Protein AF-A0A946W4Y2-F1 (afdb_monomer)

Sequence (407 aa):
IKPQRDQVGKVTNPAKVWIAPPDVLPPDDSADAIIPVSELLLEKIKRGNTINFTDSRDKKCRIYIVKKQGKGKWGLCSDSVYLTTGTELTVNKEKKSGKEKSYVGELLPTEQFIILHVGDKLILNSSPNPGEPAKYDETGKLLQPAHISCTLPKIFGEVKKGEPIFFDDGKIEGIIKEVDKNNLLIEIIYARNTGSKLKADKGINLPDSNLIVSGLTEKDKKDLEFVALNADTVNYSFVNDDNDVQQLLDELSKYNTSLGIILKIETKKGFKNLPQIILKAMQTFPIGVMVARGDLAIETGWKNFASIQEEILRICEAAHIPDVWATQVLENLAKKGVPTRSEITDAAYAQRAECVMLNKGIYIDKAVKMLDKILRRMQRFQKKKETILPKLADANKLKLSHDAFDI

Foldseek 3Di:
DDADADPVRAGPGFAKEKEAAPPDDDPDPRHPYYWHWDLVVQVVDDQQKKKWFQAPVRDIFIWHWHDDDDRITITTGSDDGHHAFFTWIWIDDPPDPDTDITTGHHGDDDFDWEFDDAFAKEKEFQDQDAWDYFDADPVRHTPGGTYHYDPDLQVLVQDDFQFKKAKQLNQWIWGFHDGDSTMTITGTHDHPPVTDIHTPPIDMDGQPTPDPPAAADPVNLVVCVVCQVPHQEDEDPPHQALVNVVRVVVSSVVDPGLYEYEYEQQGPRCLVHVLRNLVSNVVHDDYAYEDALSNNCVNVDVPCSVVSVVVNLVSCVVSVHFYEDDDPQQQCCQAPVDGDPVSLVSLLLRLLGPYYDDDHYPRVVVSVVSSVVSNVVSVQQDDNPDGDDHDQPCVVVVDGNCVVPPD

Secondary structure (DSSP, 8-state):
---EE-TTS-EEEPEEEEEE-TT---SSTT-SEEEE--HHHHHH--TT-EEEEE-TTS-EEEEEEEEEETTEEEEEE-S-----TT-EEEEEPTTS--EEEEE---PPPP--EEEE-TT-EEEEESS-PPPB--EE-TTS-EEE-EEEE-S-GGGGGT--TT-EEEETTTTEEEEEEEE-SSEEEEEEEE--TT-EEEETT--EE-TTS--S--S--HHHHHHHHHHHHH-SEEEE-S--SHHHHHHHHHHHTTS----EEEEEE-SHHHHHTHHHHHHHHTTSSSEEEEEEHHHHHHHH-TTTHHHHHHHHHHHHHHTT--EEEESSTTHHHHHHS---HHHHHHHHHGGGSSEE-----TTHHHHHHHHHHHHHHHTTTEETTEEP----TTGGGT--GGGGS--

Mean predicted aligned error: 11.01 Å

Nearest PDB structures (foldseek):
  4qg8-assembly1_B  TM=8.127E-01  e=2.937E-20  Homo sapiens
  3ma8-assembly1_B-2  TM=8.306E-01  e=2.077E-18  Cryptosporidium parvum Iowa II
  4ima-assembly1_A  TM=8.834E-01  e=3.981E-18  Homo sapiens
  3ma8-assembly1_A-2  TM=8.057E-01  e=7.663E-17  Cryptosporidium parvum Iowa II
  4ima-assembly1_C  TM=8.105E-01  e=8.130E-17  Homo sapiens

Radius of gyration: 28.11 Å; Cα contacts (8 Å, |Δi|>4): 812; chains: 1; bounding box: 62×50×90 Å

Solvent-accessible surface area (backbone atoms only — not comparable to full-atom values): 22366 Å² total; per-residue (Å²): 77,70,34,45,57,50,98,86,66,49,72,75,41,58,23,36,31,34,39,18,36,81,90,53,76,71,98,57,91,77,54,68,36,76,45,24,31,54,63,78,56,57,72,72,60,48,70,69,20,36,39,36,34,56,30,82,80,75,45,80,42,56,32,41,29,68,45,77,53,93,87,33,32,38,27,39,22,73,46,78,44,51,81,54,65,61,37,57,36,34,42,44,50,84,85,51,99,55,82,47,78,48,45,33,36,80,56,81,84,74,89,64,64,35,75,41,38,62,74,38,52,38,35,44,28,43,56,92,50,84,61,46,63,59,41,60,49,98,87,68,50,80,75,38,65,20,35,38,47,42,98,59,56,70,53,50,81,40,55,57,66,70,38,57,38,27,32,56,87,59,56,28,33,26,35,30,70,41,74,39,87,54,38,35,38,27,38,25,72,40,37,44,96,88,38,27,77,48,52,76,95,53,55,76,48,50,65,81,41,72,68,81,91,58,55,79,51,76,64,51,56,59,49,43,64,55,42,48,77,74,40,74,60,47,78,44,69,58,40,45,40,42,64,33,51,47,54,51,52,60,58,50,68,78,47,98,55,76,49,20,41,28,45,24,37,27,38,53,56,13,58,76,31,38,68,54,32,50,62,52,48,67,78,52,70,52,56,32,38,28,47,33,45,64,54,25,30,62,35,60,33,74,92,51,35,70,61,52,54,53,48,53,53,51,52,27,59,75,69,73,35,50,35,29,41,28,56,73,43,34,44,49,14,7,58,72,66,50,67,51,74,65,32,54,52,50,45,45,57,36,51,46,37,77,34,73,42,72,64,84,38,91,28,33,72,58,34,52,56,51,48,54,55,42,35,67,57,38,57,58,40,32,57,49,89,45,77,44,84,59,81,66,52,58,49,93,72,77,40,63,58,64,80,79,45,98,121

Structure (mmCIF, N/CA/C/O backbone):
data_AF-A0A946W4Y2-F1
#
_entry.id   AF-A0A946W4Y2-F1
#
loop_
_atom_site.group_PDB
_atom_site.id
_atom_site.type_symbol
_atom_site.label_atom_id
_atom_site.label_alt_id
_atom_site.label_comp_id
_atom_site.label_asym_id
_atom_site.label_entity_id
_atom_site.label_seq_id
_atom_site.pdbx_PDB_ins_code
_atom_site.Cartn_x
_atom_site.Cartn_y
_atom_site.Cartn_z
_atom_site.occupancy
_atom_site.B_iso_or_equiv
_atom_site.auth_seq_id
_atom_site.auth_comp_id
_atom_site.auth_asym_id
_atom_site.auth_atom_id
_atom_site.pdbx_PDB_model_num
ATOM 1 N N . ILE A 1 1 ? -20.076 -1.956 22.465 1.00 86.88 1 ILE A N 1
ATOM 2 C CA . ILE A 1 1 ? -21.392 -2.532 22.076 1.00 86.88 1 ILE A CA 1
ATOM 3 C C . ILE A 1 1 ? -22.334 -1.385 21.729 1.00 86.88 1 ILE A C 1
ATOM 5 O O . ILE A 1 1 ? -22.466 -0.468 22.539 1.00 86.88 1 ILE A O 1
ATOM 9 N N . LYS A 1 2 ? -22.941 -1.381 20.536 1.00 88.62 2 LYS A N 1
ATOM 10 C CA . LYS A 1 2 ? -23.825 -0.293 20.084 1.00 88.62 2 LYS A CA 1
ATOM 11 C C . LYS A 1 2 ? -25.154 -0.860 19.560 1.00 88.62 2 LYS A C 1
ATOM 13 O O . LYS A 1 2 ? -25.140 -1.471 18.499 1.00 88.62 2 LYS A O 1
ATOM 18 N N . PRO A 1 3 ? -26.280 -0.680 20.274 1.00 90.19 3 PRO A N 1
ATOM 19 C CA . PRO A 1 3 ? -27.596 -1.059 19.766 1.00 90.19 3 PRO A CA 1
ATOM 20 C C . PRO A 1 3 ? -28.038 -0.113 18.646 1.00 90.19 3 PRO A C 1
ATOM 22 O O . PRO A 1 3 ? -27.607 1.044 18.596 1.00 90.19 3 PRO A O 1
ATOM 25 N N . GLN A 1 4 ? -28.935 -0.581 17.782 1.00 88.31 4 GLN A N 1
ATOM 26 C CA . GLN A 1 4 ? -29.541 0.266 16.758 1.00 88.31 4 GLN A CA 1
ATOM 27 C C . GLN A 1 4 ? -30.587 1.181 17.397 1.00 88.31 4 GLN A C 1
ATOM 29 O O . GLN A 1 4 ? -31.365 0.761 18.261 1.00 88.31 4 GLN A O 1
ATOM 34 N N . ARG A 1 5 ? -30.582 2.448 16.985 1.00 88.25 5 ARG A N 1
ATOM 35 C CA . ARG A 1 5 ? -31.497 3.477 17.478 1.00 88.25 5 ARG A CA 1
ATOM 36 C C . ARG A 1 5 ? -32.128 4.230 16.318 1.00 88.25 5 ARG A C 1
ATOM 38 O O . ARG A 1 5 ? -31.520 4.343 15.255 1.00 88.25 5 ARG A O 1
ATOM 45 N N . ASP A 1 6 ? -33.335 4.731 16.540 1.00 86.19 6 ASP A N 1
ATOM 46 C CA . ASP A 1 6 ? -33.972 5.681 15.635 1.00 86.19 6 ASP A CA 1
ATOM 47 C C . ASP A 1 6 ? -33.365 7.090 15.781 1.00 86.19 6 ASP A C 1
ATOM 49 O O . ASP A 1 6 ? -32.481 7.339 16.606 1.00 86.19 6 ASP A O 1
ATOM 53 N N . GLN A 1 7 ? -33.853 8.027 14.967 1.00 83.94 7 GLN A N 1
ATOM 54 C CA . GLN A 1 7 ? -33.379 9.414 14.961 1.00 83.94 7 GLN A CA 1
ATOM 55 C C . GLN A 1 7 ? -33.664 10.175 16.266 1.00 83.94 7 GLN A C 1
ATOM 57 O O . GLN A 1 7 ? -33.024 11.190 16.520 1.00 83.94 7 GLN A O 1
ATOM 62 N N . VAL A 1 8 ? -34.581 9.686 17.110 1.00 86.06 8 VAL A N 1
ATOM 63 C CA . VAL A 1 8 ? -34.886 10.274 18.427 1.00 86.06 8 VAL A CA 1
ATOM 64 C C . VAL A 1 8 ? -34.184 9.534 19.571 1.00 86.06 8 VAL A C 1
ATOM 66 O O . VAL A 1 8 ? -34.427 9.806 20.746 1.00 86.06 8 VAL A O 1
ATOM 69 N N . GLY A 1 9 ? -33.291 8.596 19.244 1.00 79.00 9 GLY A N 1
ATOM 70 C CA . GLY A 1 9 ? -32.470 7.875 20.205 1.00 79.00 9 GLY A CA 1
ATOM 71 C C . GLY A 1 9 ? -33.178 6.725 20.922 1.00 79.00 9 GLY A C 1
ATOM 72 O O . GLY A 1 9 ? -32.596 6.177 21.862 1.00 79.00 9 GLY A O 1
ATOM 73 N N . LYS A 1 10 ? -34.381 6.302 20.512 1.00 85.19 10 LYS A N 1
ATOM 74 C CA . LYS A 1 10 ? -35.019 5.087 21.043 1.00 85.19 10 LYS A CA 1
ATOM 75 C C . LYS A 1 10 ? -34.398 3.849 20.409 1.00 85.19 10 LYS A C 1
ATOM 77 O O . LYS A 1 10 ? -34.061 3.837 19.231 1.00 85.19 10 LYS A O 1
ATOM 82 N N . VAL A 1 11 ? -34.228 2.799 21.207 1.00 86.00 11 VAL A N 1
ATOM 83 C CA . VAL A 1 11 ? -33.652 1.530 20.742 1.00 86.00 11 VAL A CA 1
ATOM 84 C C . VAL A 1 11 ? -34.663 0.817 19.852 1.00 86.00 11 VAL A C 1
ATOM 86 O O . VAL A 1 11 ? -35.731 0.441 20.327 1.00 86.00 11 VAL A O 1
ATOM 89 N N . THR A 1 12 ? -34.314 0.621 18.584 1.00 88.81 12 THR A N 1
ATOM 90 C CA . THR A 1 12 ? -35.123 -0.132 17.615 1.00 88.81 12 THR A CA 1
ATOM 91 C C . THR A 1 12 ? -34.743 -1.606 17.609 1.00 88.81 12 THR A C 1
ATOM 93 O O . THR A 1 12 ? -35.618 -2.463 17.539 1.00 88.81 12 THR A O 1
ATOM 96 N N . ASN A 1 13 ? -33.448 -1.907 17.746 1.00 90.19 13 ASN A N 1
ATOM 97 C CA . ASN A 1 13 ? -32.949 -3.272 17.842 1.00 90.19 13 ASN A CA 1
ATOM 98 C C . ASN A 1 13 ? -31.804 -3.347 18.871 1.00 90.19 13 ASN A C 1
ATOM 100 O O . ASN A 1 13 ? -30.808 -2.626 18.731 1.00 90.19 13 ASN A O 1
ATOM 104 N N . PRO A 1 14 ? -31.919 -4.175 19.925 1.00 92.38 14 PRO A N 1
ATOM 105 C CA . PRO A 1 14 ? -30.832 -4.367 20.876 1.00 92.38 14 PRO A CA 1
ATOM 106 C C . PRO A 1 14 ? -29.633 -5.043 20.205 1.00 92.38 14 PRO A C 1
ATOM 108 O O . PRO A 1 14 ? -29.794 -5.884 19.322 1.00 92.38 14 PRO A O 1
ATOM 111 N N . ALA A 1 15 ? -28.429 -4.710 20.665 1.00 93.31 15 ALA A N 1
ATOM 112 C CA . ALA A 1 15 ? -27.212 -5.354 20.191 1.00 93.31 15 ALA A CA 1
ATOM 113 C C . ALA A 1 15 ? -27.156 -6.809 20.677 1.00 93.31 15 ALA A C 1
ATOM 115 O O . ALA A 1 15 ? -27.375 -7.082 21.866 1.00 93.31 15 ALA A O 1
ATOM 116 N N . LYS A 1 16 ? -26.832 -7.731 19.771 1.00 94.38 16 LYS A N 1
ATOM 117 C CA . LYS A 1 16 ? -26.586 -9.144 20.053 1.00 94.38 16 LYS A CA 1
ATOM 118 C C . LYS A 1 16 ? -25.162 -9.323 20.549 1.00 94.38 16 LYS A C 1
ATOM 120 O O . LYS A 1 16 ? -24.196 -9.009 19.861 1.00 94.38 16 LYS A O 1
ATOM 125 N N . VAL A 1 17 ? -25.036 -9.861 21.751 1.00 93.94 17 VAL A N 1
ATOM 126 C CA . VAL A 1 17 ? -23.752 -10.057 22.415 1.00 93.94 17 VAL A CA 1
ATOM 127 C C . VAL A 1 17 ? -23.501 -11.547 22.576 1.00 93.94 17 VAL A C 1
ATOM 129 O O . VAL A 1 17 ? -24.333 -12.262 23.138 1.00 93.94 17 VAL A O 1
ATOM 132 N N . TRP A 1 18 ? -22.352 -12.010 22.102 1.00 94.31 18 TRP A N 1
ATOM 133 C CA . TRP A 1 18 ? -21.871 -13.363 22.337 1.00 94.31 18 TRP A CA 1
ATOM 134 C C . TRP A 1 18 ? -21.016 -13.396 23.602 1.00 94.31 18 TRP A C 1
ATOM 136 O O . TRP A 1 18 ? -20.046 -12.653 23.713 1.00 94.31 18 TRP A O 1
ATOM 146 N N . ILE A 1 19 ? -21.389 -14.227 24.572 1.00 93.38 19 ILE A N 1
ATOM 147 C CA . ILE A 1 19 ? -20.686 -14.379 25.850 1.00 93.38 19 ILE A CA 1
ATOM 148 C C . ILE A 1 19 ? -20.174 -15.814 25.933 1.00 93.38 19 ILE A C 1
ATOM 150 O O . ILE A 1 19 ? -20.977 -16.754 25.965 1.00 93.38 19 ILE A O 1
ATOM 154 N N . ALA A 1 20 ? -18.858 -15.992 25.955 1.00 92.50 20 ALA A N 1
ATOM 155 C CA . ALA A 1 20 ? -18.220 -17.307 25.920 1.00 92.50 20 ALA A CA 1
ATOM 156 C C . ALA A 1 20 ? -16.780 -17.242 26.468 1.00 92.50 20 ALA A C 1
ATOM 158 O O . ALA A 1 20 ? -16.297 -16.146 26.732 1.00 92.50 20 ALA A O 1
ATOM 159 N N . PRO A 1 21 ? -16.085 -18.373 26.662 1.00 89.69 21 PRO A N 1
ATOM 160 C CA . PRO A 1 21 ? -14.643 -18.381 26.910 1.00 89.69 21 PRO A CA 1
ATOM 161 C C . PRO A 1 21 ? -13.847 -17.753 25.753 1.00 89.69 21 PRO A C 1
ATOM 163 O O . PRO A 1 21 ? -14.362 -17.741 24.632 1.00 89.69 21 PRO A O 1
ATOM 166 N N . PRO A 1 22 ? -12.615 -17.256 25.992 1.00 83.25 22 PRO A N 1
ATOM 167 C CA . PRO A 1 22 ? -11.797 -16.576 24.976 1.00 83.25 22 PRO A CA 1
ATOM 168 C C . PRO A 1 22 ? -11.672 -17.329 23.643 1.00 83.25 22 PRO A C 1
ATOM 170 O O . PRO A 1 22 ? -11.777 -16.715 22.587 1.00 83.25 22 PRO A O 1
ATOM 173 N N . ASP A 1 23 ? -11.565 -18.659 23.688 1.00 84.19 23 ASP A N 1
ATOM 174 C CA . ASP A 1 23 ? -11.349 -19.503 22.502 1.00 84.19 23 ASP A CA 1
ATOM 175 C C . ASP A 1 23 ? -12.645 -19.970 21.812 1.00 84.19 23 ASP A C 1
ATOM 177 O O . ASP A 1 23 ? -12.626 -20.822 20.921 1.00 84.19 23 ASP A O 1
ATOM 181 N N . VAL A 1 24 ? -13.806 -19.458 22.231 1.00 87.62 24 VAL A N 1
ATOM 182 C CA . VAL A 1 24 ? -15.115 -19.892 21.723 1.00 87.62 24 VAL A CA 1
ATOM 183 C C . VAL A 1 24 ? -15.772 -18.772 20.923 1.00 87.62 24 VAL A C 1
ATOM 185 O O . VAL A 1 24 ? -16.491 -17.921 21.454 1.00 87.62 24 VAL A O 1
ATOM 188 N N . LEU A 1 25 ? -15.574 -18.819 19.608 1.00 87.69 25 LEU A N 1
ATOM 189 C CA . LEU A 1 25 ? -16.196 -17.899 18.656 1.00 87.69 25 LEU A CA 1
ATOM 190 C C . LEU A 1 25 ? -17.713 -18.137 18.513 1.00 87.69 25 LEU A C 1
ATOM 192 O O . LEU A 1 25 ? -18.205 -19.237 18.803 1.00 87.69 25 LEU A O 1
ATOM 196 N N . PRO A 1 26 ? -18.482 -17.110 18.100 1.00 88.00 26 PRO A N 1
ATOM 197 C CA . PRO A 1 26 ? -19.892 -17.281 17.790 1.00 88.00 26 PRO A CA 1
ATOM 198 C C . PRO A 1 26 ? -20.081 -18.260 16.618 1.00 88.00 26 PRO A C 1
ATOM 200 O O . PRO A 1 26 ? -19.210 -18.390 15.762 1.00 88.00 26 PRO A O 1
ATOM 203 N N . PRO A 1 27 ? -21.223 -18.965 16.567 1.00 85.88 27 PRO A N 1
ATOM 204 C CA . PRO A 1 27 ? -21.511 -19.951 15.523 1.00 85.88 27 PRO A CA 1
ATOM 205 C C . PRO A 1 27 ? -21.754 -19.329 14.139 1.00 85.88 27 PRO A C 1
ATOM 207 O O . PRO A 1 27 ? -21.783 -20.054 13.150 1.00 85.88 27 PRO A O 1
ATOM 210 N N . ASP A 1 28 ? -21.985 -18.019 14.084 1.00 86.31 28 ASP A N 1
ATOM 211 C CA . ASP A 1 28 ? -22.218 -17.226 12.883 1.00 86.31 28 ASP A CA 1
ATOM 212 C C . ASP A 1 28 ? -21.747 -15.774 13.108 1.00 86.31 28 ASP A C 1
ATOM 214 O O . ASP A 1 28 ? -21.459 -15.364 14.237 1.00 86.31 28 ASP A O 1
ATOM 218 N N . ASP A 1 29 ? -21.721 -14.975 12.040 1.00 80.94 29 ASP A N 1
ATOM 219 C CA . ASP A 1 29 ? -21.309 -13.562 12.073 1.00 80.94 29 ASP A CA 1
ATOM 220 C C . ASP A 1 29 ? -22.415 -12.614 12.586 1.00 80.94 29 ASP A C 1
ATOM 222 O O . ASP A 1 29 ? -22.375 -11.407 12.351 1.00 80.94 29 ASP A O 1
ATOM 226 N N . SER A 1 30 ? -23.444 -13.125 13.276 1.00 86.75 30 SER A N 1
ATOM 227 C CA . SER A 1 30 ? -24.569 -12.295 13.737 1.00 86.75 30 SER A CA 1
ATOM 228 C C . SER A 1 30 ? -24.322 -11.572 15.066 1.00 86.75 30 SER A C 1
ATOM 230 O O . SER A 1 30 ? -25.208 -10.859 15.548 1.00 86.75 30 SER A O 1
ATOM 232 N N . ALA A 1 31 ? -23.149 -11.761 15.678 1.00 86.94 31 ALA A N 1
ATOM 233 C CA . ALA A 1 31 ? -22.768 -11.102 16.921 1.00 86.94 31 ALA A CA 1
ATOM 234 C C . ALA A 1 31 ? -22.286 -9.664 16.673 1.00 86.94 31 ALA A C 1
ATOM 236 O O . ALA A 1 31 ? -21.300 -9.443 15.979 1.00 86.94 31 ALA A O 1
ATOM 237 N N . ASP A 1 32 ? -22.916 -8.688 17.332 1.00 88.44 32 ASP A N 1
ATOM 238 C CA . ASP A 1 32 ? -22.471 -7.286 17.318 1.00 88.44 32 ASP A CA 1
ATOM 239 C C . ASP A 1 32 ? -21.278 -7.043 18.263 1.00 88.44 32 ASP A C 1
ATOM 241 O O . ASP A 1 32 ? -20.590 -6.023 18.174 1.00 88.44 32 ASP A O 1
ATOM 245 N N . ALA A 1 33 ? -21.066 -7.937 19.234 1.00 88.69 33 ALA A N 1
ATOM 246 C CA . ALA A 1 33 ? -19.941 -7.903 20.162 1.00 88.69 33 ALA A CA 1
ATOM 247 C C . ALA A 1 33 ? -19.672 -9.282 20.776 1.00 88.69 33 ALA A C 1
ATOM 249 O O . ALA A 1 33 ? -20.602 -10.059 20.998 1.00 88.69 33 ALA A O 1
ATOM 250 N N . ILE A 1 34 ? -18.411 -9.535 21.129 1.00 91.19 34 ILE A N 1
ATOM 251 C CA . ILE A 1 34 ? -17.968 -10.732 21.850 1.00 91.19 34 ILE A CA 1
ATOM 252 C C . ILE A 1 34 ? -17.443 -10.297 23.222 1.00 91.19 34 ILE A C 1
ATOM 254 O O . ILE A 1 34 ? -16.633 -9.376 23.310 1.00 91.19 34 ILE A O 1
ATOM 258 N N . ILE A 1 35 ? -17.922 -10.937 24.288 1.00 91.88 35 ILE A N 1
ATOM 259 C CA . ILE A 1 35 ? -17.453 -10.737 25.661 1.00 91.88 35 ILE A CA 1
ATOM 260 C C . ILE A 1 35 ? -16.857 -12.058 26.161 1.00 91.88 35 ILE A C 1
ATOM 262 O O . ILE A 1 35 ? -17.616 -12.976 26.498 1.00 91.88 35 ILE A O 1
ATOM 266 N N . PRO A 1 36 ? -15.523 -12.157 26.238 1.00 90.50 36 PRO A N 1
ATOM 267 C CA . PRO A 1 36 ? -14.862 -13.302 26.826 1.00 90.50 36 PRO A CA 1
ATOM 268 C C . PRO A 1 36 ? -15.099 -13.327 28.339 1.00 90.50 36 PRO A C 1
ATOM 270 O O . PRO A 1 36 ? -14.958 -12.309 29.016 1.00 90.50 36 PRO A O 1
ATOM 273 N N . VAL A 1 37 ? -15.472 -14.484 28.882 1.00 91.31 37 VAL A N 1
ATOM 274 C CA . VAL A 1 37 ? -15.688 -14.722 30.320 1.00 91.31 37 VAL A CA 1
ATOM 275 C C . VAL A 1 37 ? -15.159 -16.098 30.718 1.00 91.31 37 VAL A C 1
ATOM 277 O O . VAL A 1 37 ? -15.032 -16.982 29.877 1.00 91.31 37 VAL A O 1
ATOM 280 N N . SER A 1 38 ? -14.887 -16.324 32.003 1.00 88.25 38 SER A N 1
ATOM 281 C CA . SER A 1 38 ? -14.444 -17.645 32.466 1.00 88.25 38 SER A CA 1
ATOM 282 C C . SER A 1 38 ? -15.534 -18.718 32.320 1.00 88.25 38 SER A C 1
ATOM 284 O O . SER A 1 38 ? -16.732 -18.437 32.445 1.00 88.25 38 SER A O 1
ATOM 286 N N . GLU A 1 39 ? -15.126 -19.977 32.122 1.00 86.62 39 GLU A N 1
ATOM 287 C CA . GLU A 1 39 ? -16.052 -21.121 32.060 1.00 86.62 39 GLU A CA 1
ATOM 288 C C . GLU A 1 39 ? -16.918 -21.224 33.325 1.00 86.62 39 GLU A C 1
ATOM 290 O O . GLU A 1 39 ? -18.136 -21.400 33.238 1.00 86.62 39 GLU A O 1
ATOM 295 N N . LEU A 1 40 ? -16.310 -20.982 34.492 1.00 83.94 40 LEU A N 1
ATOM 296 C CA . LEU A 1 40 ? -16.985 -20.958 35.792 1.00 83.94 40 LEU A CA 1
ATOM 297 C C . LEU A 1 40 ? -18.138 -19.949 35.851 1.00 83.94 40 LEU A C 1
ATOM 299 O O . LEU A 1 40 ? -19.151 -20.210 36.501 1.00 83.94 40 LEU A O 1
ATOM 303 N N . LEU A 1 41 ? -18.002 -18.784 35.210 1.00 83.12 41 LEU A N 1
ATOM 304 C CA . LEU A 1 41 ? -19.097 -17.818 35.128 1.00 83.12 41 LEU A CA 1
ATOM 305 C C . LEU A 1 41 ? -20.170 -18.316 34.166 1.00 83.12 41 LEU A C 1
ATOM 307 O O . LEU A 1 41 ? -21.369 -18.238 34.456 1.00 83.12 41 LEU A O 1
ATOM 311 N N . LEU A 1 42 ? -19.737 -18.828 33.013 1.00 86.31 42 LEU A N 1
ATOM 312 C CA . LEU A 1 42 ? -20.643 -19.262 31.970 1.00 86.31 42 LEU A CA 1
ATOM 313 C C . LEU A 1 42 ? -21.591 -20.347 32.477 1.00 86.31 42 LEU A C 1
ATOM 315 O O . LEU A 1 42 ? -22.785 -20.256 32.205 1.00 86.31 42 LEU A O 1
ATOM 319 N N . GLU A 1 43 ? -21.125 -21.324 33.253 1.00 85.31 43 GLU A N 1
ATOM 320 C CA . GLU A 1 43 ? -21.976 -22.368 33.845 1.00 85.31 43 GLU A CA 1
ATOM 321 C C . GLU A 1 43 ? -23.111 -21.805 34.710 1.00 85.31 43 GLU A C 1
ATOM 323 O O . GLU A 1 43 ? -24.228 -22.334 34.717 1.00 85.31 43 GLU A O 1
ATOM 328 N N . LYS A 1 44 ? -22.853 -20.687 35.391 1.00 83.56 44 LYS A N 1
ATOM 329 C CA . LYS A 1 44 ? -23.772 -20.086 36.362 1.00 83.56 44 LYS A CA 1
ATOM 330 C C . LYS A 1 44 ? -24.779 -19.125 35.740 1.00 83.56 44 LYS A C 1
ATOM 332 O O . LYS A 1 44 ? -25.849 -18.914 36.315 1.00 83.56 44 LYS A O 1
ATOM 337 N N . ILE A 1 45 ? -24.476 -18.588 34.559 1.00 86.81 45 ILE A N 1
ATOM 338 C CA . ILE A 1 45 ? -25.404 -17.776 33.770 1.00 86.81 45 ILE A CA 1
ATOM 339 C C . ILE A 1 45 ? -26.542 -18.668 33.249 1.00 86.81 45 ILE A C 1
ATOM 341 O O . ILE A 1 45 ? -26.305 -19.732 32.692 1.00 86.81 45 ILE A O 1
ATOM 345 N N . LYS A 1 46 ? -27.805 -18.266 33.350 1.00 87.31 46 LYS A N 1
ATOM 346 C CA . LYS A 1 46 ? -28.939 -18.983 32.736 1.00 87.31 46 LYS A CA 1
ATOM 347 C C . LYS A 1 46 ? -29.788 -18.038 31.894 1.00 87.31 46 LYS A C 1
ATOM 349 O O . LYS A 1 46 ? -29.719 -16.822 32.053 1.00 87.31 46 LYS A O 1
ATOM 354 N N . ARG A 1 47 ? -30.596 -18.603 30.991 1.00 89.50 47 ARG A N 1
ATOM 355 C CA . ARG A 1 47 ? -31.641 -17.846 30.285 1.00 89.50 47 ARG A CA 1
ATOM 356 C C . ARG A 1 47 ? -32.507 -17.108 31.313 1.00 89.50 47 ARG A C 1
ATOM 358 O O . ARG A 1 47 ? -32.839 -17.691 32.342 1.00 89.50 47 ARG A O 1
ATOM 365 N N . GLY A 1 48 ? -32.815 -15.841 31.045 1.00 86.56 48 GLY A N 1
ATOM 366 C CA . GLY A 1 48 ? -33.544 -14.961 31.964 1.00 86.56 48 GLY A CA 1
ATOM 367 C C . GLY A 1 48 ? -32.664 -14.203 32.963 1.00 86.56 48 GLY A C 1
ATOM 368 O O . GLY A 1 48 ? -33.124 -13.260 33.596 1.00 86.56 48 GLY A O 1
ATOM 369 N N . ASN A 1 49 ? -31.383 -14.561 33.112 1.00 89.69 49 ASN A N 1
ATOM 370 C CA . ASN A 1 49 ? -30.470 -13.799 33.968 1.00 89.69 49 ASN A CA 1
ATOM 371 C C . ASN A 1 49 ? -30.065 -12.479 33.312 1.00 89.69 49 ASN A C 1
ATOM 373 O O . ASN A 1 49 ? -30.093 -12.327 32.088 1.00 89.69 49 ASN A O 1
ATOM 377 N N . THR A 1 50 ? -29.644 -11.537 34.151 1.00 90.31 50 THR A N 1
ATOM 378 C CA . THR A 1 50 ? -29.095 -10.252 33.716 1.00 90.31 50 THR A CA 1
ATOM 379 C C . THR A 1 50 ? -27.666 -10.112 34.212 1.00 90.31 50 THR A C 1
ATOM 381 O O . THR A 1 50 ? -27.391 -10.344 35.388 1.00 90.31 50 THR A O 1
ATOM 384 N N . ILE A 1 51 ? -26.762 -9.712 33.326 1.00 91.31 51 ILE A N 1
ATOM 385 C CA . ILE A 1 51 ? -25.398 -9.326 33.685 1.00 91.31 51 ILE A CA 1
ATOM 386 C C . ILE A 1 51 ? -25.382 -7.809 33.801 1.00 91.31 51 ILE A C 1
ATOM 388 O O . ILE A 1 51 ? -25.655 -7.124 32.819 1.00 91.31 51 ILE A O 1
ATOM 392 N N . ASN A 1 52 ? -25.093 -7.295 34.992 1.00 91.25 52 ASN A N 1
ATOM 393 C CA . ASN A 1 52 ? -24.963 -5.867 35.257 1.00 91.25 52 ASN A CA 1
ATOM 394 C C . ASN A 1 52 ? -23.494 -5.518 35.448 1.00 91.25 52 ASN A C 1
ATOM 396 O O . ASN A 1 52 ? -22.747 -6.288 36.049 1.00 91.25 52 ASN A O 1
ATOM 400 N N . PHE A 1 53 ? -23.101 -4.354 34.962 1.00 91.75 53 PHE A N 1
ATOM 401 C CA . PHE A 1 53 ? -21.744 -3.843 35.096 1.00 91.75 53 PHE A CA 1
ATOM 402 C C . PHE A 1 53 ? -21.752 -2.324 34.940 1.00 91.75 53 PHE A C 1
ATOM 404 O O . PHE A 1 53 ? -22.749 -1.730 34.513 1.00 91.75 53 PHE A O 1
ATOM 411 N N . THR A 1 54 ? -20.634 -1.708 35.291 1.00 90.44 54 THR A N 1
ATOM 412 C CA . THR A 1 54 ? -20.370 -0.293 35.042 1.00 90.44 54 THR A CA 1
ATOM 413 C C . THR A 1 54 ? -19.387 -0.207 33.881 1.00 90.44 54 THR A C 1
ATOM 415 O O . THR A 1 54 ? -18.385 -0.916 33.879 1.00 90.44 54 THR A O 1
ATOM 418 N N . ASP A 1 55 ? -19.719 0.576 32.857 1.00 89.88 55 ASP A N 1
ATOM 419 C CA . ASP A 1 55 ? -18.862 0.749 31.682 1.00 89.88 55 ASP A CA 1
ATOM 420 C C . ASP A 1 55 ? -17.711 1.738 31.963 1.00 89.88 55 ASP A C 1
ATOM 422 O O . ASP A 1 55 ? -17.651 2.345 33.031 1.00 89.88 55 ASP A O 1
ATOM 426 N N . SER A 1 56 ? -16.796 1.932 31.009 1.00 87.69 56 SER A N 1
ATOM 427 C CA . SER A 1 56 ? -15.624 2.809 31.178 1.00 87.69 56 SER A CA 1
ATOM 428 C C . SER A 1 56 ? -15.946 4.309 31.309 1.00 87.69 56 SER A C 1
ATOM 430 O O . SER A 1 56 ? -15.030 5.123 31.351 1.00 87.69 56 SER A O 1
ATOM 432 N N . ARG A 1 57 ? -17.229 4.693 31.293 1.00 87.88 57 ARG A N 1
ATOM 433 C CA . ARG A 1 57 ? -17.725 6.067 31.482 1.00 87.88 57 ARG A CA 1
ATOM 434 C C . ARG A 1 57 ? -18.563 6.184 32.760 1.00 87.88 57 ARG A C 1
ATOM 436 O O . ARG A 1 57 ? -19.419 7.060 32.851 1.00 87.88 57 ARG A O 1
ATOM 443 N N . ASP A 1 58 ? -18.412 5.234 33.679 1.00 85.69 58 ASP A N 1
ATOM 444 C CA . ASP A 1 58 ? -19.182 5.123 34.918 1.00 85.69 58 ASP A CA 1
ATOM 445 C C . ASP A 1 58 ? -20.701 4.934 34.728 1.00 85.69 58 ASP A C 1
ATOM 447 O O . ASP A 1 58 ? -21.497 5.104 35.659 1.00 85.69 58 ASP A O 1
ATOM 451 N N . LYS A 1 59 ? -21.149 4.507 33.536 1.00 88.75 59 LYS A N 1
ATOM 452 C CA . LYS A 1 59 ? -22.567 4.235 33.276 1.00 88.75 59 LYS A CA 1
ATOM 453 C C . LYS A 1 59 ? -22.926 2.801 33.667 1.00 88.75 59 LYS A C 1
ATOM 455 O O . LYS A 1 59 ? -22.384 1.834 33.129 1.00 88.75 59 LYS A O 1
ATOM 460 N N . LYS A 1 60 ? -23.946 2.646 34.518 1.00 90.94 60 LYS A N 1
ATOM 461 C CA . LYS A 1 60 ? -24.559 1.339 34.815 1.00 90.94 60 LYS A CA 1
ATOM 462 C C . LYS A 1 60 ? -25.281 0.790 33.585 1.00 90.94 60 LYS A C 1
ATOM 464 O O . LYS A 1 60 ? -26.179 1.438 33.046 1.00 90.94 60 LYS A O 1
ATOM 469 N N . CYS A 1 61 ? -24.904 -0.412 33.174 1.00 91.69 61 CYS A N 1
ATOM 470 C CA . CYS A 1 61 ? -25.412 -1.078 31.982 1.00 91.69 61 CYS A CA 1
ATOM 471 C C . CYS A 1 61 ? -25.823 -2.519 32.299 1.00 91.69 61 CYS A C 1
ATOM 473 O O . CYS A 1 61 ? -25.388 -3.105 33.297 1.00 91.69 61 CYS A O 1
ATOM 475 N N . ARG A 1 62 ? -26.668 -3.099 31.439 1.00 93.06 62 ARG A N 1
ATOM 476 C CA . ARG A 1 62 ? -27.133 -4.481 31.600 1.00 93.06 62 ARG A CA 1
ATOM 477 C C . ARG A 1 62 ? -27.227 -5.249 30.285 1.00 93.06 62 ARG A C 1
ATOM 479 O O . ARG A 1 62 ? -27.574 -4.692 29.243 1.00 93.06 62 ARG A O 1
ATOM 486 N N . ILE A 1 63 ? -26.968 -6.552 30.357 1.00 93.94 63 ILE A N 1
ATOM 487 C CA . ILE A 1 63 ? -27.154 -7.513 29.264 1.00 93.94 63 ILE A CA 1
ATOM 488 C C . ILE A 1 63 ? -28.130 -8.592 29.724 1.00 93.94 63 ILE A C 1
ATOM 490 O O . ILE A 1 63 ? -27.923 -9.222 30.762 1.00 93.94 63 ILE A O 1
ATOM 494 N N . TYR A 1 64 ? -29.188 -8.816 28.950 1.00 93.44 64 TYR A N 1
ATOM 495 C CA . TYR A 1 64 ? -30.192 -9.842 29.223 1.00 93.44 64 TYR A CA 1
ATOM 496 C C . TYR A 1 64 ? -29.881 -11.130 28.462 1.00 93.44 64 TYR A C 1
ATOM 498 O O . TYR A 1 64 ? -29.675 -11.094 27.252 1.00 93.44 64 TYR A O 1
ATOM 506 N N . ILE A 1 65 ? -29.865 -12.274 29.144 1.00 94.25 65 ILE A N 1
ATOM 507 C CA . ILE A 1 65 ? -29.453 -13.553 28.554 1.00 94.25 65 ILE A CA 1
ATOM 508 C C . ILE A 1 65 ? -30.643 -14.284 27.935 1.00 94.25 65 ILE A C 1
ATOM 510 O O . ILE A 1 65 ? -31.592 -14.662 28.626 1.00 94.25 65 ILE A O 1
ATOM 514 N N . VAL A 1 66 ? -30.552 -14.555 26.632 1.00 93.06 66 VAL A N 1
ATOM 515 C CA . VAL A 1 66 ? -31.668 -15.068 25.825 1.00 93.06 66 VAL A CA 1
ATOM 516 C C . VAL A 1 66 ? -31.581 -16.568 25.583 1.00 93.06 66 VAL A C 1
ATOM 518 O O . VAL A 1 66 ? -32.566 -17.275 25.789 1.00 93.06 66 VAL A O 1
ATOM 521 N N . LYS A 1 67 ? -30.431 -17.082 25.137 1.00 91.94 67 LYS A N 1
ATOM 522 C CA . LYS A 1 67 ? -30.285 -18.510 24.810 1.00 91.94 67 LYS A CA 1
ATOM 523 C C . LYS A 1 67 ? -28.849 -19.003 24.978 1.00 91.94 67 LYS A C 1
ATOM 525 O O . LYS A 1 67 ? -27.904 -18.231 24.861 1.00 91.94 67 LYS A O 1
ATOM 530 N N . LYS A 1 68 ? -28.693 -20.304 25.228 1.00 91.88 68 LYS A N 1
ATOM 531 C CA . LYS A 1 68 ? -27.410 -21.020 25.142 1.00 91.88 68 LYS A CA 1
ATOM 532 C C . LYS A 1 68 ? -27.268 -21.596 23.733 1.00 91.88 68 LYS A C 1
ATOM 534 O O . LYS A 1 68 ? -28.256 -22.080 23.186 1.00 91.88 68 LYS A O 1
ATOM 539 N N . GLN A 1 69 ? -26.064 -21.575 23.175 1.00 91.25 69 GLN A N 1
ATOM 540 C CA . GLN A 1 69 ? -25.748 -22.250 21.918 1.00 91.25 69 GLN A CA 1
ATOM 541 C C . GLN A 1 69 ? -24.316 -22.786 21.996 1.00 91.25 69 GLN A C 1
ATOM 543 O O . GLN A 1 69 ? -23.393 -22.036 22.293 1.00 91.25 69 GLN A O 1
ATOM 548 N N . GLY A 1 70 ? -24.127 -24.094 21.805 1.00 88.06 70 GLY A N 1
ATOM 549 C CA . GLY A 1 70 ? -22.817 -24.729 21.993 1.00 88.06 70 GLY A CA 1
ATOM 550 C C . GLY A 1 70 ? -22.193 -24.418 23.365 1.00 88.06 70 GLY A C 1
ATOM 551 O O . GLY A 1 70 ? -22.852 -24.553 24.405 1.00 88.06 70 GLY A O 1
ATOM 552 N N . LYS A 1 71 ? -20.929 -23.975 23.348 1.00 88.12 71 LYS A N 1
ATOM 553 C CA . LYS A 1 71 ? -20.150 -23.545 24.523 1.00 88.12 71 LYS A CA 1
ATOM 554 C C . LYS A 1 71 ? -20.298 -22.050 24.863 1.00 88.12 71 LYS A C 1
ATOM 556 O O . LYS A 1 71 ? -19.556 -21.558 25.701 1.00 88.12 71 LYS A O 1
ATOM 561 N N . GLY A 1 72 ? -21.245 -21.329 24.259 1.00 91.69 72 GLY A N 1
ATOM 562 C CA . GLY A 1 72 ? -21.482 -19.907 24.534 1.00 91.69 72 GLY A CA 1
ATOM 563 C C . GLY A 1 72 ? -22.949 -19.563 24.797 1.00 91.69 72 GLY A C 1
ATOM 564 O O . GLY A 1 72 ? -23.848 -20.419 24.791 1.00 91.69 72 GLY A O 1
ATOM 565 N N . LYS A 1 73 ? -23.199 -18.288 25.101 1.00 94.00 73 LYS A N 1
ATOM 566 C CA . LYS A 1 73 ? -24.525 -17.747 25.429 1.00 94.00 73 LYS A CA 1
ATOM 567 C C . LYS A 1 73 ? -24.765 -16.431 24.708 1.00 94.00 73 LYS A C 1
ATOM 569 O O . LYS A 1 73 ? -23.906 -15.560 24.668 1.00 94.00 73 LYS A O 1
ATOM 574 N N . TRP A 1 74 ? -25.979 -16.282 24.199 1.00 94.88 74 TRP A N 1
ATOM 575 C CA . TRP A 1 74 ? -26.449 -15.061 23.567 1.00 94.88 74 TRP A CA 1
ATOM 576 C C . TRP A 1 74 ? -27.106 -14.140 24.587 1.00 94.88 74 TRP A C 1
ATOM 578 O O . TRP A 1 74 ? -28.025 -14.549 25.309 1.00 94.88 74 TRP A O 1
ATOM 588 N N . GLY A 1 75 ? -26.662 -12.889 24.592 1.00 94.56 75 GLY A N 1
ATOM 589 C CA . GLY A 1 75 ? -27.246 -11.786 25.334 1.00 94.56 75 GLY A CA 1
ATOM 590 C C . GLY A 1 75 ? -27.767 -10.681 24.416 1.00 94.56 75 GLY A C 1
ATOM 591 O O . GLY A 1 75 ? -27.334 -10.546 23.274 1.00 94.56 75 GLY A O 1
ATOM 592 N N . LEU A 1 76 ? -28.695 -9.880 24.931 1.00 94.75 76 LEU A N 1
ATOM 593 C CA . LEU A 1 76 ? -29.184 -8.660 24.297 1.00 94.75 76 LEU A CA 1
ATOM 594 C C . LEU A 1 76 ? -28.848 -7.457 25.173 1.00 94.75 76 LEU A C 1
ATOM 596 O O . LEU A 1 76 ? -29.106 -7.467 26.380 1.00 94.75 76 LEU A O 1
ATOM 600 N N . CYS A 1 77 ? -28.290 -6.419 24.556 1.00 93.31 77 CYS A N 1
ATOM 601 C CA . CYS A 1 77 ? -27.950 -5.167 25.216 1.00 93.31 77 CYS A CA 1
ATOM 602 C C . CYS A 1 77 ? -28.676 -3.996 24.550 1.00 93.31 77 CYS A C 1
ATOM 604 O O . CYS A 1 77 ? -28.467 -3.714 23.371 1.00 93.31 77 CYS A O 1
ATOM 606 N N . SER A 1 78 ? -29.511 -3.296 25.316 1.00 91.81 78 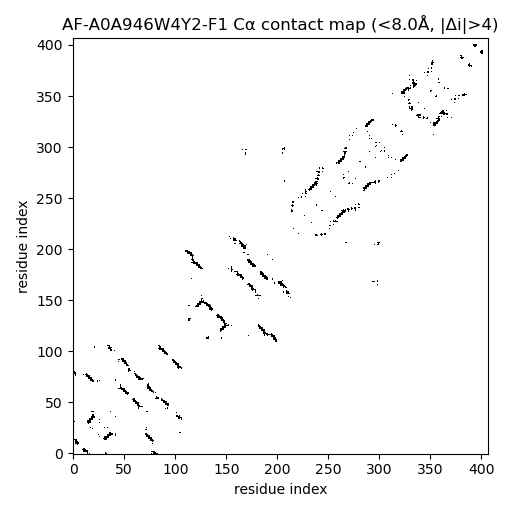SER A N 1
ATOM 607 C CA . SER A 1 78 ? -30.205 -2.082 24.857 1.00 91.81 78 SER A CA 1
ATOM 608 C C . SER A 1 78 ? -29.436 -0.799 25.198 1.00 91.81 78 SER A C 1
ATOM 610 O O . SER A 1 78 ? -29.811 0.295 24.775 1.00 91.81 78 SER A O 1
ATOM 612 N N . ASP A 1 79 ? -28.344 -0.910 25.950 1.00 87.56 79 ASP A N 1
ATOM 613 C CA . ASP A 1 79 ? -27.476 0.205 26.307 1.00 87.56 79 ASP A CA 1
ATOM 614 C C . ASP A 1 79 ? -26.314 0.346 25.320 1.00 87.56 79 ASP A C 1
ATOM 616 O O . ASP A 1 79 ? -25.744 -0.637 24.855 1.00 87.56 79 ASP A O 1
ATOM 620 N N . SER A 1 80 ? -25.924 1.586 25.021 1.00 88.38 80 SER A N 1
ATOM 621 C CA . SER A 1 80 ? -24.623 1.850 24.398 1.00 88.38 80 SER A CA 1
ATOM 622 C C . SER A 1 80 ? -23.540 1.686 25.462 1.00 88.38 80 SER A C 1
ATOM 624 O O . SER A 1 80 ? -23.542 2.447 26.433 1.00 88.38 80 SER A O 1
ATOM 626 N N . VAL A 1 81 ? -22.645 0.715 25.272 1.00 88.19 81 VAL A N 1
ATOM 627 C CA . VAL A 1 81 ? -21.672 0.247 26.275 1.00 88.19 81 VAL A CA 1
ATOM 628 C C . VAL A 1 81 ? -20.242 0.360 25.754 1.00 88.19 81 VAL A C 1
ATOM 630 O O . VAL A 1 81 ? -19.952 -0.105 24.642 1.00 88.19 81 VAL A O 1
ATOM 633 N N . TYR A 1 82 ? -19.355 0.879 26.605 1.00 87.19 82 TYR A N 1
ATOM 634 C CA . TYR A 1 82 ? -17.905 0.930 26.410 1.00 87.19 82 TYR A CA 1
ATOM 635 C C . TYR A 1 82 ? -17.236 -0.007 27.419 1.00 87.19 82 TYR A C 1
ATOM 637 O O . TYR A 1 82 ? -17.102 0.319 28.594 1.00 87.19 82 TYR A O 1
ATOM 645 N N . LEU A 1 83 ? -16.906 -1.215 26.967 1.00 86.69 83 LEU A N 1
ATOM 646 C CA . LEU A 1 83 ? -16.384 -2.290 27.809 1.00 86.69 83 LEU A CA 1
ATOM 647 C C . LEU A 1 83 ? -14.866 -2.387 27.639 1.00 86.69 83 LEU A C 1
ATOM 649 O O . LEU A 1 83 ? -14.385 -2.310 26.510 1.00 86.69 83 LEU A O 1
ATOM 653 N N . THR A 1 84 ? -14.137 -2.597 28.731 1.00 87.69 84 THR A N 1
ATOM 654 C CA . THR A 1 84 ? -12.683 -2.818 28.731 1.00 87.69 84 THR A CA 1
ATOM 655 C C . THR A 1 84 ? -12.341 -4.188 29.322 1.00 87.69 84 THR A C 1
ATOM 657 O O . THR A 1 84 ? -13.116 -4.749 30.106 1.00 87.69 84 THR A O 1
ATOM 660 N N . THR A 1 85 ? -11.181 -4.739 28.953 1.00 87.06 85 THR A N 1
ATOM 661 C CA . THR A 1 85 ? -10.622 -5.940 29.595 1.00 87.06 85 THR A CA 1
ATOM 662 C C . THR A 1 85 ? -10.562 -5.727 31.108 1.00 87.06 85 THR A C 1
ATOM 664 O O . THR A 1 85 ? -10.150 -4.664 31.571 1.00 87.06 85 THR A O 1
ATOM 667 N N . GLY A 1 86 ? -11.016 -6.712 31.883 1.00 85.81 86 GLY A N 1
ATOM 668 C CA . GLY A 1 86 ? -11.070 -6.627 33.342 1.00 85.81 86 GLY A CA 1
ATOM 669 C C . GLY A 1 86 ? -12.288 -5.892 33.915 1.00 85.81 86 GLY A C 1
ATOM 670 O O . GLY A 1 86 ? -12.365 -5.740 35.130 1.00 85.81 86 GLY A O 1
ATOM 671 N N . THR A 1 87 ? -13.264 -5.462 33.102 1.00 89.19 87 THR A N 1
ATOM 672 C CA . THR A 1 87 ? -14.514 -4.878 33.635 1.00 89.19 87 THR A CA 1
ATOM 673 C C . THR A 1 87 ? -15.226 -5.882 34.554 1.00 89.19 87 THR A C 1
ATOM 675 O O . THR A 1 87 ? -15.451 -7.026 34.154 1.00 89.19 87 THR A O 1
ATOM 678 N N . GLU A 1 88 ? -15.614 -5.465 35.765 1.00 90.56 88 GLU A N 1
ATOM 679 C CA . GLU A 1 88 ? -16.348 -6.320 36.710 1.00 90.56 88 GLU A CA 1
ATOM 680 C C . GLU A 1 88 ? -17.787 -6.568 36.224 1.00 90.56 88 GLU A C 1
ATOM 682 O O . GLU A 1 88 ? -18.576 -5.645 36.015 1.00 90.56 88 GLU A O 1
ATOM 687 N N . LEU A 1 89 ? -18.146 -7.842 36.080 1.00 89.44 89 LEU A N 1
ATOM 688 C CA . LEU A 1 89 ? -19.472 -8.320 35.713 1.00 89.44 89 LEU A CA 1
ATOM 689 C C . LEU A 1 89 ? -20.173 -8.902 36.942 1.00 89.44 89 LEU A C 1
ATOM 691 O O . LEU A 1 89 ? -19.644 -9.792 37.604 1.00 89.44 89 LEU A O 1
ATOM 695 N N . THR A 1 90 ? -21.400 -8.457 37.210 1.00 88.69 90 THR A N 1
ATOM 696 C CA . THR A 1 90 ? -22.264 -9.015 38.259 1.00 88.69 90 THR A CA 1
ATOM 697 C C . THR A 1 90 ? -23.459 -9.736 37.644 1.00 88.69 90 THR A C 1
ATOM 699 O O . THR A 1 90 ? -24.311 -9.116 37.004 1.00 88.69 90 THR A O 1
ATOM 702 N N . VAL A 1 91 ? -23.568 -11.045 37.871 1.00 86.38 91 VAL A N 1
ATOM 703 C CA . VAL A 1 91 ? -24.711 -11.841 37.399 1.00 86.38 91 VAL A CA 1
ATOM 704 C C . VAL A 1 91 ? -25.835 -11.801 38.432 1.00 86.38 91 VAL A C 1
ATOM 706 O O . VAL A 1 91 ? -25.673 -12.277 39.555 1.00 86.38 91 VAL A O 1
ATOM 709 N N . ASN A 1 92 ? -26.997 -11.285 38.030 1.00 83.44 92 ASN A N 1
ATOM 710 C CA . ASN A 1 92 ? -28.226 -11.326 38.816 1.00 83.44 92 ASN A CA 1
ATOM 711 C C . ASN A 1 92 ? -29.123 -12.476 38.334 1.00 83.44 92 ASN A C 1
ATOM 713 O O . ASN A 1 92 ? -29.483 -12.565 37.154 1.00 83.44 92 ASN A O 1
ATOM 717 N N . LYS A 1 93 ? -29.494 -13.356 39.269 1.00 77.38 93 LYS A N 1
ATOM 718 C CA . LYS A 1 93 ? -30.363 -14.516 39.030 1.00 77.38 93 LYS A CA 1
ATOM 719 C C . LYS A 1 93 ? -31.817 -14.141 39.322 1.00 77.38 93 LYS A C 1
ATOM 721 O O . LYS A 1 93 ? -32.119 -13.579 40.365 1.00 77.38 93 LYS A O 1
ATOM 726 N N . GLU A 1 94 ? -32.724 -14.516 38.425 1.00 63.56 94 GLU A N 1
ATOM 727 C CA . GLU A 1 94 ? -34.148 -14.134 38.470 1.00 63.56 94 GLU A CA 1
ATOM 728 C C . GLU A 1 94 ? -34.914 -14.721 39.679 1.00 63.56 94 GLU A C 1
ATOM 730 O O . GLU A 1 94 ? -35.942 -14.189 40.078 1.00 63.56 94 GLU A O 1
ATOM 735 N N . LYS A 1 95 ? -34.417 -15.816 40.284 1.00 56.94 95 LYS A N 1
ATOM 736 C CA . LYS A 1 95 ? -35.109 -16.572 41.354 1.00 56.94 95 LYS A CA 1
ATOM 737 C C . LYS A 1 95 ? -34.236 -16.958 42.565 1.00 56.94 95 LYS A C 1
ATOM 739 O O . LYS A 1 95 ? -34.630 -17.823 43.341 1.00 56.94 95 LYS A O 1
ATOM 744 N N . LYS A 1 96 ? -33.035 -16.383 42.726 1.00 56.88 96 LYS A N 1
ATOM 745 C CA . LYS A 1 96 ? -32.142 -16.642 43.880 1.00 56.88 96 LYS A CA 1
ATOM 746 C C . LYS A 1 96 ? -31.370 -15.382 44.277 1.00 56.88 96 LYS A C 1
ATOM 748 O O . LYS A 1 96 ? -30.781 -14.734 43.416 1.00 56.88 96 LYS A O 1
ATOM 753 N N . SER A 1 97 ? -31.307 -15.088 45.576 1.00 46.97 97 SER A N 1
ATOM 754 C CA . SER A 1 97 ? -30.467 -14.029 46.145 1.00 46.97 97 SER A CA 1
ATOM 755 C C . SER A 1 97 ? -29.004 -14.481 46.187 1.00 46.97 97 SER A C 1
ATOM 757 O O . SER A 1 97 ? -28.554 -15.114 47.137 1.00 46.97 97 SER A O 1
ATOM 759 N N . GLY A 1 98 ? -28.258 -14.190 45.126 1.00 56.28 98 GLY A N 1
ATOM 760 C CA . GLY A 1 98 ? -26.812 -14.388 45.085 1.00 56.28 98 GLY A CA 1
ATOM 761 C C . GLY A 1 98 ? -26.211 -13.532 43.983 1.00 56.28 98 GLY A C 1
ATOM 762 O O . GLY A 1 98 ? -26.613 -13.664 42.828 1.00 56.28 98 GLY A O 1
ATOM 763 N N . LYS A 1 99 ? -25.285 -12.641 44.350 1.00 62.53 99 LYS A N 1
ATOM 764 C CA . LYS A 1 99 ? -24.487 -11.852 43.406 1.00 62.53 99 LYS A CA 1
ATOM 765 C C . LYS A 1 99 ? -23.185 -12.596 43.165 1.00 62.53 99 LYS A C 1
ATOM 767 O O . LYS A 1 99 ? -22.431 -12.831 44.104 1.00 62.53 99 LYS A O 1
ATOM 772 N N . GLU A 1 100 ? -22.933 -12.965 41.921 1.00 71.50 100 GLU A N 1
ATOM 773 C CA . GLU A 1 100 ? -21.655 -13.542 41.517 1.00 71.50 100 GLU A CA 1
ATOM 774 C C . GLU A 1 100 ? -20.894 -12.517 40.698 1.00 71.50 100 GLU A C 1
ATOM 776 O O . GLU A 1 100 ? -21.438 -11.954 39.745 1.00 71.50 100 GLU A O 1
ATOM 781 N N . LYS A 1 101 ? -19.650 -12.279 41.109 1.00 79.88 101 LYS A N 1
ATOM 782 C CA . LYS A 1 101 ? -18.721 -11.387 40.432 1.00 79.88 101 LYS A CA 1
ATOM 783 C C . LYS A 1 101 ? -17.817 -12.184 39.508 1.00 79.88 101 LYS A C 1
ATOM 785 O O . LYS A 1 101 ? -17.414 -13.305 39.820 1.00 79.88 101 LYS A O 1
ATOM 790 N N . SER A 1 102 ? -17.504 -11.591 38.374 1.00 82.75 102 SER A N 1
ATOM 791 C CA . SER A 1 102 ? -16.496 -12.064 37.440 1.00 82.75 102 SER A CA 1
ATOM 792 C C . SER A 1 102 ? -15.939 -10.870 36.67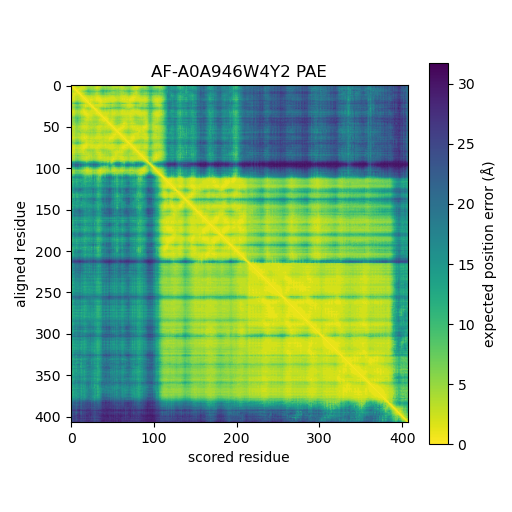9 1.00 82.75 102 SER A C 1
ATOM 794 O O . SER A 1 102 ? -16.327 -9.735 36.944 1.00 82.75 102 SER A O 1
ATOM 796 N N . TYR A 1 103 ? -15.045 -11.125 35.737 1.00 88.31 103 TYR A N 1
ATOM 797 C CA . TYR A 1 103 ? -14.370 -10.094 34.972 1.00 88.31 103 TYR A CA 1
ATOM 798 C C . TYR A 1 103 ? -14.428 -10.437 33.492 1.00 88.31 103 TYR A C 1
ATOM 800 O O . TYR A 1 103 ? -14.422 -11.610 33.108 1.00 88.31 103 TYR A O 1
ATOM 808 N N . VAL A 1 104 ? -14.504 -9.401 32.667 1.00 87.19 104 VAL A N 1
ATOM 809 C CA . VAL A 1 104 ? -14.323 -9.527 31.221 1.00 87.19 104 VAL A CA 1
ATOM 810 C C . VAL A 1 104 ? -12.887 -9.985 30.960 1.00 87.19 104 VAL A C 1
ATOM 812 O O . VAL A 1 104 ? -11.949 -9.366 31.462 1.00 87.19 104 VAL A O 1
ATOM 815 N N . GLY A 1 105 ? -12.724 -11.068 30.201 1.00 84.31 105 GLY A N 1
ATOM 816 C CA . GLY A 1 105 ? -11.422 -11.549 29.738 1.00 84.31 105 GLY A CA 1
ATOM 817 C C . GLY A 1 105 ? -10.779 -10.594 28.732 1.00 84.31 105 GLY A C 1
ATOM 818 O O . GLY A 1 105 ? -11.266 -9.485 28.510 1.00 84.31 105 GLY A O 1
ATOM 819 N N . GLU A 1 106 ? -9.691 -11.018 28.099 1.00 83.00 106 GLU A N 1
ATOM 820 C CA . GLU A 1 106 ? -9.030 -10.199 27.081 1.00 83.00 106 GLU A CA 1
ATOM 821 C C . GLU A 1 106 ? -9.956 -9.949 25.890 1.00 83.00 106 GLU A C 1
ATOM 823 O O . GLU A 1 106 ? -10.305 -10.860 25.142 1.00 83.00 106 GLU A O 1
ATOM 828 N N . LEU A 1 107 ? -10.387 -8.698 25.730 1.00 81.94 107 LEU A N 1
ATOM 829 C CA . LEU A 1 107 ? -11.133 -8.281 24.553 1.00 81.94 107 LEU A CA 1
ATOM 830 C C . LEU A 1 107 ? -10.190 -8.190 23.359 1.00 81.94 107 LEU A C 1
ATOM 832 O O . LEU A 1 107 ? -9.072 -7.689 23.478 1.00 81.94 107 LEU A O 1
ATOM 836 N N . LEU A 1 108 ? -10.687 -8.601 22.191 1.00 67.88 108 LEU A N 1
ATOM 837 C CA . LEU A 1 108 ? -9.985 -8.354 20.939 1.00 67.88 108 LEU A CA 1
ATOM 838 C C . LEU A 1 108 ? -9.723 -6.846 20.806 1.00 67.88 108 LEU A C 1
ATOM 840 O O . LEU A 1 108 ? -10.665 -6.055 20.957 1.00 67.88 108 LEU A O 1
ATOM 844 N N . PRO A 1 109 ? -8.476 -6.429 20.531 1.00 65.00 109 PRO A N 1
ATOM 845 C CA . PRO A 1 109 ? -8.159 -5.024 20.369 1.00 65.00 109 PRO A CA 1
ATOM 846 C C . PRO A 1 109 ? -8.980 -4.454 19.212 1.00 65.00 109 PRO A C 1
ATOM 848 O O . PRO A 1 109 ? -8.917 -4.924 18.076 1.00 65.00 109 PRO A O 1
ATOM 851 N N . THR A 1 110 ? -9.780 -3.431 19.500 1.00 68.12 110 THR A N 1
ATOM 852 C CA . THR A 1 110 ? -10.444 -2.660 18.451 1.00 68.12 110 THR A CA 1
ATOM 853 C C . THR A 1 110 ? -9.430 -1.766 17.766 1.00 68.12 110 THR A C 1
ATOM 855 O O . THR A 1 110 ? -8.727 -1.006 18.431 1.00 68.12 110 THR A O 1
ATOM 858 N N . GLU A 1 111 ? -9.404 -1.825 16.438 1.00 67.94 111 GLU A N 1
ATOM 859 C CA . GLU A 1 111 ? -8.578 -0.960 15.605 1.00 67.94 111 GLU A CA 1
ATOM 860 C C . GLU A 1 111 ? -8.874 0.514 15.925 1.00 67.94 111 GLU A C 1
ATOM 862 O O . GLU A 1 111 ? -9.983 1.015 15.700 1.00 67.94 111 GLU A O 1
ATOM 867 N N . GLN A 1 112 ? -7.881 1.196 16.492 1.00 79.25 112 GLN A N 1
ATOM 868 C CA . GLN A 1 112 ? -7.968 2.617 16.793 1.00 79.25 112 GLN A CA 1
ATOM 869 C C . GLN A 1 112 ? -7.614 3.438 15.551 1.00 79.25 112 GLN A C 1
ATOM 871 O O . GLN A 1 112 ? -6.871 2.996 14.672 1.00 79.25 112 GLN A O 1
ATOM 876 N N . PHE A 1 113 ? -8.176 4.639 15.463 1.00 87.88 113 PHE A N 1
ATOM 877 C CA . PHE A 1 113 ? -7.867 5.583 14.399 1.00 87.88 113 PHE A CA 1
ATOM 878 C C . PHE A 1 113 ? -7.936 7.015 14.918 1.00 87.88 113 PHE A C 1
ATOM 880 O O . PHE A 1 113 ? -8.766 7.343 15.767 1.00 87.88 113 PHE A O 1
ATOM 887 N N . ILE A 1 114 ? -7.096 7.869 14.348 1.00 92.56 114 ILE A N 1
ATOM 888 C CA . ILE A 1 114 ? -7.117 9.314 14.550 1.00 92.56 114 ILE A CA 1
ATOM 889 C C . ILE A 1 114 ? -7.911 9.921 13.393 1.00 92.56 114 ILE A C 1
ATOM 891 O O . ILE A 1 114 ? -7.699 9.560 12.237 1.00 92.56 114 ILE A O 1
ATOM 895 N N . ILE A 1 115 ? -8.862 10.804 13.692 1.00 93.69 115 ILE A N 1
ATOM 896 C CA . ILE A 1 115 ? -9.587 11.547 12.655 1.00 93.69 115 ILE A CA 1
ATOM 897 C C . ILE A 1 115 ? -8.852 12.864 12.426 1.00 93.69 115 ILE A C 1
ATOM 899 O O . ILE A 1 115 ? -8.670 13.619 13.376 1.00 93.69 115 ILE A O 1
ATOM 903 N N . LEU A 1 116 ? -8.456 13.117 11.181 1.00 95.56 116 LEU A N 1
ATOM 904 C CA . LEU A 1 116 ? -7.786 14.343 10.754 1.00 95.56 116 LEU A CA 1
ATOM 905 C C . LEU A 1 116 ? -8.663 15.110 9.760 1.00 95.56 116 LEU A C 1
ATOM 907 O O . LEU A 1 116 ? -9.240 14.514 8.844 1.00 95.56 116 LEU A O 1
ATOM 911 N N . HIS A 1 117 ? -8.738 16.423 9.938 1.00 95.44 117 HIS A N 1
ATOM 912 C CA . HIS A 1 117 ? -9.431 17.382 9.085 1.00 95.44 117 HIS A CA 1
ATOM 913 C C . HIS A 1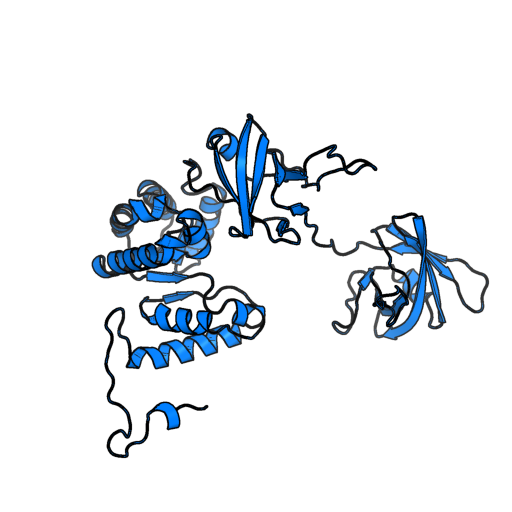 117 ? -8.436 18.362 8.463 1.00 95.44 117 HIS A C 1
ATOM 915 O O . HIS A 1 117 ? -7.308 18.519 8.925 1.00 95.44 117 HIS A O 1
ATOM 921 N N . V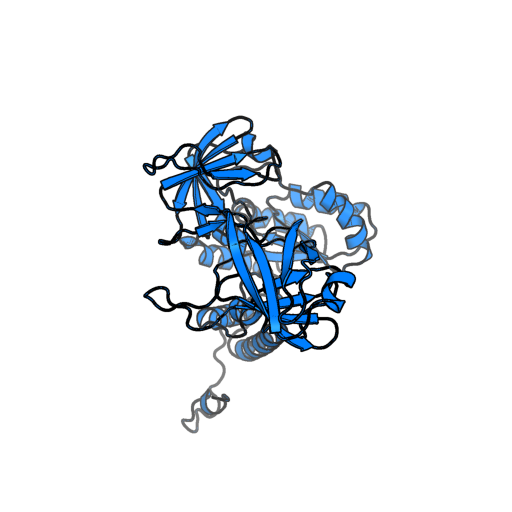AL A 1 118 ? -8.871 19.047 7.408 1.00 96.75 118 VAL A N 1
ATOM 922 C CA . VAL A 1 118 ? -8.097 20.143 6.815 1.00 96.75 118 VAL A CA 1
ATOM 923 C C . VAL A 1 118 ? -7.907 21.255 7.854 1.00 96.75 118 VAL A C 1
ATOM 925 O O . VAL A 1 118 ? -8.869 21.670 8.497 1.00 96.75 118 VAL A O 1
ATOM 928 N N . GLY A 1 119 ? -6.670 21.727 8.003 1.00 94.31 119 GLY A N 1
ATOM 929 C CA . GLY A 1 119 ? -6.243 22.712 8.997 1.00 94.31 119 GLY A CA 1
ATOM 930 C C . GLY A 1 119 ? -5.746 22.112 10.316 1.00 94.31 119 GLY A C 1
ATOM 931 O O . GLY A 1 119 ? -5.164 22.840 11.124 1.00 94.31 119 GLY A O 1
ATOM 932 N N . ASP A 1 120 ? -5.927 20.805 10.544 1.00 95.81 120 ASP A N 1
ATOM 933 C CA . ASP A 1 120 ? -5.414 20.156 11.750 1.00 95.81 120 ASP A CA 1
ATOM 934 C C . ASP A 1 120 ? -3.882 20.167 11.777 1.00 95.81 120 ASP A C 1
ATOM 936 O O . ASP A 1 120 ? -3.204 20.082 10.748 1.00 95.81 120 ASP A O 1
ATOM 940 N N . LYS A 1 121 ? -3.335 20.225 12.993 1.00 96.81 121 LYS A N 1
ATOM 941 C CA . LYS A 1 121 ? -1.909 20.022 13.249 1.00 96.81 121 LYS A CA 1
ATOM 942 C C . LYS A 1 121 ? -1.669 18.584 13.696 1.00 96.81 121 LYS A C 1
ATOM 944 O O . LYS A 1 121 ? -2.325 18.105 14.623 1.00 96.81 121 LYS A O 1
ATOM 949 N N . LEU A 1 122 ? -0.701 17.928 13.067 1.00 97.50 122 LEU A N 1
ATOM 950 C CA . LEU A 1 122 ? -0.250 16.578 13.389 1.00 97.50 122 LEU A CA 1
ATOM 951 C C . LEU A 1 122 ? 1.245 16.606 13.710 1.00 97.50 122 LEU A C 1
ATOM 953 O O . LEU A 1 122 ? 2.033 17.169 12.952 1.00 97.50 122 LEU A O 1
ATOM 957 N N . ILE A 1 123 ? 1.634 15.983 14.819 1.00 96.81 123 ILE A N 1
ATOM 958 C CA . ILE A 1 123 ? 3.039 15.798 15.187 1.00 96.81 123 ILE A CA 1
ATOM 959 C C . ILE A 1 123 ? 3.467 14.381 14.800 1.00 96.81 123 ILE A C 1
ATOM 961 O O . ILE A 1 123 ? 2.898 13.400 15.282 1.00 96.81 123 ILE A O 1
ATOM 965 N N . LEU A 1 124 ? 4.487 14.260 13.956 1.00 96.06 124 LEU A N 1
ATOM 966 C CA . LEU A 1 124 ? 5.166 12.988 13.704 1.00 96.06 124 LEU A CA 1
ATOM 967 C C . LEU A 1 124 ? 6.398 12.919 14.606 1.00 96.06 124 LEU A C 1
ATOM 969 O O . LEU A 1 124 ? 7.209 13.834 14.562 1.00 96.06 124 LEU A O 1
ATOM 973 N N . ASN A 1 125 ? 6.543 11.865 15.410 1.00 93.81 125 ASN A N 1
ATOM 974 C CA . ASN A 1 125 ? 7.666 11.690 16.339 1.00 93.81 125 ASN A CA 1
ATOM 975 C C . ASN A 1 125 ? 8.575 10.529 15.913 1.00 93.81 125 ASN A C 1
ATOM 977 O O . ASN A 1 125 ? 8.110 9.534 15.352 1.00 93.81 125 ASN A O 1
ATOM 981 N N . SER A 1 126 ? 9.863 10.621 16.241 1.00 91.50 126 SER A N 1
ATOM 982 C CA . SER A 1 126 ? 10.846 9.550 16.020 1.00 91.50 126 SER A CA 1
ATOM 983 C C . SER A 1 126 ? 10.794 8.443 17.079 1.00 91.50 126 SER A C 1
ATOM 985 O O . SER A 1 126 ? 11.314 7.350 16.870 1.00 91.50 126 SER A O 1
ATOM 987 N N . SER A 1 127 ? 10.177 8.719 18.231 1.00 88.38 127 SER A N 1
ATOM 988 C CA . SER A 1 127 ? 10.027 7.752 19.322 1.00 88.38 127 SER A CA 1
ATOM 989 C C . SER A 1 127 ? 8.840 6.817 19.065 1.00 88.38 127 SER A C 1
ATOM 991 O O . SER A 1 127 ? 7.798 7.301 18.620 1.00 88.38 127 SER A O 1
ATOM 993 N N . PRO A 1 128 ? 8.940 5.513 19.390 1.00 85.44 128 PRO A N 1
ATOM 994 C CA . PRO A 1 128 ? 7.914 4.505 19.104 1.00 85.44 128 PRO A CA 1
ATOM 995 C C . PRO A 1 128 ? 6.742 4.564 20.100 1.00 85.44 128 PRO A C 1
ATOM 997 O O . PRO A 1 128 ? 6.352 3.562 20.698 1.00 85.44 128 PRO A O 1
ATOM 1000 N N . ASN A 1 129 ? 6.186 5.756 20.306 1.00 85.69 129 ASN A N 1
ATOM 1001 C CA . ASN A 1 129 ? 5.031 5.963 21.168 1.00 85.69 129 ASN A CA 1
ATOM 1002 C C . ASN A 1 129 ? 3.735 5.692 20.380 1.00 85.69 129 ASN A C 1
ATOM 1004 O O . ASN A 1 129 ? 3.676 6.012 19.183 1.00 85.69 129 ASN A O 1
ATOM 1008 N N . PRO A 1 130 ? 2.692 5.131 21.022 1.00 85.88 130 PRO A N 1
ATOM 1009 C CA . PRO A 1 130 ? 1.370 5.026 20.418 1.00 85.88 130 PRO A CA 1
ATOM 1010 C C . PRO A 1 130 ? 0.850 6.400 19.999 1.00 85.88 130 PRO A C 1
ATOM 1012 O O . PRO A 1 130 ? 1.035 7.380 20.716 1.00 85.88 130 PRO A O 1
ATOM 1015 N N . GLY A 1 131 ? 0.197 6.470 18.842 1.00 87.31 131 GLY A N 1
ATOM 1016 C CA . GLY A 1 131 ? -0.418 7.715 18.401 1.00 87.31 131 GLY A CA 1
ATOM 1017 C C . GLY A 1 131 ? -1.652 8.063 19.231 1.00 87.31 131 GLY A C 1
ATOM 1018 O O . GLY A 1 131 ? -2.462 7.187 19.537 1.00 87.31 131 GLY A O 1
ATOM 1019 N N . GLU A 1 132 ? -1.829 9.345 19.546 1.00 91.62 132 GLU A N 1
ATOM 1020 C CA . GLU A 1 132 ? -3.004 9.856 20.257 1.00 91.62 132 GLU A CA 1
ATOM 1021 C C . GLU A 1 132 ? -3.732 10.928 19.431 1.00 91.62 132 GLU A C 1
ATOM 1023 O O . GLU A 1 132 ? -3.092 11.719 18.725 1.00 91.62 132 GLU A O 1
ATOM 1028 N N . PRO A 1 133 ? -5.074 10.998 19.522 1.00 91.88 133 PRO A N 1
ATOM 1029 C CA . PRO A 1 133 ? -5.840 12.071 18.904 1.00 91.88 133 PRO A CA 1
ATOM 1030 C C . PRO A 1 133 ? -5.573 13.422 19.581 1.00 91.88 133 PRO A C 1
ATOM 1032 O O . PRO A 1 133 ? -5.103 13.495 20.717 1.00 91.88 133 PRO A O 1
ATOM 1035 N N . ALA A 1 134 ? -5.931 14.500 18.883 1.00 92.50 134 ALA A N 1
ATOM 1036 C CA . ALA A 1 134 ? -5.865 15.848 19.428 1.00 92.50 134 ALA A CA 1
ATOM 1037 C C . ALA A 1 134 ? -6.753 15.992 20.678 1.00 92.50 134 ALA A C 1
ATOM 1039 O O . ALA A 1 134 ? -7.854 15.436 20.746 1.00 92.50 134 ALA A O 1
ATOM 1040 N N . LYS A 1 135 ? -6.278 16.764 21.658 1.00 91.56 135 LYS A N 1
ATOM 1041 C CA . LYS A 1 135 ? -6.999 17.074 22.900 1.00 91.56 135 LYS A CA 1
ATOM 1042 C C . LYS A 1 135 ? -7.470 18.522 22.859 1.00 91.56 135 LYS A C 1
ATOM 1044 O O . LYS A 1 135 ? -6.678 19.423 22.580 1.00 91.56 135 LYS A O 1
ATOM 1049 N N . TYR A 1 136 ? -8.743 18.732 23.169 1.00 88.62 136 TYR A N 1
ATOM 1050 C CA . TYR A 1 136 ? -9.391 20.041 23.214 1.00 88.62 136 TYR A CA 1
ATOM 1051 C C . TYR A 1 136 ? -9.933 20.295 24.620 1.00 88.62 136 TYR A C 1
ATOM 1053 O O . TYR A 1 136 ? -10.256 19.344 25.335 1.00 88.62 136 TYR A O 1
ATOM 1061 N N . ASP A 1 137 ? -10.020 21.561 25.016 1.00 88.75 137 ASP A N 1
ATOM 1062 C CA . ASP A 1 137 ? -10.714 21.946 26.243 1.00 88.75 137 ASP A CA 1
ATOM 1063 C C . ASP A 1 137 ? -12.242 21.980 26.058 1.00 88.75 137 ASP A C 1
ATOM 1065 O O . ASP A 1 137 ? -12.770 21.764 24.964 1.00 88.75 137 ASP A O 1
ATOM 1069 N N . GLU A 1 138 ? -12.965 22.268 27.142 1.00 86.88 138 GLU A N 1
ATOM 1070 C CA . GLU A 1 138 ? -14.433 22.359 27.151 1.00 86.88 138 GLU A CA 1
ATOM 1071 C C . GLU A 1 138 ? -14.981 23.460 26.226 1.00 86.88 138 GLU A C 1
ATOM 1073 O O . GLU A 1 138 ? -16.144 23.413 25.827 1.00 86.88 138 GLU A O 1
ATOM 1078 N N . THR A 1 139 ? -14.146 24.435 25.853 1.00 84.12 139 THR A N 1
ATOM 1079 C CA . THR A 1 139 ? -14.495 25.530 24.936 1.00 84.12 139 THR A CA 1
ATOM 1080 C C . THR A 1 139 ? -14.178 25.206 23.474 1.00 84.12 139 THR A C 1
ATOM 1082 O O . THR A 1 139 ? -14.475 26.003 22.585 1.00 84.12 139 THR A O 1
ATOM 1085 N N . GLY A 1 140 ? -13.593 24.032 23.210 1.00 81.50 140 GLY A N 1
ATOM 1086 C CA . GLY A 1 140 ? -13.170 23.601 21.880 1.00 81.50 140 GLY A CA 1
ATOM 1087 C C . GLY A 1 140 ? -11.817 24.164 21.440 1.00 81.50 140 GLY A C 1
ATOM 1088 O O . GLY A 1 140 ? -11.459 24.039 20.269 1.00 81.50 140 GLY A O 1
ATOM 1089 N N . LYS A 1 141 ? -11.036 24.772 22.339 1.00 87.25 141 LYS A N 1
ATOM 1090 C CA . LYS A 1 141 ? -9.680 25.237 22.032 1.00 87.25 141 LYS A CA 1
ATOM 1091 C C . LYS A 1 141 ? -8.707 24.060 22.073 1.00 87.25 141 LYS A C 1
ATOM 1093 O O . LYS A 1 141 ? -8.728 23.243 22.991 1.00 87.25 141 LYS A O 1
ATOM 1098 N N . LEU A 1 142 ? -7.831 23.986 21.072 1.00 89.50 142 LEU A N 1
ATOM 1099 C CA . LEU A 1 142 ? -6.807 22.947 20.975 1.00 89.50 142 LEU A CA 1
ATOM 1100 C C . LEU A 1 142 ? -5.789 23.083 22.121 1.00 89.50 142 LEU A C 1
ATOM 1102 O O . LEU A 1 142 ? -5.103 24.101 22.222 1.00 89.50 142 LEU A O 1
ATOM 1106 N N . LEU A 1 143 ? -5.679 22.045 22.952 1.00 90.44 143 LEU A N 1
ATOM 1107 C CA . LEU A 1 143 ? -4.681 21.931 24.020 1.00 90.44 143 LEU A CA 1
ATOM 1108 C C . LEU A 1 143 ? -3.419 21.229 23.520 1.00 90.44 143 LEU A C 1
ATOM 1110 O O . LEU A 1 143 ? -2.309 21.698 23.753 1.00 90.44 143 LEU A O 1
ATOM 1114 N N . GLN A 1 144 ? -3.599 20.105 22.823 1.00 92.12 144 GLN A N 1
ATOM 1115 C CA . GLN A 1 144 ? -2.506 19.294 22.299 1.00 92.12 144 GLN A CA 1
ATOM 1116 C C . GLN A 1 144 ? -2.870 18.786 20.899 1.00 92.12 144 GLN A C 1
ATOM 1118 O O . GLN A 1 144 ? -3.943 18.195 20.743 1.00 92.12 144 GLN A O 1
ATOM 1123 N N . PRO A 1 145 ? -2.007 18.985 19.886 1.00 94.12 145 PRO A N 1
ATOM 1124 C CA . PRO A 1 145 ? -2.187 18.384 18.569 1.00 94.12 145 PRO A CA 1
ATOM 1125 C C . PRO A 1 145 ? -2.235 16.856 18.634 1.00 94.12 145 PRO A C 1
ATOM 1127 O O . PRO A 1 145 ? -1.700 16.243 19.562 1.00 94.12 145 PRO A O 1
ATOM 1130 N N . ALA A 1 146 ? -2.833 16.241 17.615 1.00 94.94 146 ALA A N 1
ATOM 1131 C CA . ALA A 1 146 ? -2.703 14.803 17.431 1.00 94.94 146 ALA A CA 1
ATOM 1132 C C . ALA A 1 146 ? -1.231 14.455 17.186 1.00 94.94 146 ALA A C 1
ATOM 1134 O O . ALA A 1 146 ? -0.482 15.260 16.622 1.00 94.94 146 ALA A O 1
ATOM 1135 N N . HIS A 1 147 ? -0.817 13.254 17.573 1.00 94.94 147 HIS A N 1
ATOM 1136 C CA . HIS A 1 147 ? 0.537 12.800 17.296 1.00 94.94 147 HIS A CA 1
ATOM 1137 C C . HIS A 1 147 ? 0.596 11.323 16.937 1.00 94.94 147 HIS A C 1
ATOM 1139 O O . HIS A 1 147 ? -0.252 10.534 17.345 1.00 94.94 147 HIS A O 1
ATOM 1145 N N . ILE A 1 148 ? 1.613 10.966 16.163 1.00 94.81 148 ILE A N 1
ATOM 1146 C CA . ILE A 1 148 ? 1.917 9.607 15.711 1.00 94.81 148 ILE A CA 1
ATOM 1147 C C . ILE A 1 148 ? 3.431 9.381 15.749 1.00 94.81 148 ILE A C 1
ATOM 1149 O O . ILE A 1 148 ? 4.205 10.322 15.949 1.00 94.81 148 ILE A O 1
ATOM 1153 N N . SER A 1 149 ? 3.858 8.138 15.553 1.00 92.62 149 SER A N 1
ATOM 1154 C CA . SER A 1 149 ? 5.267 7.761 15.455 1.00 92.62 149 SER A CA 1
ATOM 1155 C C . SER A 1 149 ? 5.628 7.282 14.049 1.00 92.62 149 SER A C 1
ATOM 1157 O O . SER A 1 149 ? 4.791 6.743 13.324 1.00 92.62 149 SER A O 1
ATOM 1159 N N . CYS A 1 150 ? 6.882 7.504 13.656 1.00 90.75 150 CYS A N 1
ATOM 1160 C CA . CYS A 1 150 ? 7.473 6.941 12.447 1.00 90.75 150 CYS A CA 1
ATOM 1161 C C . CYS A 1 150 ? 8.448 5.824 12.825 1.00 90.75 150 CYS A C 1
ATOM 1163 O O . CYS A 1 150 ? 9.307 6.009 13.686 1.00 90.75 150 CYS A O 1
ATOM 1165 N N . THR A 1 151 ? 8.368 4.687 12.138 1.00 87.44 151 THR A N 1
ATOM 1166 C CA . THR A 1 151 ? 9.286 3.553 12.333 1.00 87.44 151 THR A CA 1
ATOM 1167 C C . THR A 1 151 ? 10.697 3.815 11.806 1.00 87.44 151 THR A C 1
ATOM 1169 O O . THR A 1 151 ? 11.610 3.051 12.114 1.00 87.44 151 THR A O 1
ATOM 1172 N N . LEU A 1 152 ? 10.897 4.897 11.046 1.00 85.62 152 LEU A N 1
ATOM 1173 C CA . LEU A 1 152 ? 12.168 5.254 10.430 1.00 85.62 152 LEU A CA 1
ATOM 1174 C C . LEU A 1 152 ? 12.666 6.626 10.923 1.00 85.62 152 LEU A C 1
ATOM 1176 O O . LEU A 1 152 ? 12.476 7.633 10.248 1.00 85.62 152 LEU A O 1
ATOM 1180 N N . PRO A 1 153 ? 13.374 6.695 12.066 1.00 83.81 153 PRO A N 1
ATOM 1181 C CA . PRO A 1 153 ? 13.879 7.952 12.634 1.00 83.81 153 PRO A CA 1
ATOM 1182 C C . PRO A 1 153 ? 14.838 8.749 11.739 1.00 83.81 153 PRO A C 1
ATOM 1184 O O . PRO A 1 153 ? 15.094 9.919 12.009 1.00 83.81 153 PRO A O 1
ATOM 1187 N N . LYS A 1 154 ? 15.400 8.141 10.688 1.00 84.88 154 LYS A N 1
ATOM 1188 C CA . LYS A 1 154 ? 16.328 8.825 9.776 1.00 84.88 154 LYS A CA 1
ATOM 1189 C C . LYS A 1 154 ? 15.651 9.936 8.969 1.00 84.88 154 LYS A C 1
ATOM 1191 O O . LYS A 1 154 ? 16.297 10.942 8.692 1.00 84.88 154 LYS A O 1
ATOM 1196 N N . ILE A 1 155 ? 14.346 9.815 8.694 1.00 89.56 155 ILE A N 1
ATOM 1197 C CA . ILE A 1 155 ? 13.625 10.784 7.851 1.00 89.56 155 ILE A CA 1
ATOM 1198 C C . ILE A 1 155 ? 13.670 12.211 8.414 1.00 89.56 155 ILE A C 1
ATOM 1200 O O . ILE A 1 155 ? 13.653 13.171 7.657 1.00 89.56 155 ILE A O 1
ATOM 1204 N N . PHE A 1 156 ? 13.778 12.374 9.736 1.00 90.44 156 PHE A N 1
ATOM 1205 C CA . PHE A 1 156 ? 13.738 13.683 10.397 1.00 90.44 156 PHE A CA 1
ATOM 1206 C C . PHE A 1 156 ? 14.926 14.579 10.019 1.00 90.44 156 PHE A C 1
ATOM 1208 O O . PHE A 1 156 ? 14.815 15.799 10.095 1.00 90.44 156 PHE A O 1
ATOM 1215 N N . GLY A 1 157 ? 16.049 13.989 9.591 1.00 87.94 157 GLY A N 1
ATOM 1216 C CA . GLY A 1 157 ? 17.207 14.722 9.071 1.00 87.94 157 GLY A CA 1
ATOM 1217 C C . GLY A 1 157 ? 17.207 14.917 7.551 1.00 87.94 157 GLY A C 1
ATOM 1218 O O . GLY A 1 157 ? 18.093 15.592 7.035 1.00 87.94 157 GLY A O 1
ATOM 1219 N N . GLU A 1 158 ? 16.253 14.319 6.837 1.00 89.94 158 GLU A N 1
ATOM 1220 C CA . GLU A 1 158 ? 16.243 14.228 5.367 1.00 89.94 158 GLU A CA 1
ATOM 1221 C C . GLU A 1 158 ? 15.102 15.037 4.727 1.00 89.94 158 GLU A C 1
ATOM 1223 O O . GLU A 1 158 ? 15.135 15.310 3.526 1.00 89.94 158 GLU A O 1
ATOM 1228 N N . VAL A 1 159 ? 14.123 15.459 5.530 1.00 94.19 159 VAL A N 1
ATOM 1229 C CA . VAL A 1 159 ? 12.989 16.293 5.113 1.00 94.19 159 VAL A CA 1
ATOM 1230 C C . VAL A 1 159 ? 13.256 17.783 5.325 1.00 94.19 159 VAL A C 1
ATOM 1232 O O . VAL A 1 159 ? 14.050 18.185 6.181 1.00 94.19 159 VAL A O 1
ATOM 1235 N N . LYS A 1 160 ? 12.535 18.631 4.588 1.00 95.00 160 LYS A N 1
ATOM 1236 C CA . LYS A 1 160 ? 12.596 20.091 4.732 1.00 95.00 160 LYS A CA 1
ATOM 1237 C C . LYS A 1 160 ? 11.224 20.696 4.983 1.00 95.00 160 LYS A C 1
ATOM 1239 O O . LYS A 1 160 ? 10.188 20.215 4.531 1.00 95.00 160 LYS A O 1
ATOM 1244 N N . LYS A 1 161 ? 11.230 21.839 5.668 1.00 97.06 161 LYS A N 1
ATOM 1245 C CA . LYS A 1 161 ? 10.047 22.692 5.791 1.00 97.06 161 LYS A CA 1
ATOM 1246 C C . LYS A 1 161 ? 9.517 23.066 4.403 1.00 97.06 161 LYS A C 1
ATOM 1248 O O . LYS A 1 161 ? 10.278 23.502 3.544 1.00 97.06 161 LYS A O 1
ATOM 1253 N N . GLY A 1 162 ? 8.203 22.971 4.236 1.00 97.19 162 GLY A N 1
ATOM 1254 C CA . GLY A 1 162 ? 7.490 23.263 2.996 1.00 97.19 162 GLY A CA 1
ATOM 1255 C C . GLY A 1 162 ? 7.297 22.050 2.087 1.00 97.19 162 GLY A C 1
ATOM 1256 O O . GLY A 1 162 ? 6.482 22.141 1.174 1.00 97.19 162 GLY A O 1
ATOM 1257 N N . GLU A 1 163 ? 7.983 20.932 2.340 1.00 96.25 163 GLU A N 1
ATOM 1258 C CA . GLU A 1 163 ? 7.794 19.705 1.561 1.00 96.25 163 GLU A CA 1
ATOM 1259 C C . GLU A 1 163 ? 6.435 19.048 1.878 1.00 96.25 163 GLU A C 1
ATOM 1261 O O . GLU A 1 163 ? 5.944 19.137 3.017 1.00 96.25 163 GLU A O 1
ATOM 1266 N N . PRO A 1 164 ? 5.802 18.410 0.876 1.00 95.44 164 PRO A N 1
ATOM 1267 C CA . PRO A 1 164 ? 4.571 17.662 1.068 1.00 95.44 164 PRO A CA 1
ATOM 1268 C C . PRO A 1 164 ? 4.840 16.321 1.763 1.00 95.44 164 PRO A C 1
ATOM 1270 O O . PRO A 1 164 ? 5.868 15.678 1.551 1.00 95.44 164 PRO A O 1
ATOM 1273 N N . ILE A 1 165 ? 3.874 15.878 2.562 1.00 96.19 165 ILE A N 1
ATOM 1274 C CA . ILE A 1 165 ? 3.865 14.565 3.210 1.00 96.19 165 ILE A CA 1
ATOM 1275 C C . ILE A 1 165 ? 2.484 13.927 3.058 1.00 96.19 165 ILE A C 1
ATOM 1277 O O . ILE A 1 165 ? 1.457 14.569 3.285 1.00 96.19 165 ILE A O 1
ATOM 1281 N N . PHE A 1 166 ? 2.455 12.651 2.688 1.00 95.44 166 PHE A N 1
ATOM 1282 C CA . PHE A 1 166 ? 1.222 11.910 2.432 1.00 95.44 166 PHE A CA 1
ATOM 1283 C C . PHE A 1 166 ? 1.079 10.739 3.396 1.00 95.44 166 PHE A C 1
ATOM 1285 O O . PHE A 1 166 ? 2.065 10.087 3.734 1.00 95.44 166 PHE A O 1
ATOM 1292 N N . PHE A 1 167 ? -0.159 10.440 3.793 1.00 95.25 167 PHE A N 1
ATOM 1293 C CA . PHE A 1 167 ? -0.487 9.292 4.638 1.00 95.25 167 PHE A CA 1
ATOM 1294 C C . PHE A 1 167 ? -1.595 8.430 4.029 1.00 95.25 167 PHE A C 1
ATOM 1296 O O . PHE A 1 167 ? -2.508 8.936 3.368 1.00 95.25 167 PHE A O 1
ATOM 1303 N N . ASP A 1 168 ? -1.550 7.128 4.334 1.00 90.94 168 ASP A N 1
ATOM 1304 C CA . ASP A 1 168 ? -2.564 6.132 3.948 1.00 90.94 168 ASP A CA 1
ATOM 1305 C C . ASP A 1 168 ? -2.888 6.177 2.446 1.00 90.94 168 ASP A C 1
ATOM 1307 O O . ASP A 1 168 ? -4.031 6.407 2.041 1.00 90.94 168 ASP A O 1
ATOM 1311 N N . ASP A 1 169 ? -1.874 5.946 1.615 1.00 85.88 169 ASP A N 1
ATOM 1312 C CA . ASP A 1 169 ? -1.973 5.939 0.152 1.00 85.88 169 ASP A CA 1
ATOM 1313 C C . ASP A 1 169 ? -2.438 7.295 -0.432 1.00 85.88 169 ASP A C 1
ATOM 1315 O O . ASP A 1 169 ? -3.270 7.348 -1.341 1.00 85.88 169 ASP A O 1
ATOM 1319 N N . GLY A 1 170 ? -1.990 8.410 0.156 1.00 88.75 170 GLY A N 1
ATOM 1320 C CA . GLY A 1 170 ? -2.378 9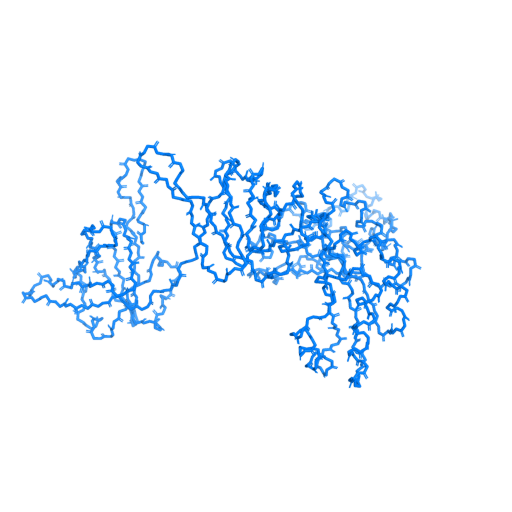.759 -0.274 1.00 88.75 170 GLY A CA 1
ATOM 1321 C C . GLY A 1 170 ? -3.809 10.171 0.090 1.00 88.75 170 GLY A C 1
ATOM 1322 O O . GLY A 1 170 ? -4.301 11.184 -0.401 1.00 88.75 170 GLY A O 1
ATOM 1323 N N . LYS A 1 171 ? -4.508 9.422 0.959 1.00 90.69 171 LYS A N 1
ATOM 1324 C CA . LYS A 1 171 ? -5.854 9.806 1.444 1.00 90.69 171 LYS A CA 1
ATOM 1325 C C . LYS A 1 171 ? -5.832 10.992 2.412 1.00 90.69 171 LYS A C 1
ATOM 1327 O O . LYS A 1 171 ? -6.893 11.555 2.708 1.00 90.69 171 LYS A O 1
ATOM 1332 N N . ILE A 1 172 ? -4.657 11.316 2.940 1.00 95.88 172 ILE A N 1
ATOM 1333 C CA . ILE A 1 172 ? -4.394 12.470 3.793 1.00 95.88 172 ILE A CA 1
ATOM 1334 C C . ILE A 1 172 ? -3.116 13.122 3.276 1.00 95.88 172 ILE A C 1
ATOM 1336 O O . ILE A 1 172 ? -2.113 12.434 3.085 1.00 95.88 172 ILE A O 1
ATOM 1340 N N . GLU A 1 173 ? -3.157 14.432 3.070 1.00 96.12 173 GLU A N 1
ATOM 1341 C CA . GLU A 1 173 ? -2.010 15.230 2.630 1.00 96.12 173 GLU A CA 1
ATOM 1342 C C . GLU A 1 173 ? -1.734 16.312 3.661 1.00 96.12 173 GLU A C 1
ATOM 1344 O O . GLU A 1 173 ? -2.661 16.950 4.176 1.00 96.12 173 GLU A O 1
ATOM 1349 N N . GLY A 1 174 ? -0.459 16.534 3.942 1.00 97.31 174 GLY A N 1
ATOM 1350 C CA . GLY A 1 174 ? 0.001 17.618 4.781 1.00 97.31 174 GLY A CA 1
ATOM 1351 C C . GLY A 1 174 ? 1.219 18.321 4.203 1.00 97.31 174 GLY A C 1
ATOM 1352 O O . GLY A 1 174 ? 1.871 17.839 3.280 1.00 97.31 174 GLY A O 1
ATOM 1353 N N . ILE A 1 175 ? 1.529 19.474 4.785 1.00 98.06 175 ILE A N 1
ATOM 1354 C CA . ILE A 1 175 ? 2.757 20.225 4.522 1.00 98.06 175 ILE A CA 1
ATOM 1355 C C . ILE A 1 175 ? 3.565 20.274 5.811 1.00 98.06 175 ILE A C 1
ATOM 1357 O O . ILE A 1 175 ? 3.037 20.635 6.869 1.00 98.06 175 ILE A O 1
ATOM 1361 N N . ILE A 1 176 ? 4.857 19.970 5.714 1.00 98.12 176 ILE A N 1
ATOM 1362 C CA . ILE A 1 176 ? 5.789 20.080 6.835 1.00 98.12 176 ILE A CA 1
ATOM 1363 C C . ILE A 1 176 ? 5.989 21.564 7.166 1.00 98.12 176 ILE A C 1
ATOM 1365 O O . ILE A 1 176 ? 6.507 22.340 6.361 1.00 98.12 176 ILE A O 1
ATOM 1369 N N . LYS A 1 177 ? 5.569 21.987 8.358 1.00 98.06 177 LYS A N 1
ATOM 1370 C CA . LYS A 1 177 ? 5.669 23.379 8.821 1.00 98.06 177 LYS A CA 1
ATOM 1371 C C . LYS A 1 177 ? 6.906 23.632 9.660 1.00 98.06 177 LYS A C 1
ATOM 1373 O O . LYS A 1 177 ? 7.489 24.712 9.547 1.00 98.06 177 LYS A O 1
ATOM 1378 N N . GLU A 1 178 ? 7.305 22.655 10.464 1.00 97.06 178 GLU A N 1
ATOM 1379 C CA . GLU A 1 178 ? 8.480 22.725 11.331 1.00 97.06 178 GLU A CA 1
ATOM 1380 C C . GLU A 1 178 ? 9.190 21.370 11.330 1.00 97.06 178 GLU A C 1
ATOM 1382 O O . GLU A 1 178 ? 8.542 20.322 11.258 1.00 97.06 178 GLU A O 1
ATOM 1387 N N . VAL A 1 179 ? 10.521 21.418 11.369 1.00 95.94 179 VAL A N 1
ATOM 1388 C CA . VAL A 1 179 ? 11.403 20.250 11.389 1.00 95.94 179 VAL A CA 1
ATOM 1389 C C . VAL A 1 179 ? 12.310 20.396 12.599 1.00 95.94 179 VAL A C 1
ATOM 1391 O O . VAL A 1 179 ? 13.153 21.292 12.633 1.00 95.94 179 VAL A O 1
ATOM 1394 N N . ASP A 1 180 ? 12.141 19.502 13.564 1.00 92.69 180 ASP A N 1
ATOM 1395 C CA . ASP A 1 180 ? 13.024 19.342 14.710 1.00 92.69 180 ASP A CA 1
ATOM 1396 C C . ASP A 1 180 ? 13.774 18.013 14.613 1.00 92.69 180 ASP A C 1
ATOM 1398 O O . ASP A 1 180 ? 13.390 17.099 13.884 1.00 92.69 180 ASP A O 1
ATOM 1402 N N . LYS A 1 181 ? 14.816 17.854 15.438 1.00 88.81 181 LYS A N 1
ATOM 1403 C CA . LYS A 1 181 ? 15.647 16.637 15.475 1.00 88.81 181 LYS A CA 1
ATOM 1404 C C . LYS A 1 181 ? 14.841 15.339 15.635 1.00 88.81 181 LYS A C 1
ATOM 1406 O O . LYS A 1 181 ? 15.255 14.304 15.127 1.00 88.81 181 LYS A O 1
ATOM 1411 N N . ASN A 1 182 ? 13.735 15.390 16.378 1.00 91.75 182 ASN A N 1
ATOM 1412 C CA . ASN A 1 182 ? 12.933 14.213 16.718 1.00 91.75 182 ASN A CA 1
ATOM 1413 C C . ASN A 1 182 ? 11.463 14.326 16.302 1.00 91.75 182 ASN A C 1
ATOM 1415 O O . ASN A 1 182 ? 10.742 13.339 16.435 1.00 91.75 182 ASN A O 1
ATOM 1419 N N . ASN A 1 183 ? 11.017 15.500 15.845 1.00 94.38 183 ASN A N 1
ATOM 1420 C CA . ASN A 1 183 ? 9.604 15.787 15.621 1.00 94.38 183 ASN A CA 1
ATOM 1421 C C . ASN A 1 183 ? 9.412 16.571 14.322 1.00 94.38 183 ASN A C 1
ATOM 1423 O O . ASN A 1 183 ? 10.208 17.452 14.009 1.00 94.38 183 ASN A O 1
ATOM 1427 N N . LEU A 1 184 ? 8.326 16.297 13.604 1.00 96.50 184 LEU A N 1
ATOM 1428 C CA . LEU A 1 184 ? 7.843 17.142 12.515 1.00 96.50 184 LEU A CA 1
ATOM 1429 C C . LEU A 1 184 ? 6.477 17.695 12.897 1.00 96.50 184 LEU A C 1
ATOM 1431 O O . LEU A 1 184 ? 5.602 16.932 13.314 1.00 96.50 184 LEU A O 1
ATOM 1435 N N . LEU A 1 185 ? 6.277 18.997 12.700 1.00 97.31 185 LEU A N 1
ATOM 1436 C CA . LEU A 1 185 ? 4.948 19.597 12.754 1.00 97.31 185 LEU A CA 1
ATOM 1437 C C . LEU A 1 185 ? 4.372 19.659 11.346 1.00 97.31 185 LEU A C 1
ATOM 1439 O O . LEU A 1 185 ? 4.953 20.280 10.455 1.00 97.31 185 LEU A O 1
ATOM 1443 N N . ILE A 1 186 ? 3.206 19.056 11.162 1.00 98.12 186 ILE A N 1
ATOM 1444 C CA . ILE A 1 186 ? 2.547 18.926 9.867 1.00 98.12 186 ILE A CA 1
ATOM 1445 C C . ILE A 1 186 ? 1.189 19.613 9.945 1.00 98.12 186 ILE A C 1
ATOM 1447 O O . ILE A 1 186 ? 0.429 19.400 10.889 1.00 98.12 186 ILE A O 1
ATOM 1451 N N . GLU A 1 187 ? 0.879 20.431 8.947 1.00 98.12 187 GLU A N 1
ATOM 1452 C CA . GLU A 1 187 ? -0.467 20.967 8.745 1.00 98.12 187 GLU A CA 1
ATOM 1453 C C . GLU A 1 187 ? -1.180 20.128 7.694 1.00 98.12 187 GLU A C 1
ATOM 1455 O O . GLU A 1 187 ? -0.663 19.967 6.588 1.00 98.12 187 GLU A O 1
ATOM 1460 N N . ILE A 1 188 ? -2.358 19.608 8.026 1.00 98.12 188 ILE A N 1
ATOM 1461 C CA . ILE A 1 188 ? -3.167 18.814 7.103 1.00 98.12 188 ILE A CA 1
ATOM 1462 C C . ILE A 1 188 ? -3.842 19.745 6.097 1.00 98.12 188 ILE A C 1
ATOM 1464 O O . ILE A 1 188 ? -4.631 20.609 6.469 1.00 98.12 188 ILE A O 1
ATOM 1468 N N . ILE A 1 189 ? -3.565 19.546 4.812 1.00 97.19 189 ILE A N 1
ATOM 1469 C CA . ILE A 1 189 ? -4.128 20.351 3.719 1.00 97.19 189 ILE A CA 1
ATOM 1470 C C . ILE A 1 189 ? -5.193 19.600 2.917 1.00 97.19 189 ILE A C 1
ATOM 1472 O O . ILE A 1 189 ? -6.026 20.228 2.266 1.00 97.19 189 ILE A O 1
ATOM 1476 N N . TYR A 1 190 ? -5.224 18.268 3.013 1.00 95.69 190 TYR A N 1
ATOM 1477 C CA . TYR A 1 190 ? -6.259 17.446 2.397 1.00 95.69 190 TYR A CA 1
ATOM 1478 C C . TYR A 1 190 ? -6.716 16.325 3.329 1.00 95.69 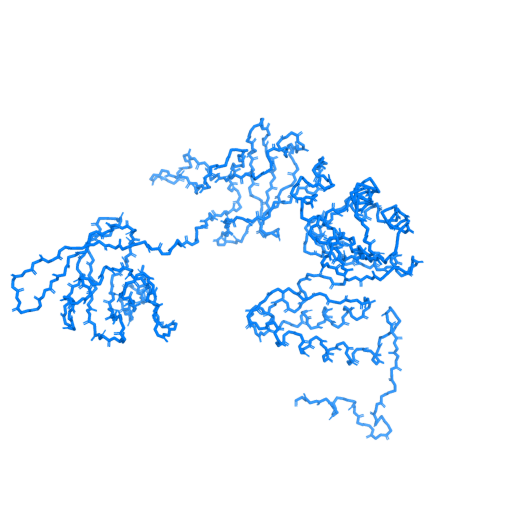190 TYR A C 1
ATOM 1480 O O . TYR A 1 190 ? -5.921 15.527 3.827 1.00 95.69 190 TYR A O 1
ATOM 1488 N N . ALA A 1 191 ? -8.031 16.246 3.509 1.00 94.88 191 ALA A N 1
ATOM 1489 C CA . ALA A 1 191 ? -8.747 15.151 4.143 1.00 94.88 191 ALA A CA 1
ATOM 1490 C C . ALA A 1 191 ? -10.193 15.140 3.618 1.00 94.88 191 ALA A C 1
ATOM 1492 O O . ALA A 1 191 ? -10.652 16.100 2.997 1.00 94.88 191 ALA A O 1
ATOM 1493 N N . ARG A 1 192 ? -10.948 14.065 3.871 1.00 90.94 192 ARG A N 1
ATOM 1494 C CA . ARG A 1 192 ? -12.386 14.040 3.546 1.00 90.94 192 ARG A CA 1
ATOM 1495 C C . ARG A 1 192 ? -13.136 15.099 4.359 1.00 90.94 192 ARG A C 1
ATOM 1497 O O . ARG A 1 192 ? -12.775 15.360 5.500 1.00 90.94 192 ARG A O 1
ATOM 1504 N N . ASN A 1 193 ? -14.251 15.610 3.831 1.00 83.94 193 ASN A N 1
ATOM 1505 C CA . ASN A 1 193 ? -15.084 16.610 4.523 1.00 83.94 193 ASN A CA 1
ATOM 1506 C C . ASN A 1 193 ? -15.560 16.161 5.916 1.00 83.94 193 ASN A C 1
ATOM 1508 O O . ASN A 1 193 ? -15.737 16.981 6.805 1.00 83.94 193 ASN A O 1
ATOM 1512 N N . THR A 1 194 ? -15.766 14.858 6.113 1.00 89.12 194 THR A N 1
ATOM 1513 C CA . THR A 1 194 ? -16.149 14.265 7.407 1.00 89.12 194 THR A CA 1
ATOM 1514 C C . THR A 1 194 ? -14.946 13.880 8.279 1.00 89.12 194 THR A C 1
ATOM 1516 O O . THR A 1 194 ? -15.101 13.096 9.213 1.00 89.12 194 THR A O 1
ATOM 1519 N N . GLY A 1 195 ? -13.743 14.313 7.903 1.00 90.94 195 GLY A N 1
ATOM 1520 C CA . GLY A 1 195 ? -12.472 13.832 8.427 1.00 90.94 195 GLY A CA 1
ATOM 1521 C C . GLY A 1 195 ? -12.010 12.521 7.780 1.00 90.94 195 GLY A C 1
ATOM 1522 O O . GLY A 1 195 ? -12.809 11.654 7.396 1.00 90.94 195 GLY A O 1
ATOM 1523 N N . SER A 1 196 ? -10.693 12.366 7.659 1.00 93.69 196 SER A N 1
ATOM 1524 C CA . SER A 1 196 ? -10.030 11.137 7.217 1.00 93.69 196 SER A CA 1
ATOM 1525 C C . SER A 1 196 ? -9.521 10.345 8.420 1.00 93.69 196 SER A C 1
ATOM 1527 O O . SER A 1 196 ? -8.969 10.910 9.358 1.00 93.69 196 SER A O 1
ATOM 1529 N N . LYS A 1 197 ? -9.704 9.021 8.398 1.00 93.19 197 LYS A N 1
ATOM 1530 C CA . LYS A 1 197 ? -9.241 8.126 9.467 1.00 93.19 197 LYS A CA 1
ATOM 1531 C C . LYS A 1 197 ? -7.813 7.670 9.193 1.00 93.19 197 LYS A C 1
ATOM 1533 O O . LYS A 1 197 ? -7.608 6.868 8.285 1.00 93.19 197 LYS A O 1
ATOM 1538 N N . LEU A 1 198 ? -6.868 8.106 10.013 1.00 94.00 198 LEU A N 1
ATOM 1539 C CA . LEU A 1 198 ? -5.517 7.571 10.049 1.00 94.00 198 LEU A CA 1
ATOM 1540 C C . LEU A 1 198 ? -5.463 6.392 11.024 1.00 94.00 198 LEU A C 1
ATOM 1542 O O . LEU A 1 198 ? -5.732 6.544 12.214 1.00 94.00 198 LEU A O 1
ATOM 1546 N N . LYS A 1 199 ? -5.170 5.205 10.500 1.00 90.69 199 LYS A N 1
ATOM 1547 C CA . LYS A 1 199 ? -5.050 3.957 11.267 1.00 90.69 199 LYS A CA 1
ATOM 1548 C C . LYS A 1 199 ? -3.581 3.672 11.595 1.00 90.69 199 LYS A C 1
ATOM 1550 O O . LYS A 1 199 ? -2.697 4.356 11.086 1.00 90.69 199 LYS A O 1
ATOM 1555 N N . ALA A 1 200 ? -3.336 2.649 12.408 1.00 87.56 200 ALA A N 1
ATOM 1556 C CA . ALA A 1 200 ? -1.992 2.112 12.603 1.00 87.56 200 ALA A CA 1
ATOM 1557 C C 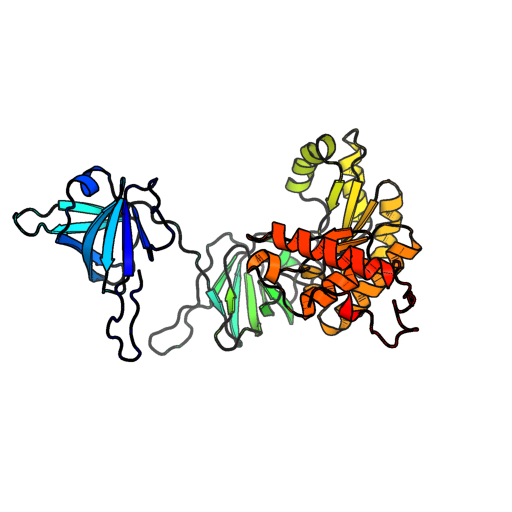. ALA A 1 200 ? -1.408 1.545 11.294 1.00 87.56 200 ALA A C 1
ATOM 1559 O O . ALA A 1 200 ? -2.155 1.182 10.377 1.00 87.56 200 ALA A O 1
ATOM 1560 N N . ASP A 1 201 ? -0.075 1.491 11.231 1.00 86.94 201 ASP A N 1
ATOM 1561 C CA . ASP A 1 201 ? 0.713 0.875 10.154 1.00 86.94 201 ASP A CA 1
ATOM 1562 C C . ASP A 1 201 ? 0.381 1.392 8.748 1.00 86.94 201 ASP A C 1
ATOM 1564 O O . ASP A 1 201 ? 0.404 0.662 7.754 1.00 86.94 201 ASP A O 1
ATOM 1568 N N . LYS A 1 202 ? 0.029 2.678 8.658 1.00 90.50 202 LYS A N 1
ATOM 1569 C CA . LYS A 1 202 ? -0.194 3.356 7.382 1.00 90.50 202 LYS A CA 1
ATOM 1570 C C . LYS A 1 202 ? 1.101 3.923 6.829 1.00 90.50 202 LYS A C 1
ATOM 1572 O O . LYS A 1 202 ? 1.896 4.491 7.570 1.00 90.50 202 LYS A O 1
ATOM 1577 N N . GLY A 1 203 ? 1.274 3.761 5.517 1.00 89.88 203 GLY A N 1
ATOM 1578 C CA . GLY A 1 203 ? 2.420 4.284 4.783 1.00 89.88 203 GLY A CA 1
ATOM 1579 C C . GLY A 1 203 ? 2.513 5.805 4.877 1.00 89.88 203 GLY A C 1
ATOM 1580 O O . GLY A 1 203 ? 1.489 6.491 4.986 1.00 89.88 203 GLY A O 1
ATOM 1581 N N . ILE A 1 204 ? 3.754 6.288 4.845 1.00 93.00 204 ILE A N 1
ATOM 1582 C CA . ILE A 1 204 ? 4.129 7.700 4.803 1.00 93.00 204 ILE A CA 1
ATOM 1583 C C . ILE A 1 204 ? 4.948 7.897 3.526 1.00 93.00 204 ILE A C 1
ATOM 1585 O O . ILE A 1 204 ? 5.950 7.206 3.352 1.00 93.00 204 ILE A O 1
ATOM 1589 N N . ASN A 1 205 ? 4.549 8.830 2.663 1.00 91.94 205 ASN A N 1
ATOM 1590 C CA . ASN A 1 205 ? 5.285 9.163 1.439 1.00 91.94 205 ASN A CA 1
ATOM 1591 C C . ASN A 1 205 ? 5.787 10.614 1.503 1.00 91.94 205 ASN A C 1
ATOM 1593 O O . ASN A 1 205 ? 5.076 11.507 1.977 1.00 91.94 205 ASN A O 1
ATOM 1597 N N . LEU A 1 206 ? 7.018 10.830 1.035 1.00 92.31 206 LEU A N 1
ATOM 1598 C CA . LEU A 1 206 ? 7.780 12.082 1.121 1.00 92.31 206 LEU A CA 1
ATOM 1599 C C . LEU A 1 206 ? 8.446 12.364 -0.242 1.00 92.31 206 LEU A C 1
ATOM 1601 O O . LEU A 1 206 ? 9.664 12.246 -0.373 1.00 92.31 206 LEU A O 1
ATOM 1605 N N . PRO A 1 207 ? 7.663 12.705 -1.279 1.00 88.06 207 PRO A N 1
ATOM 1606 C CA . PRO A 1 207 ? 8.115 12.606 -2.672 1.00 88.06 207 PRO A CA 1
ATOM 1607 C C . PRO A 1 207 ? 9.159 13.631 -3.110 1.00 88.06 207 PRO A C 1
ATOM 1609 O O . PRO A 1 207 ? 9.827 13.448 -4.132 1.00 88.06 207 PRO A O 1
ATOM 1612 N N . ASP A 1 208 ? 9.283 14.731 -2.369 1.00 90.31 208 ASP A N 1
ATOM 1613 C CA . ASP A 1 208 ? 10.276 15.770 -2.642 1.00 90.31 208 ASP A CA 1
ATOM 1614 C C . ASP A 1 208 ? 11.504 15.671 -1.722 1.00 90.31 208 ASP A C 1
ATOM 1616 O O . ASP A 1 208 ? 12.510 16.340 -1.969 1.00 90.31 208 ASP A O 1
ATOM 1620 N N . SER A 1 209 ? 11.461 14.804 -0.705 1.00 89.00 209 SER A N 1
ATOM 1621 C CA . SER A 1 209 ? 12.587 14.570 0.196 1.00 89.00 209 SER A CA 1
ATOM 1622 C C . SER A 1 209 ? 13.567 13.573 -0.426 1.00 89.00 209 SER A C 1
ATOM 1624 O O . SER A 1 209 ? 13.183 12.548 -0.989 1.00 89.00 209 SER A O 1
ATOM 1626 N N . ASN A 1 210 ? 14.867 13.846 -0.312 1.00 82.25 210 ASN A N 1
ATOM 1627 C CA . ASN A 1 210 ? 15.898 12.926 -0.792 1.00 82.25 210 ASN A CA 1
ATOM 1628 C C . ASN A 1 210 ? 16.249 11.924 0.309 1.00 82.25 210 ASN A C 1
ATOM 1630 O O . ASN A 1 210 ? 17.219 12.125 1.043 1.00 82.25 210 ASN A O 1
ATOM 1634 N N . LEU A 1 211 ? 15.434 10.879 0.433 1.00 82.19 211 LEU A N 1
ATOM 1635 C CA . LEU A 1 211 ? 15.623 9.878 1.472 1.00 82.19 211 LEU A CA 1
ATOM 1636 C C . LEU A 1 211 ? 16.842 8.999 1.164 1.00 82.19 211 LEU A C 1
ATOM 1638 O O . LEU A 1 211 ? 16.933 8.406 0.090 1.00 82.19 211 LEU A O 1
ATOM 1642 N N . ILE A 1 212 ? 17.772 8.892 2.116 1.00 71.12 212 ILE A N 1
ATOM 1643 C CA . ILE A 1 212 ? 18.988 8.062 1.980 1.00 71.12 212 ILE A CA 1
ATOM 1644 C C . ILE A 1 212 ? 18.663 6.584 2.246 1.00 71.12 212 ILE A C 1
ATOM 1646 O O . ILE A 1 212 ? 19.477 5.697 2.007 1.00 71.12 212 ILE A O 1
ATOM 1650 N N . VAL A 1 213 ? 17.453 6.291 2.721 1.00 67.44 213 VAL A N 1
ATOM 1651 C CA . VAL A 1 213 ? 16.979 4.936 3.031 1.00 67.44 213 VAL A CA 1
ATOM 1652 C C . VAL A 1 213 ? 16.545 4.196 1.755 1.00 67.44 213 VAL A C 1
ATOM 1654 O O . VAL A 1 213 ? 15.468 3.609 1.701 1.00 67.44 213 VAL A O 1
ATOM 1657 N N . SER A 1 214 ? 17.382 4.251 0.717 1.00 67.81 214 SER A N 1
ATOM 1658 C CA . SER A 1 214 ? 17.311 3.387 -0.461 1.00 67.81 214 SER A CA 1
ATOM 1659 C C . SER A 1 214 ? 18.267 2.201 -0.292 1.00 67.81 214 SER A C 1
ATOM 1661 O O . SER A 1 214 ? 19.198 2.251 0.517 1.00 67.81 214 SER A O 1
ATOM 1663 N N . GLY A 1 215 ? 18.022 1.115 -1.018 1.00 77.94 215 GLY A N 1
ATOM 1664 C CA . GLY A 1 215 ? 18.858 -0.081 -0.953 1.00 77.94 215 GLY A CA 1
ATOM 1665 C C . GLY A 1 215 ? 18.278 -1.197 -0.080 1.00 77.94 215 GLY A C 1
ATOM 1666 O O . GLY A 1 215 ? 17.086 -1.226 0.226 1.00 77.94 215 GLY A O 1
ATOM 1667 N N . LEU A 1 216 ? 19.120 -2.169 0.276 1.00 89.81 216 LEU A N 1
ATOM 1668 C CA . LEU A 1 216 ? 18.735 -3.306 1.119 1.00 89.81 216 LEU A CA 1
ATOM 1669 C C . LEU A 1 216 ? 18.882 -2.971 2.606 1.00 89.81 216 LEU A C 1
ATOM 1671 O O . LEU A 1 216 ? 19.964 -2.598 3.068 1.00 89.81 216 LEU A O 1
ATOM 1675 N N . THR A 1 217 ? 17.824 -3.186 3.389 1.00 89.44 217 THR A N 1
ATOM 1676 C CA . THR A 1 217 ? 17.927 -3.155 4.853 1.00 89.44 217 THR A CA 1
ATOM 1677 C C . THR A 1 217 ? 18.586 -4.427 5.390 1.00 89.44 217 THR A C 1
ATOM 1679 O O . THR A 1 217 ? 18.660 -5.453 4.715 1.00 89.44 217 THR A O 1
ATOM 1682 N N . GLU A 1 218 ? 19.024 -4.406 6.651 1.00 89.69 218 GLU A N 1
ATOM 1683 C CA . GLU A 1 218 ? 19.561 -5.607 7.312 1.00 89.69 218 GLU A CA 1
ATOM 1684 C C . GLU A 1 218 ? 18.536 -6.747 7.388 1.00 89.69 218 GLU A C 1
ATOM 1686 O O . GLU A 1 218 ? 18.895 -7.922 7.313 1.00 89.69 218 GLU A O 1
ATOM 1691 N N . LYS A 1 219 ? 17.244 -6.408 7.493 1.00 91.25 219 LYS A N 1
ATOM 1692 C CA . LYS A 1 219 ? 16.172 -7.398 7.413 1.00 91.25 219 LYS A CA 1
ATOM 1693 C C . LYS A 1 219 ? 16.078 -7.981 6.003 1.00 91.25 219 LYS A C 1
ATOM 1695 O O . LYS A 1 219 ? 15.988 -9.196 5.883 1.00 91.25 219 LYS A O 1
ATOM 1700 N N . ASP A 1 220 ? 16.146 -7.146 4.965 1.00 94.25 220 ASP A N 1
ATOM 1701 C CA . ASP A 1 220 ? 16.069 -7.619 3.577 1.00 94.25 220 ASP A CA 1
ATOM 1702 C C . ASP A 1 220 ? 17.225 -8.567 3.248 1.00 94.25 220 ASP A C 1
ATOM 1704 O O . ASP A 1 220 ? 16.991 -9.628 2.680 1.00 94.25 220 ASP A O 1
ATOM 1708 N N . LYS A 1 221 ? 18.456 -8.256 3.681 1.00 93.88 221 LYS A N 1
ATOM 1709 C CA . LYS A 1 221 ? 19.614 -9.158 3.518 1.00 93.88 221 LYS A CA 1
ATOM 1710 C C . LYS A 1 221 ? 19.386 -10.514 4.184 1.00 93.88 221 LYS A C 1
ATOM 1712 O O . LYS A 1 221 ? 19.682 -11.549 3.600 1.00 93.88 221 LYS A O 1
ATOM 1717 N N . LYS A 1 222 ? 18.813 -10.518 5.392 1.00 94.62 222 LYS A N 1
ATOM 1718 C CA . LYS A 1 222 ? 18.471 -11.757 6.100 1.00 94.62 222 LYS A CA 1
ATOM 1719 C C . LYS A 1 222 ? 17.369 -12.545 5.388 1.00 94.62 222 LYS A C 1
ATOM 1721 O O . LYS A 1 222 ? 17.437 -13.767 5.321 1.00 94.62 222 LYS A O 1
ATOM 1726 N N . ASP A 1 223 ? 16.360 -11.862 4.857 1.00 95.88 223 ASP A N 1
ATOM 1727 C CA . ASP A 1 223 ? 15.282 -12.508 4.108 1.00 95.88 223 ASP A CA 1
ATOM 1728 C C . ASP A 1 223 ? 15.797 -13.087 2.777 1.00 95.88 223 ASP A C 1
ATOM 1730 O O . ASP A 1 223 ? 15.355 -14.161 2.362 1.00 95.88 223 ASP A O 1
ATOM 1734 N N . LEU A 1 224 ? 16.766 -12.424 2.134 1.00 95.94 224 LEU A N 1
ATOM 1735 C CA . LEU A 1 224 ? 17.374 -12.871 0.880 1.00 95.94 224 LEU A CA 1
ATOM 1736 C C . LEU A 1 224 ? 18.065 -14.232 0.995 1.00 95.94 224 LEU A C 1
ATOM 1738 O O . LEU A 1 224 ? 18.012 -14.988 0.032 1.00 95.94 224 LEU A O 1
ATOM 1742 N N . GLU A 1 225 ? 18.622 -14.593 2.154 1.00 94.31 225 GLU A N 1
ATOM 1743 C CA . GLU A 1 225 ? 19.177 -15.936 2.384 1.00 94.31 225 GLU A CA 1
ATOM 1744 C C . GLU A 1 225 ? 18.129 -17.032 2.139 1.00 94.31 225 GLU A C 1
ATOM 1746 O O . GLU A 1 225 ? 18.388 -18.024 1.456 1.00 94.31 225 GLU A O 1
ATOM 1751 N N . PHE A 1 226 ? 16.911 -16.831 2.648 1.00 95.94 226 PHE A N 1
ATOM 1752 C CA . PHE A 1 226 ? 15.810 -17.760 2.421 1.00 95.94 226 PHE A CA 1
ATOM 1753 C C . PHE A 1 226 ? 15.291 -17.668 0.982 1.00 95.94 226 PHE A C 1
ATOM 1755 O O . PHE A 1 226 ? 15.090 -18.694 0.331 1.00 95.94 226 PHE A O 1
ATOM 1762 N N . VAL A 1 227 ? 15.076 -16.453 0.470 1.00 96.44 227 VAL A N 1
ATOM 1763 C CA . VAL A 1 227 ? 14.498 -16.229 -0.866 1.00 96.44 227 VAL A CA 1
ATOM 1764 C C . VAL A 1 227 ? 15.394 -16.806 -1.962 1.00 96.44 227 VAL A C 1
ATOM 1766 O O . VAL A 1 227 ? 14.891 -17.496 -2.845 1.00 96.44 227 VAL A O 1
ATOM 1769 N N . ALA A 1 228 ? 16.711 -16.607 -1.877 1.00 95.00 228 ALA A N 1
ATOM 1770 C CA . ALA A 1 228 ? 17.674 -17.080 -2.869 1.00 95.00 228 ALA A CA 1
ATOM 1771 C C . ALA A 1 228 ? 17.666 -18.606 -3.050 1.00 95.00 228 ALA A C 1
ATOM 1773 O O . ALA A 1 228 ? 18.005 -19.089 -4.129 1.00 95.00 228 ALA A O 1
ATOM 1774 N N . LEU A 1 229 ? 17.279 -19.360 -2.018 1.00 93.00 229 LEU A N 1
ATOM 1775 C CA . LEU A 1 229 ? 17.245 -20.823 -2.043 1.00 93.00 229 LEU A CA 1
ATOM 1776 C C . LEU A 1 229 ? 15.859 -21.402 -2.364 1.00 93.00 229 LEU A C 1
ATOM 1778 O O . LEU A 1 229 ? 15.770 -22.570 -2.733 1.00 93.00 229 LEU A O 1
ATOM 1782 N N . ASN A 1 230 ? 14.787 -20.623 -2.186 1.00 96.00 230 ASN A N 1
ATOM 1783 C CA . ASN A 1 230 ? 13.417 -21.151 -2.162 1.00 96.00 230 ASN A CA 1
ATOM 1784 C C . ASN A 1 230 ? 12.448 -20.481 -3.149 1.00 96.00 230 ASN A C 1
ATOM 1786 O O . ASN A 1 230 ? 11.327 -20.967 -3.294 1.00 96.00 230 ASN A O 1
ATOM 1790 N N . ALA A 1 231 ? 12.823 -19.372 -3.789 1.00 96.69 231 ALA A N 1
ATOM 1791 C CA . ALA A 1 231 ? 11.949 -18.632 -4.696 1.00 96.69 231 ALA A CA 1
ATOM 1792 C C . ALA A 1 231 ? 12.469 -18.637 -6.138 1.00 96.69 231 ALA A C 1
ATOM 1794 O O . ALA A 1 231 ? 13.673 -18.643 -6.378 1.00 96.69 231 ALA A O 1
ATOM 1795 N N . ASP A 1 232 ? 11.546 -18.548 -7.097 1.00 96.62 232 ASP A N 1
ATOM 1796 C CA . ASP A 1 232 ? 11.880 -18.360 -8.514 1.00 96.62 232 ASP A CA 1
ATOM 1797 C C . ASP A 1 232 ? 12.240 -16.904 -8.828 1.00 96.62 232 ASP A C 1
ATOM 1799 O O . ASP A 1 232 ? 12.952 -16.605 -9.786 1.00 96.62 232 ASP A O 1
ATOM 1803 N N . THR A 1 233 ? 11.691 -15.957 -8.064 1.00 96.31 233 THR A N 1
ATOM 1804 C CA . THR A 1 233 ? 11.822 -14.525 -8.338 1.00 96.31 233 THR A CA 1
ATOM 1805 C C . THR A 1 233 ? 11.683 -13.696 -7.063 1.00 96.31 233 THR A C 1
ATOM 1807 O O . THR A 1 233 ? 10.859 -14.006 -6.200 1.00 96.31 233 THR A O 1
ATOM 1810 N N . VAL A 1 234 ? 12.451 -12.608 -6.965 1.00 96.62 234 VAL A N 1
ATOM 1811 C CA . VAL A 1 234 ? 12.325 -11.575 -5.930 1.00 96.62 234 VAL A CA 1
ATOM 1812 C C . VAL A 1 234 ? 11.802 -10.270 -6.522 1.00 96.62 234 VAL A C 1
ATOM 1814 O O . VAL A 1 234 ? 12.293 -9.788 -7.540 1.00 96.62 234 VAL A O 1
ATOM 1817 N N . ASN A 1 235 ? 10.819 -9.667 -5.852 1.00 96.38 235 ASN A N 1
ATOM 1818 C CA . ASN A 1 235 ? 10.297 -8.350 -6.210 1.00 96.38 235 ASN A CA 1
ATOM 1819 C C . ASN A 1 235 ? 10.977 -7.288 -5.338 1.00 96.38 235 ASN A C 1
ATOM 1821 O O . ASN A 1 235 ? 10.603 -7.100 -4.178 1.00 96.38 235 ASN A O 1
ATOM 1825 N N . TYR A 1 236 ? 11.977 -6.606 -5.888 1.00 96.12 236 TYR A N 1
ATOM 1826 C CA . TYR A 1 236 ? 12.785 -5.641 -5.156 1.00 96.12 236 TYR A CA 1
ATOM 1827 C C . TYR A 1 236 ? 12.088 -4.276 -5.102 1.00 96.12 236 TYR A C 1
ATOM 1829 O O . TYR A 1 236 ? 11.789 -3.690 -6.140 1.00 96.12 236 TYR A O 1
ATOM 1837 N N . SER A 1 237 ? 11.765 -3.813 -3.891 1.00 94.25 237 SER A N 1
ATOM 1838 C CA . SER A 1 237 ? 10.966 -2.599 -3.651 1.00 94.25 237 SER A CA 1
ATOM 1839 C C . SER A 1 237 ? 11.819 -1.334 -3.612 1.00 94.25 237 SER A C 1
ATOM 1841 O O . SER A 1 237 ? 12.984 -1.393 -3.234 1.00 94.25 237 SER A O 1
ATOM 1843 N N . PHE A 1 238 ? 11.209 -0.196 -3.950 1.00 91.94 238 PHE A N 1
ATOM 1844 C CA . PHE A 1 238 ? 11.793 1.146 -3.860 1.00 91.94 238 PHE A CA 1
ATOM 1845 C C . PHE A 1 238 ? 13.162 1.284 -4.546 1.00 91.94 238 PHE A C 1
ATOM 1847 O O . PHE A 1 238 ? 14.056 1.950 -4.027 1.00 91.94 238 PHE A O 1
ATOM 1854 N N . VAL A 1 239 ? 13.322 0.682 -5.728 1.00 94.62 239 VAL A N 1
ATOM 1855 C CA . VAL A 1 239 ? 14.558 0.802 -6.515 1.00 94.62 239 VAL A CA 1
ATOM 1856 C C . VAL A 1 239 ? 14.664 2.218 -7.076 1.00 94.62 239 VAL A C 1
ATOM 1858 O O . VAL A 1 239 ? 13.801 2.651 -7.845 1.00 94.62 239 VAL A O 1
ATOM 1861 N N . ASN A 1 240 ? 15.710 2.951 -6.693 1.00 93.50 240 ASN A N 1
ATOM 1862 C CA . ASN A 1 240 ? 15.878 4.359 -7.041 1.00 93.50 240 ASN A CA 1
ATOM 1863 C C . ASN A 1 240 ? 17.035 4.631 -8.003 1.00 93.50 240 ASN A C 1
ATOM 1865 O O . ASN A 1 240 ? 16.986 5.627 -8.727 1.00 93.50 240 ASN A O 1
ATOM 1869 N N . ASP A 1 241 ? 18.081 3.811 -7.999 1.00 93.50 241 ASP A N 1
ATOM 1870 C CA . ASP A 1 241 ? 19.255 3.980 -8.856 1.00 93.50 241 ASP A CA 1
ATOM 1871 C C . ASP A 1 241 ? 19.999 2.655 -9.096 1.00 93.50 241 ASP A C 1
ATOM 1873 O O . ASP A 1 241 ? 19.602 1.584 -8.636 1.00 93.50 241 ASP A O 1
ATOM 1877 N N . ASP A 1 242 ? 21.059 2.719 -9.897 1.00 93.94 242 ASP A N 1
ATOM 1878 C CA . ASP A 1 242 ? 21.920 1.590 -10.234 1.00 93.94 242 ASP A CA 1
ATOM 1879 C C . ASP A 1 242 ? 22.711 1.061 -9.028 1.00 93.94 242 ASP A C 1
ATOM 1881 O O . ASP A 1 242 ? 23.047 -0.124 -8.987 1.00 93.94 242 ASP A O 1
ATOM 1885 N N . ASN A 1 243 ? 22.969 1.896 -8.021 1.00 94.69 243 ASN A N 1
ATOM 1886 C CA . ASN A 1 243 ? 23.639 1.466 -6.801 1.00 94.69 243 ASN A CA 1
ATOM 1887 C C . ASN A 1 243 ? 22.734 0.567 -5.944 1.00 94.69 243 ASN A C 1
ATOM 1889 O O . ASN A 1 243 ? 23.219 -0.426 -5.405 1.00 94.69 243 ASN A O 1
ATOM 1893 N N . ASP A 1 244 ? 21.427 0.840 -5.872 1.00 95.19 244 ASP A N 1
ATOM 1894 C CA . ASP A 1 244 ? 20.467 -0.077 -5.234 1.00 95.19 244 ASP A CA 1
ATOM 1895 C C . ASP A 1 244 ? 20.496 -1.463 -5.910 1.00 95.19 244 ASP A C 1
ATOM 1897 O O . ASP A 1 244 ? 20.551 -2.498 -5.243 1.00 95.19 244 ASP A O 1
ATOM 1901 N N . VAL A 1 245 ? 20.528 -1.498 -7.249 1.00 96.44 245 VAL A N 1
ATOM 1902 C CA . VAL A 1 245 ? 20.635 -2.756 -8.008 1.00 96.44 245 VAL A CA 1
ATOM 1903 C C . VAL A 1 245 ? 21.973 -3.445 -7.737 1.00 96.44 245 VAL A C 1
ATOM 1905 O O . VAL A 1 245 ? 21.990 -4.649 -7.499 1.00 96.44 245 VAL A O 1
ATOM 1908 N N . GLN A 1 246 ? 23.089 -2.707 -7.725 1.00 96.06 246 GLN A N 1
ATOM 1909 C CA . GLN A 1 246 ? 24.405 -3.268 -7.401 1.00 96.06 246 GLN A CA 1
ATOM 1910 C C . GLN A 1 246 ? 24.416 -3.919 -6.016 1.00 96.06 246 GLN A C 1
ATOM 1912 O O . GLN A 1 246 ? 24.897 -5.040 -5.893 1.00 96.06 246 GLN A O 1
ATOM 1917 N N . GLN A 1 247 ? 23.847 -3.265 -4.998 1.00 95.50 247 GLN A N 1
ATOM 1918 C CA . GLN A 1 247 ? 23.763 -3.830 -3.649 1.00 95.50 247 GLN A CA 1
ATOM 1919 C C . GLN A 1 247 ? 22.997 -5.155 -3.630 1.00 95.50 247 GLN A C 1
ATOM 1921 O O . GLN A 1 247 ? 23.419 -6.093 -2.954 1.00 95.50 247 GLN A O 1
ATOM 1926 N N . LEU A 1 248 ? 21.894 -5.252 -4.382 1.00 95.94 248 LEU A N 1
ATOM 1927 C CA . LEU A 1 248 ? 21.155 -6.505 -4.519 1.00 95.94 248 LEU A CA 1
ATOM 1928 C C . LEU A 1 248 ? 21.998 -7.589 -5.198 1.00 95.94 248 LEU A C 1
ATOM 1930 O O . LEU A 1 248 ? 22.032 -8.717 -4.712 1.00 95.94 248 LEU A O 1
ATOM 1934 N N . LEU A 1 249 ? 22.688 -7.264 -6.294 1.00 95.50 249 LEU A N 1
ATOM 1935 C CA . LEU A 1 249 ? 23.539 -8.223 -7.005 1.00 95.50 249 LEU A CA 1
ATOM 1936 C C . LEU A 1 249 ? 24.714 -8.700 -6.141 1.00 95.50 249 LEU A C 1
ATOM 1938 O O . LEU A 1 249 ? 25.004 -9.895 -6.121 1.00 95.50 249 LEU A O 1
ATOM 1942 N N . ASP A 1 250 ? 25.348 -7.797 -5.390 1.00 95.38 250 ASP A N 1
ATOM 1943 C CA . ASP A 1 250 ? 26.437 -8.128 -4.468 1.00 95.38 250 ASP A CA 1
ATOM 1944 C C . ASP A 1 250 ? 25.955 -9.056 -3.351 1.00 95.38 250 ASP A C 1
ATOM 1946 O O . ASP A 1 250 ? 26.631 -10.031 -3.020 1.00 95.38 250 ASP A O 1
ATOM 1950 N N . GLU A 1 251 ? 24.771 -8.801 -2.790 1.00 95.81 251 GLU A N 1
ATOM 1951 C CA . GLU A 1 251 ? 24.186 -9.676 -1.775 1.00 95.81 251 GLU A CA 1
ATOM 1952 C C . GLU A 1 251 ? 23.836 -11.050 -2.357 1.00 95.81 251 GLU A C 1
ATOM 1954 O O . GLU A 1 251 ? 24.210 -12.074 -1.787 1.00 95.81 251 GLU A O 1
ATOM 1959 N N . LEU A 1 252 ? 23.191 -11.085 -3.527 1.00 94.69 252 LEU A N 1
ATOM 1960 C CA . LEU A 1 252 ? 22.821 -12.329 -4.201 1.00 94.69 252 LEU A CA 1
ATOM 1961 C C . LEU A 1 252 ? 24.038 -13.160 -4.618 1.00 94.69 252 LEU A C 1
ATOM 1963 O O . LEU A 1 252 ? 23.955 -14.384 -4.598 1.00 94.69 252 LEU A O 1
ATOM 1967 N N . SER A 1 253 ? 25.175 -12.524 -4.922 1.00 94.50 253 SER A N 1
ATOM 1968 C CA . SER A 1 253 ? 26.420 -13.213 -5.296 1.00 94.50 253 SER A CA 1
ATOM 1969 C C . SER A 1 253 ? 26.974 -14.132 -4.201 1.00 94.50 253 SER A C 1
ATOM 1971 O O . SER A 1 253 ? 27.752 -15.043 -4.487 1.00 94.50 253 SER A O 1
ATOM 1973 N N . LYS A 1 254 ? 26.551 -13.931 -2.946 1.00 95.75 254 LYS A N 1
ATOM 1974 C CA . LYS A 1 254 ? 26.910 -14.792 -1.811 1.00 95.75 254 LYS A CA 1
ATOM 1975 C C . LYS A 1 254 ? 26.195 -16.143 -1.853 1.00 95.75 254 LYS A C 1
ATOM 1977 O O . LYS A 1 254 ? 26.607 -17.070 -1.157 1.00 95.75 254 LYS A O 1
ATOM 1982 N N . TYR A 1 255 ? 25.140 -16.258 -2.655 1.00 93.31 255 TYR A N 1
ATOM 1983 C CA . TYR A 1 255 ? 24.317 -17.450 -2.786 1.00 93.31 255 TYR A CA 1
ATOM 1984 C C . TYR A 1 255 ? 24.450 -18.022 -4.200 1.00 93.31 255 TYR A C 1
ATOM 1986 O O . TYR A 1 255 ? 24.473 -17.299 -5.191 1.00 93.31 255 TYR A O 1
ATOM 1994 N N . ASN A 1 256 ? 24.496 -19.348 -4.319 1.00 89.75 256 ASN A N 1
ATOM 1995 C CA . ASN A 1 256 ? 24.470 -20.002 -5.625 1.00 89.75 256 ASN A CA 1
ATOM 1996 C C . ASN A 1 256 ? 23.022 -20.085 -6.137 1.00 89.75 256 ASN A C 1
ATOM 1998 O O . ASN A 1 256 ? 22.366 -21.114 -5.969 1.00 89.75 256 ASN A O 1
ATOM 2002 N N . THR A 1 257 ? 22.509 -18.987 -6.695 1.00 91.38 257 THR A N 1
ATOM 2003 C CA . THR A 1 257 ? 21.106 -18.856 -7.109 1.00 91.38 257 THR A CA 1
ATOM 2004 C C . THR A 1 257 ? 20.949 -18.379 -8.554 1.00 91.38 257 THR A C 1
ATOM 2006 O O . THR A 1 257 ? 21.808 -17.691 -9.098 1.00 91.38 257 THR A O 1
ATOM 2009 N N . SER A 1 258 ? 19.823 -18.747 -9.169 1.00 90.06 258 SER A N 1
ATOM 2010 C CA . SER A 1 258 ? 19.362 -18.250 -10.479 1.00 90.06 258 SER A CA 1
ATOM 2011 C C . SER A 1 258 ? 18.077 -17.420 -10.355 1.00 90.06 258 SER A C 1
ATOM 2013 O O . SER A 1 258 ? 17.314 -17.282 -11.309 1.00 90.06 258 SER A O 1
ATOM 2015 N N . LEU A 1 259 ? 17.837 -16.893 -9.150 1.00 96.00 259 LEU A N 1
ATOM 2016 C CA . LEU A 1 259 ? 16.682 -16.085 -8.781 1.00 96.00 259 LEU A CA 1
ATOM 2017 C C . LEU A 1 259 ? 16.438 -14.951 -9.785 1.00 96.00 259 LEU A C 1
ATOM 2019 O O . LEU A 1 259 ? 17.312 -14.115 -10.020 1.00 96.00 259 LEU A O 1
ATOM 2023 N N . GLY A 1 260 ? 15.225 -14.890 -10.332 1.00 96.88 260 GLY A N 1
ATOM 2024 C CA . GLY A 1 260 ? 14.798 -13.765 -11.153 1.00 96.88 260 GLY A CA 1
ATOM 2025 C C . GLY A 1 260 ? 14.613 -12.488 -10.336 1.00 96.88 260 GLY A C 1
ATOM 2026 O O . GLY A 1 260 ? 14.235 -12.542 -9.166 1.00 96.88 260 GLY A O 1
ATOM 2027 N N . ILE A 1 261 ? 14.827 -11.325 -10.947 1.00 97.88 261 ILE A N 1
ATOM 2028 C CA . ILE A 1 261 ? 14.688 -10.030 -10.263 1.00 97.88 261 ILE A CA 1
ATOM 2029 C C . ILE A 1 261 ? 13.600 -9.194 -10.935 1.00 97.88 261 ILE A C 1
ATOM 2031 O O . ILE A 1 261 ? 13.713 -8.846 -12.106 1.00 97.88 261 ILE A O 1
ATOM 2035 N N . ILE A 1 262 ? 12.571 -8.806 -10.184 1.00 98.31 262 ILE A N 1
ATOM 2036 C CA . ILE A 1 262 ? 11.583 -7.812 -10.615 1.00 98.31 262 ILE A CA 1
ATOM 2037 C C . ILE A 1 262 ? 11.854 -6.499 -9.888 1.00 98.31 262 ILE A C 1
ATOM 2039 O O . ILE A 1 262 ? 11.683 -6.400 -8.674 1.00 98.31 262 ILE A O 1
ATOM 2043 N N . LEU A 1 263 ? 12.251 -5.476 -10.638 1.00 98.00 263 LEU A N 1
ATOM 2044 C CA . LEU A 1 263 ? 12.536 -4.140 -10.121 1.00 98.00 263 LEU A CA 1
ATOM 2045 C C . LEU A 1 263 ? 11.223 -3.369 -9.988 1.00 98.00 263 LEU A C 1
ATOM 2047 O O . LEU A 1 263 ? 10.559 -3.098 -10.992 1.00 98.00 263 LEU A O 1
ATOM 2051 N N . LYS A 1 264 ? 10.821 -3.016 -8.767 1.00 97.56 264 LYS A N 1
ATOM 2052 C CA . LYS A 1 264 ? 9.603 -2.232 -8.548 1.00 97.56 264 LYS A CA 1
ATOM 2053 C C . LYS A 1 264 ? 9.911 -0.744 -8.647 1.00 97.56 264 LYS A C 1
ATOM 2055 O O . LYS A 1 264 ? 10.673 -0.195 -7.852 1.00 97.56 264 LYS A O 1
ATOM 2060 N N . ILE A 1 265 ? 9.270 -0.092 -9.612 1.00 96.75 265 ILE A N 1
ATOM 2061 C CA . ILE A 1 265 ? 9.373 1.351 -9.814 1.00 96.75 265 ILE A CA 1
ATOM 2062 C C . ILE A 1 265 ? 8.213 2.018 -9.082 1.00 96.75 265 ILE A C 1
ATOM 2064 O O . ILE A 1 265 ? 7.070 1.987 -9.538 1.00 96.75 265 ILE A O 1
ATOM 2068 N N . GLU A 1 266 ? 8.536 2.572 -7.914 1.00 93.75 266 GLU A N 1
ATOM 2069 C CA . GLU A 1 266 ? 7.581 3.092 -6.921 1.00 93.75 266 GLU A CA 1
ATOM 2070 C C . GLU A 1 266 ? 7.753 4.587 -6.654 1.00 93.75 266 GLU A C 1
ATOM 2072 O O . GLU A 1 266 ? 6.862 5.214 -6.099 1.00 93.75 266 GLU A O 1
ATOM 2077 N N . THR A 1 267 ? 8.885 5.168 -7.051 1.00 92.00 267 THR A N 1
ATOM 2078 C CA . THR A 1 267 ? 9.257 6.541 -6.704 1.00 92.00 267 THR A CA 1
ATOM 2079 C C . THR A 1 267 ? 9.537 7.375 -7.946 1.00 92.00 267 THR A C 1
ATOM 2081 O O . THR A 1 267 ? 9.878 6.876 -9.026 1.00 92.00 267 THR A O 1
ATOM 2084 N N . LYS A 1 268 ? 9.473 8.697 -7.778 1.00 89.50 268 LYS A N 1
ATOM 2085 C CA . LYS A 1 268 ? 9.863 9.660 -8.817 1.00 89.50 268 LYS A CA 1
ATOM 2086 C C . LYS A 1 268 ? 11.337 9.517 -9.215 1.00 89.50 268 LYS A C 1
ATOM 2088 O O . LYS A 1 268 ? 11.668 9.707 -10.386 1.00 89.50 268 LYS A O 1
ATOM 2093 N N . LYS A 1 269 ? 12.220 9.196 -8.261 1.00 90.06 269 LYS A N 1
ATOM 2094 C CA . LYS A 1 269 ? 13.655 8.977 -8.506 1.00 90.06 269 LYS A CA 1
ATOM 2095 C C . LYS A 1 269 ? 13.887 7.689 -9.307 1.00 90.06 269 LYS A C 1
ATOM 2097 O O . LYS A 1 269 ? 14.565 7.751 -10.330 1.00 90.06 269 LYS A O 1
ATOM 2102 N N . GLY A 1 270 ? 13.240 6.585 -8.930 1.00 92.50 270 GLY A N 1
ATOM 2103 C CA . GLY A 1 270 ? 13.298 5.318 -9.665 1.00 92.50 270 GLY A CA 1
ATOM 2104 C C . GLY A 1 270 ? 12.811 5.446 -11.106 1.00 92.50 270 GLY A C 1
ATOM 2105 O O . GLY A 1 270 ? 13.462 4.958 -12.023 1.00 92.50 270 GLY A O 1
ATOM 2106 N N . PHE A 1 271 ? 11.723 6.187 -11.341 1.00 93.50 271 PHE A N 1
ATOM 2107 C CA . PHE A 1 271 ? 11.262 6.467 -12.703 1.00 93.50 271 PHE A CA 1
ATOM 2108 C C . PHE A 1 271 ? 12.291 7.260 -13.527 1.00 93.50 271 PHE A C 1
ATOM 2110 O O . PHE A 1 271 ? 12.614 6.864 -14.645 1.00 93.50 271 PHE A O 1
ATOM 2117 N N . LYS A 1 272 ? 12.848 8.351 -12.978 1.00 90.19 272 LYS A N 1
ATOM 2118 C CA . LYS A 1 272 ? 13.856 9.174 -13.677 1.00 90.19 272 LYS A CA 1
ATOM 2119 C C . LYS A 1 272 ? 15.115 8.389 -14.050 1.00 90.19 272 LYS A C 1
ATOM 2121 O O . LYS A 1 272 ? 15.694 8.649 -15.100 1.00 90.19 272 LYS A O 1
ATOM 2126 N N . ASN A 1 273 ? 15.513 7.451 -13.195 1.00 93.19 273 ASN A N 1
ATOM 2127 C CA . ASN A 1 273 ? 16.719 6.646 -13.363 1.00 93.19 273 ASN A CA 1
ATOM 2128 C C . ASN A 1 273 ? 16.449 5.284 -14.023 1.00 93.19 273 ASN A C 1
ATOM 2130 O O . ASN A 1 273 ? 17.358 4.457 -14.117 1.00 93.19 273 ASN A O 1
ATOM 2134 N N . LEU A 1 274 ? 15.217 5.026 -14.482 1.00 93.62 274 LEU A N 1
ATOM 2135 C CA . LEU A 1 274 ? 14.800 3.720 -14.992 1.00 93.62 274 LEU A CA 1
ATOM 2136 C C . LEU A 1 274 ? 15.744 3.152 -16.069 1.00 93.62 274 LEU A C 1
ATOM 2138 O O . LEU A 1 274 ? 16.093 1.975 -15.967 1.00 93.62 274 LEU A O 1
ATOM 2142 N N . PRO A 1 275 ? 16.225 3.934 -17.061 1.00 91.94 275 PRO A N 1
ATOM 2143 C CA . PRO A 1 275 ? 17.186 3.414 -18.029 1.00 91.94 275 PRO A CA 1
ATOM 2144 C C . PRO A 1 275 ? 18.489 2.914 -17.388 1.00 91.94 275 PRO A C 1
ATOM 2146 O O . PRO A 1 275 ? 18.953 1.833 -17.744 1.00 91.94 275 PRO A O 1
ATOM 2149 N N . GLN A 1 276 ? 19.071 3.651 -16.429 1.00 94.31 276 GLN A N 1
ATOM 2150 C CA . GLN A 1 276 ? 20.292 3.204 -15.742 1.00 94.31 276 GLN A CA 1
ATOM 2151 C C . GLN A 1 276 ? 20.033 1.971 -14.871 1.00 94.31 276 GLN A C 1
ATOM 2153 O O . GLN A 1 276 ? 20.829 1.035 -14.895 1.00 94.31 276 GLN A O 1
ATOM 2158 N N . ILE A 1 277 ? 18.903 1.946 -14.160 1.00 96.88 277 ILE A N 1
ATOM 2159 C CA . ILE A 1 277 ? 18.465 0.809 -13.339 1.00 96.88 277 ILE A CA 1
ATOM 2160 C C . ILE A 1 277 ? 18.363 -0.464 -14.192 1.00 96.88 277 ILE A C 1
ATOM 2162 O O . ILE A 1 277 ? 18.924 -1.497 -13.824 1.00 96.88 277 ILE A O 1
ATOM 2166 N N . ILE A 1 278 ? 17.703 -0.389 -15.355 1.00 94.06 278 ILE A N 1
ATOM 2167 C CA . ILE A 1 278 ? 17.564 -1.528 -16.275 1.00 94.06 278 ILE A CA 1
ATOM 2168 C C . ILE A 1 278 ? 18.929 -1.962 -16.807 1.00 94.06 278 ILE A C 1
ATOM 2170 O O . ILE A 1 278 ? 19.261 -3.141 -16.716 1.00 94.06 278 ILE A O 1
ATOM 2174 N N . LEU A 1 279 ? 19.743 -1.031 -17.318 1.00 94.12 279 LEU A N 1
ATOM 2175 C CA . LEU A 1 279 ? 21.076 -1.352 -17.844 1.00 94.12 279 LEU A CA 1
ATOM 2176 C C . LEU A 1 279 ? 21.954 -2.039 -16.797 1.00 94.12 279 LEU A C 1
ATOM 2178 O O . LEU A 1 279 ? 22.702 -2.961 -17.122 1.00 94.12 279 LEU A O 1
ATOM 2182 N N . LYS A 1 280 ? 21.847 -1.614 -15.536 1.00 97.25 280 LYS A N 1
ATOM 2183 C CA . LYS A 1 280 ? 22.553 -2.247 -14.430 1.00 97.25 280 LYS A CA 1
ATOM 2184 C C . LYS A 1 280 ? 22.042 -3.659 -14.161 1.00 97.25 280 LYS A C 1
ATOM 2186 O O . LYS A 1 280 ? 22.844 -4.578 -14.016 1.00 97.25 280 LYS A O 1
ATOM 2191 N N . ALA A 1 281 ? 20.726 -3.839 -14.129 1.00 96.81 281 ALA A N 1
ATOM 2192 C CA . ALA A 1 281 ? 20.106 -5.135 -13.886 1.00 96.81 281 ALA A CA 1
ATOM 2193 C C . ALA A 1 281 ? 20.387 -6.150 -15.005 1.00 96.81 281 ALA A C 1
ATOM 2195 O O . ALA A 1 281 ? 20.529 -7.331 -14.711 1.00 96.81 281 ALA A O 1
ATOM 2196 N N . MET A 1 282 ? 20.559 -5.704 -16.257 1.00 94.75 282 MET A N 1
ATOM 2197 C CA . MET A 1 282 ? 20.899 -6.560 -17.410 1.00 94.75 282 MET A CA 1
ATOM 2198 C C . MET A 1 282 ? 22.264 -7.262 -17.296 1.00 94.75 282 MET A C 1
ATOM 2200 O O . MET A 1 282 ? 22.619 -8.063 -18.159 1.00 94.75 282 MET A O 1
ATOM 2204 N N . GLN A 1 283 ? 23.035 -6.993 -16.240 1.00 93.88 283 GLN A N 1
ATOM 2205 C CA . GLN A 1 283 ? 24.214 -7.783 -15.879 1.00 93.88 283 GLN A CA 1
ATOM 2206 C C . GLN A 1 283 ? 23.853 -9.200 -15.405 1.00 93.88 283 GLN A C 1
ATOM 2208 O O . GLN A 1 283 ? 24.724 -10.066 -15.364 1.00 93.88 283 GLN A O 1
ATOM 2213 N N . THR A 1 284 ? 22.582 -9.449 -15.076 1.00 93.25 284 THR A N 1
ATOM 2214 C CA . THR A 1 284 ? 22.044 -10.768 -14.744 1.00 93.25 284 THR A CA 1
ATOM 2215 C C . THR A 1 284 ? 20.710 -11.009 -15.453 1.00 93.25 284 THR A C 1
ATOM 2217 O O . THR A 1 284 ? 20.041 -10.076 -15.891 1.00 93.25 284 THR A O 1
ATOM 2220 N N . PHE A 1 285 ? 20.316 -12.275 -15.563 1.00 93.38 285 PHE A N 1
ATOM 2221 C CA . PHE A 1 285 ? 19.009 -12.698 -16.055 1.00 93.38 285 PHE A CA 1
ATOM 2222 C C . PHE A 1 285 ? 18.526 -13.914 -15.253 1.00 93.38 285 PHE A C 1
ATOM 2224 O O . PHE A 1 285 ? 19.356 -14.731 -14.851 1.00 93.38 285 PHE A O 1
ATOM 2231 N N . PRO A 1 286 ? 17.202 -14.083 -15.075 1.00 96.19 286 PRO A N 1
ATOM 2232 C CA . PRO A 1 286 ? 16.118 -13.279 -15.653 1.00 96.19 286 PRO A CA 1
ATOM 2233 C C . PRO A 1 286 ? 15.796 -11.999 -14.860 1.00 96.19 286 PRO A C 1
ATOM 2235 O O . PRO A 1 286 ? 15.868 -11.981 -13.634 1.00 96.19 286 PRO A O 1
ATOM 2238 N N . ILE A 1 287 ? 15.388 -10.934 -15.561 1.00 97.69 287 ILE A N 1
ATOM 2239 C CA . ILE A 1 287 ? 14.935 -9.677 -14.943 1.00 97.69 287 ILE A CA 1
ATOM 2240 C C . ILE A 1 287 ? 13.596 -9.207 -15.521 1.00 97.69 287 ILE A C 1
ATOM 2242 O O . ILE A 1 287 ? 13.245 -9.553 -16.649 1.00 97.69 287 ILE A O 1
ATOM 2246 N N . GLY A 1 288 ? 12.873 -8.388 -14.763 1.00 98.12 288 GLY A N 1
ATOM 2247 C CA . GLY A 1 288 ? 11.650 -7.705 -15.177 1.00 98.12 288 GLY A CA 1
ATOM 2248 C C . GLY A 1 288 ? 11.439 -6.400 -14.411 1.00 98.12 288 GLY A C 1
ATOM 2249 O O . GLY A 1 288 ? 12.153 -6.097 -13.452 1.00 98.12 288 GLY A O 1
ATOM 2250 N N . VAL A 1 289 ? 10.446 -5.618 -14.823 1.00 98.31 289 VAL A N 1
ATOM 2251 C CA . VAL A 1 289 ? 10.106 -4.332 -14.197 1.00 98.31 289 VAL A CA 1
ATOM 2252 C C . VAL A 1 289 ? 8.648 -4.341 -13.769 1.00 98.31 289 VAL A C 1
ATOM 2254 O O . VAL A 1 289 ? 7.761 -4.649 -14.551 1.00 98.31 289 VAL A O 1
ATOM 2257 N N . MET A 1 290 ? 8.360 -3.970 -12.528 1.00 98.38 290 MET A N 1
ATOM 2258 C CA . MET A 1 290 ? 6.990 -3.806 -12.056 1.00 98.38 290 MET A CA 1
ATOM 2259 C C . MET A 1 290 ? 6.629 -2.328 -12.000 1.00 98.38 290 MET A C 1
ATOM 2261 O O . MET A 1 290 ? 7.263 -1.547 -11.286 1.00 98.38 290 MET A O 1
ATOM 2265 N N . VAL A 1 291 ? 5.550 -1.961 -12.694 1.00 96.56 291 VAL A N 1
ATOM 2266 C CA . VAL A 1 291 ? 4.926 -0.646 -12.548 1.00 96.56 291 VAL A CA 1
ATOM 2267 C C . VAL A 1 291 ? 4.087 -0.671 -11.275 1.00 96.56 291 VAL A C 1
ATOM 2269 O O . VAL A 1 291 ? 2.931 -1.098 -11.277 1.00 96.56 291 VAL A O 1
ATOM 2272 N N . ALA A 1 292 ? 4.674 -0.260 -10.156 1.00 94.38 292 ALA A N 1
ATOM 2273 C CA . ALA A 1 292 ? 4.028 -0.290 -8.850 1.00 94.38 292 ALA A CA 1
ATOM 2274 C C . ALA A 1 292 ? 3.229 1.005 -8.627 1.00 94.38 292 ALA A C 1
ATOM 2276 O O . ALA A 1 292 ? 3.639 1.947 -7.953 1.00 94.38 292 ALA A O 1
ATOM 2277 N N . ARG A 1 293 ? 2.061 1.039 -9.276 1.00 92.94 293 ARG A N 1
ATOM 2278 C CA . ARG A 1 293 ? 1.234 2.237 -9.491 1.00 92.94 293 ARG A CA 1
ATOM 2279 C C . ARG A 1 293 ? 0.738 2.912 -8.212 1.00 92.94 293 ARG A C 1
ATOM 2281 O O . ARG A 1 293 ? 0.561 4.121 -8.229 1.00 92.94 293 ARG A O 1
ATOM 2288 N N . GLY A 1 294 ? 0.515 2.154 -7.137 1.00 88.38 294 GLY A N 1
ATOM 2289 C CA . GLY A 1 294 ? 0.036 2.666 -5.849 1.00 88.38 294 GLY A CA 1
ATOM 2290 C C . GLY A 1 294 ? 0.928 3.779 -5.300 1.00 88.38 294 GLY A C 1
ATOM 2291 O O . GLY A 1 294 ? 0.510 4.934 -5.272 1.00 88.38 294 GLY A O 1
ATOM 2292 N N . ASP A 1 295 ? 2.161 3.437 -4.925 1.00 90.06 295 ASP A N 1
ATOM 2293 C CA . ASP A 1 295 ? 3.143 4.407 -4.431 1.00 90.06 295 ASP A CA 1
ATOM 2294 C C . ASP A 1 295 ? 3.581 5.387 -5.525 1.00 90.06 295 ASP A C 1
ATOM 2296 O O . ASP A 1 295 ? 3.628 6.595 -5.291 1.00 90.06 295 ASP A O 1
ATOM 2300 N N . LEU A 1 296 ? 3.780 4.906 -6.758 1.00 92.12 296 LEU A N 1
ATOM 2301 C CA . LEU A 1 296 ? 4.263 5.751 -7.849 1.00 92.12 296 LEU A CA 1
ATOM 2302 C C . LEU A 1 296 ? 3.300 6.899 -8.187 1.00 92.12 296 LEU A C 1
ATOM 2304 O O . LEU A 1 296 ? 3.749 8.001 -8.509 1.00 92.12 296 LEU A O 1
ATOM 2308 N N . ALA A 1 297 ? 1.984 6.680 -8.109 1.00 90.94 297 ALA A N 1
ATOM 2309 C CA . ALA A 1 297 ? 0.991 7.727 -8.354 1.00 90.94 297 ALA A CA 1
ATOM 2310 C C . ALA A 1 297 ? 0.986 8.804 -7.262 1.00 90.94 297 ALA A C 1
ATOM 2312 O O . ALA A 1 297 ? 0.775 9.980 -7.569 1.00 90.94 297 ALA A O 1
ATOM 2313 N N . ILE A 1 298 ? 1.253 8.419 -6.012 1.00 89.06 298 ILE A N 1
ATOM 2314 C CA . ILE A 1 298 ? 1.412 9.357 -4.895 1.00 89.06 298 ILE A CA 1
ATOM 2315 C C . ILE A 1 298 ? 2.691 10.171 -5.104 1.00 89.06 298 ILE A C 1
ATOM 2317 O O . ILE A 1 298 ? 2.672 11.394 -5.003 1.00 89.06 298 ILE A O 1
ATOM 2321 N N . GLU A 1 299 ? 3.777 9.501 -5.489 1.00 88.31 299 GLU A N 1
ATOM 2322 C CA . GLU A 1 299 ? 5.100 10.102 -5.646 1.00 88.31 299 GLU A CA 1
ATOM 2323 C C . GLU A 1 299 ? 5.215 11.071 -6.833 1.00 88.31 299 GLU A C 1
ATOM 2325 O O . GLU A 1 299 ? 5.938 12.068 -6.791 1.00 88.31 299 GLU A O 1
ATOM 2330 N N . THR A 1 300 ? 4.509 10.782 -7.925 1.00 87.44 300 THR A N 1
ATOM 2331 C CA . THR A 1 300 ? 4.608 11.548 -9.182 1.00 87.44 300 THR A CA 1
ATOM 2332 C C . THR A 1 300 ? 3.410 12.459 -9.443 1.00 87.44 300 THR A C 1
ATOM 2334 O O . THR A 1 300 ? 3.452 13.307 -10.343 1.00 87.44 300 THR A O 1
ATOM 2337 N N . GLY A 1 301 ? 2.364 12.325 -8.627 1.00 84.38 301 GLY A N 1
ATOM 2338 C CA . GLY A 1 301 ? 1.111 13.049 -8.742 1.00 84.38 301 GLY A CA 1
ATOM 2339 C C . GLY A 1 301 ? 0.184 12.500 -9.832 1.00 84.38 301 GLY A C 1
ATOM 2340 O O . GLY A 1 301 ? 0.589 12.082 -10.918 1.00 84.38 301 GLY A O 1
ATOM 2341 N N . TRP A 1 302 ? -1.121 12.599 -9.578 1.00 80.31 302 TRP A N 1
ATOM 2342 C CA . TRP A 1 302 ? -2.171 12.016 -10.424 1.00 80.31 302 TRP A CA 1
ATOM 2343 C C . TRP A 1 302 ? -2.223 12.552 -11.862 1.00 80.31 302 TRP A C 1
ATOM 2345 O O . TRP A 1 302 ? -2.637 11.834 -12.769 1.00 80.31 302 TRP A O 1
ATOM 2355 N N . LYS A 1 303 ? -1.814 13.808 -12.092 1.00 80.06 303 LYS A N 1
ATOM 2356 C CA . LYS A 1 303 ? -1.954 14.474 -13.403 1.00 80.06 303 LYS A CA 1
ATOM 2357 C C . LYS A 1 303 ? -1.080 13.847 -14.490 1.00 80.06 303 LYS A C 1
ATOM 2359 O O . LYS A 1 303 ? -1.504 13.779 -15.637 1.00 80.06 303 LYS A O 1
ATOM 2364 N N . ASN A 1 304 ? 0.113 13.387 -14.119 1.00 75.94 304 ASN A N 1
ATOM 2365 C CA . ASN A 1 304 ? 1.110 12.872 -15.061 1.00 75.94 304 ASN A CA 1
ATOM 2366 C C . ASN A 1 304 ? 1.220 11.344 -15.017 1.00 75.94 304 ASN A C 1
ATOM 2368 O O . ASN A 1 304 ? 1.982 10.753 -15.783 1.00 75.94 304 ASN A O 1
ATOM 2372 N N . PHE A 1 305 ? 0.467 10.693 -14.129 1.00 87.94 305 PHE A N 1
ATOM 2373 C CA . PHE A 1 305 ? 0.643 9.275 -13.861 1.00 87.94 305 PHE A CA 1
ATOM 2374 C C . PHE A 1 305 ? 0.406 8.400 -15.102 1.00 87.94 305 PHE A C 1
ATOM 2376 O O . PHE A 1 305 ? 1.192 7.498 -15.385 1.00 87.94 305 PHE A O 1
ATOM 2383 N N . ALA A 1 306 ? -0.618 8.722 -15.900 1.00 87.38 306 ALA A N 1
ATOM 2384 C CA . ALA A 1 306 ? -0.894 8.007 -17.144 1.00 87.38 306 ALA A CA 1
ATOM 2385 C C . ALA A 1 306 ? 0.302 8.051 -18.113 1.00 87.38 306 ALA A C 1
ATOM 2387 O O . ALA A 1 306 ? 0.696 7.014 -18.637 1.00 87.38 306 ALA A O 1
ATOM 2388 N N . SER A 1 307 ? 0.925 9.220 -18.312 1.00 88.75 307 SER A N 1
ATOM 2389 C CA . SER A 1 307 ? 2.109 9.347 -19.176 1.00 88.75 307 SER A CA 1
ATOM 2390 C C . SER A 1 307 ? 3.329 8.603 -18.634 1.00 88.75 307 SER A C 1
ATOM 2392 O O . SER A 1 307 ? 4.052 7.988 -19.411 1.00 88.75 307 SER A O 1
ATOM 2394 N N . ILE A 1 308 ? 3.533 8.610 -17.315 1.00 90.62 308 ILE A N 1
ATOM 2395 C CA . ILE A 1 308 ? 4.656 7.918 -16.665 1.00 90.62 308 ILE A CA 1
ATOM 2396 C C . ILE A 1 308 ? 4.538 6.409 -16.862 1.00 90.62 308 ILE A C 1
ATOM 2398 O O . ILE A 1 308 ? 5.501 5.759 -17.260 1.00 90.62 308 ILE A O 1
ATOM 2402 N N . GLN A 1 309 ? 3.341 5.857 -16.658 1.00 93.81 309 GLN A N 1
ATOM 2403 C CA . GLN A 1 309 ? 3.071 4.451 -16.932 1.00 93.81 309 GLN A CA 1
ATOM 2404 C C . GLN A 1 309 ? 3.386 4.102 -18.394 1.00 93.81 309 GLN A C 1
ATOM 2406 O O . GLN A 1 309 ? 4.101 3.137 -18.645 1.00 93.81 309 GLN A O 1
ATOM 2411 N N . GLU A 1 310 ? 2.916 4.899 -19.360 1.00 91.06 310 GLU A N 1
ATOM 2412 C CA . GLU A 1 310 ? 3.213 4.674 -20.783 1.00 91.06 310 GLU A CA 1
ATOM 2413 C C . GLU A 1 310 ? 4.713 4.677 -21.094 1.00 91.06 310 GLU A C 1
ATOM 2415 O O . GLU A 1 310 ? 5.187 3.864 -21.891 1.00 91.06 310 GLU A O 1
ATOM 2420 N N . GLU A 1 311 ? 5.465 5.584 -20.477 1.00 92.44 311 GLU A N 1
ATOM 2421 C CA . GLU A 1 311 ? 6.906 5.691 -20.671 1.00 92.44 311 GLU A CA 1
ATOM 2422 C C . GLU A 1 311 ? 7.651 4.481 -20.103 1.00 92.44 311 GLU A C 1
ATOM 2424 O O . GLU A 1 311 ? 8.472 3.900 -20.814 1.00 92.44 311 GLU A O 1
ATOM 2429 N N . ILE A 1 312 ? 7.296 4.026 -18.895 1.00 94.25 312 ILE A N 1
ATOM 2430 C CA . ILE A 1 312 ? 7.878 2.816 -18.295 1.00 94.25 312 ILE A CA 1
ATOM 2431 C C . ILE A 1 312 ? 7.668 1.615 -19.219 1.00 94.25 312 ILE A C 1
ATOM 2433 O O . ILE A 1 312 ? 8.636 0.944 -19.577 1.00 94.25 312 ILE A O 1
ATOM 2437 N N . LEU A 1 313 ? 6.433 1.395 -19.687 1.00 93.62 313 LEU A N 1
ATOM 2438 C CA . LEU A 1 313 ? 6.138 0.304 -20.616 1.00 93.62 313 LEU A CA 1
ATOM 2439 C C . LEU A 1 313 ? 6.993 0.422 -21.885 1.00 93.62 313 LEU A C 1
ATOM 2441 O O . LEU A 1 313 ? 7.454 -0.577 -22.430 1.00 93.62 313 LEU A O 1
ATOM 2445 N N . ARG A 1 314 ? 7.145 1.627 -22.457 1.00 90.94 314 ARG A N 1
ATOM 2446 C CA . ARG A 1 314 ? 7.925 1.855 -23.693 1.00 90.94 314 ARG A CA 1
ATOM 2447 C C . ARG A 1 314 ? 9.409 1.574 -23.505 1.00 90.94 314 ARG A C 1
ATOM 2449 O O . ARG A 1 314 ? 9.999 0.986 -24.405 1.00 90.94 314 ARG A O 1
ATOM 2456 N N . ILE A 1 315 ? 9.978 1.965 -22.371 1.00 89.75 315 ILE A N 1
ATOM 2457 C CA . ILE A 1 315 ? 11.373 1.675 -22.036 1.00 89.75 315 ILE A CA 1
ATOM 2458 C C . ILE A 1 315 ? 11.569 0.162 -21.881 1.00 89.75 315 ILE A C 1
ATOM 2460 O O . ILE A 1 315 ? 12.497 -0.380 -22.474 1.00 89.75 315 ILE A O 1
ATOM 2464 N N . CYS A 1 316 ? 10.668 -0.525 -21.170 1.00 93.44 316 CYS A N 1
ATOM 2465 C CA . CYS A 1 316 ? 10.736 -1.979 -20.981 1.00 93.44 316 CYS A CA 1
ATOM 2466 C C . CYS A 1 316 ? 10.640 -2.733 -22.316 1.00 93.44 316 CYS A C 1
ATOM 2468 O O . CYS A 1 316 ? 11.488 -3.572 -22.610 1.00 93.44 316 CYS A O 1
ATOM 2470 N N . GLU A 1 317 ? 9.694 -2.347 -23.179 1.00 90.31 317 GLU A N 1
ATOM 2471 C CA . GLU A 1 317 ? 9.565 -2.906 -24.530 1.00 90.31 317 GLU A CA 1
ATOM 2472 C C . GLU A 1 317 ? 10.843 -2.721 -25.356 1.00 90.31 317 GLU A C 1
ATOM 2474 O O . GLU A 1 317 ? 11.322 -3.672 -25.967 1.00 90.31 317 GLU A O 1
ATOM 2479 N N . ALA A 1 318 ? 11.404 -1.506 -25.368 1.00 87.31 318 ALA A N 1
ATOM 2480 C CA . ALA A 1 318 ? 12.616 -1.199 -26.124 1.00 87.31 318 ALA A CA 1
ATOM 2481 C C . ALA A 1 318 ? 13.842 -1.965 -25.600 1.00 87.31 318 ALA A C 1
ATOM 2483 O O . ALA A 1 318 ? 14.719 -2.327 -26.380 1.00 87.31 318 ALA A O 1
ATOM 2484 N N . ALA A 1 319 ? 13.892 -2.224 -24.293 1.00 89.06 319 ALA A N 1
ATOM 2485 C CA . ALA A 1 319 ? 14.936 -3.014 -23.653 1.00 89.06 319 ALA A CA 1
ATOM 2486 C C . ALA A 1 319 ? 14.684 -4.534 -23.725 1.00 89.06 319 ALA A C 1
ATOM 2488 O O . ALA A 1 319 ? 15.526 -5.304 -23.270 1.00 89.06 319 ALA A O 1
ATOM 2489 N N . HIS A 1 320 ? 13.549 -4.971 -24.285 1.00 91.62 320 HIS A N 1
ATOM 2490 C CA . HIS A 1 320 ? 13.094 -6.365 -24.274 1.00 91.62 320 HIS A CA 1
ATOM 2491 C C . HIS A 1 320 ? 12.997 -6.975 -22.864 1.00 91.62 320 HIS A C 1
ATOM 2493 O O . HIS A 1 320 ? 13.233 -8.169 -22.675 1.00 91.62 320 HIS A O 1
ATOM 2499 N N . ILE A 1 321 ? 12.634 -6.158 -21.874 1.00 95.12 321 ILE A N 1
ATOM 2500 C CA . ILE A 1 321 ? 12.457 -6.573 -20.482 1.00 95.12 321 ILE A CA 1
ATOM 2501 C C . ILE A 1 321 ? 10.957 -6.703 -20.190 1.00 95.12 321 ILE A C 1
ATOM 2503 O O . ILE A 1 321 ? 10.220 -5.761 -20.481 1.00 95.12 321 ILE A O 1
ATOM 2507 N N . PRO A 1 322 ? 10.485 -7.836 -19.634 1.00 96.38 322 PRO A N 1
ATOM 2508 C CA . PRO A 1 322 ? 9.076 -8.017 -19.313 1.00 96.38 322 PRO A CA 1
ATOM 2509 C C . PRO A 1 322 ? 8.630 -7.038 -18.227 1.00 96.38 322 PRO A C 1
ATOM 2511 O O . PRO A 1 322 ? 9.320 -6.860 -17.216 1.00 96.38 322 PRO A O 1
ATOM 2514 N N . ASP A 1 323 ? 7.452 -6.451 -18.413 1.00 95.88 323 ASP A N 1
ATOM 2515 C CA . ASP A 1 323 ? 6.835 -5.562 -17.446 1.00 95.88 323 ASP A CA 1
ATOM 2516 C C . ASP A 1 323 ? 5.593 -6.165 -16.762 1.00 95.88 323 ASP A C 1
ATOM 2518 O O . ASP A 1 323 ? 4.868 -7.015 -17.292 1.00 95.88 323 ASP A O 1
ATOM 2522 N N . VAL A 1 324 ? 5.393 -5.764 -15.505 1.00 97.75 324 VAL A N 1
ATOM 2523 C CA . VAL A 1 324 ? 4.291 -6.205 -14.650 1.00 97.75 324 VAL A CA 1
ATOM 2524 C C . VAL A 1 324 ? 3.398 -5.015 -14.329 1.00 97.75 324 VAL A C 1
ATOM 2526 O O . VAL A 1 324 ? 3.794 -4.081 -13.625 1.00 97.75 324 VAL A O 1
ATOM 2529 N N . TRP A 1 325 ? 2.153 -5.083 -14.787 1.00 96.50 325 TRP A N 1
ATOM 2530 C CA . TRP A 1 325 ? 1.106 -4.118 -14.484 1.00 96.50 325 TRP A CA 1
ATOM 2531 C C . TRP A 1 325 ? 0.525 -4.398 -13.098 1.00 96.50 325 TRP A C 1
ATOM 2533 O O . TRP A 1 325 ? -0.258 -5.336 -12.913 1.00 96.50 325 TRP A O 1
ATOM 2543 N N . ALA A 1 326 ? 0.919 -3.607 -12.100 1.00 95.12 326 ALA A N 1
ATOM 2544 C CA . ALA A 1 326 ? 0.656 -3.932 -10.704 1.00 95.12 326 ALA A CA 1
ATOM 2545 C C . ALA A 1 326 ? -0.164 -2.883 -9.957 1.00 95.12 326 ALA A C 1
ATOM 2547 O O . ALA A 1 326 ? -0.249 -1.723 -10.346 1.00 95.12 326 ALA A O 1
ATOM 2548 N N . THR A 1 327 ? -0.725 -3.314 -8.823 1.00 89.06 327 THR A N 1
ATOM 2549 C CA . THR A 1 327 ? -1.540 -2.552 -7.858 1.00 89.06 327 THR A CA 1
ATOM 2550 C C . THR A 1 327 ? -2.892 -2.076 -8.389 1.00 89.06 327 THR A C 1
ATOM 2552 O O . THR A 1 327 ? -3.014 -1.631 -9.520 1.00 89.06 327 THR A O 1
ATOM 2555 N N . GLN A 1 328 ? -3.933 -2.193 -7.562 1.00 89.19 328 GLN A N 1
ATOM 2556 C CA . GLN A 1 328 ? -5.300 -1.717 -7.820 1.00 89.19 328 GLN A CA 1
ATOM 2557 C C . GLN A 1 328 ? -6.027 -2.276 -9.066 1.00 89.19 328 GLN A C 1
ATOM 2559 O O . GLN A 1 328 ? -7.119 -1.815 -9.397 1.00 89.19 328 GLN A O 1
ATOM 2564 N N . VAL A 1 329 ? -5.498 -3.315 -9.721 1.00 95.88 329 VAL A N 1
ATOM 2565 C CA . VAL A 1 329 ? -6.232 -4.043 -10.768 1.00 95.88 329 VAL A CA 1
ATOM 2566 C C . VAL A 1 329 ? -7.367 -4.835 -10.113 1.00 95.88 329 VAL A C 1
ATOM 2568 O O . VAL A 1 329 ? -7.112 -5.674 -9.251 1.00 95.88 329 VAL A O 1
ATOM 2571 N N . LEU A 1 330 ? -8.620 -4.579 -10.514 1.00 96.69 330 LEU A N 1
ATOM 2572 C CA . LEU A 1 330 ? -9.820 -5.249 -9.974 1.00 96.69 330 LEU A CA 1
ATOM 2573 C C . LEU A 1 330 ? -9.899 -5.236 -8.426 1.00 96.69 330 LEU A C 1
ATOM 2575 O O . LEU A 1 330 ? -10.407 -6.175 -7.809 1.00 96.69 330 LEU A O 1
ATOM 2579 N N . GLU A 1 331 ? -9.415 -4.172 -7.783 1.00 94.44 331 GLU A N 1
ATOM 2580 C CA . GLU A 1 331 ? -9.278 -4.066 -6.322 1.00 94.44 331 GLU A CA 1
ATOM 2581 C C . GLU A 1 331 ? -10.616 -4.206 -5.578 1.00 94.44 331 GLU A C 1
ATOM 2583 O O . GLU A 1 331 ? -10.741 -4.945 -4.597 1.00 94.44 331 GLU A O 1
ATOM 2588 N N . ASN A 1 332 ? -11.648 -3.506 -6.044 1.00 94.00 332 ASN A N 1
ATOM 2589 C CA . ASN A 1 332 ? -12.982 -3.529 -5.465 1.00 94.00 332 ASN A CA 1
ATOM 2590 C C . ASN A 1 332 ? -13.661 -4.879 -5.701 1.00 94.00 332 ASN A C 1
ATOM 2592 O O . ASN A 1 332 ? -14.384 -5.346 -4.823 1.00 94.00 332 ASN A O 1
ATOM 2596 N N . LEU A 1 333 ? -13.386 -5.546 -6.825 1.00 96.00 333 LEU A N 1
ATOM 2597 C CA . LEU A 1 333 ? -13.821 -6.924 -7.031 1.00 96.00 333 LEU A CA 1
ATOM 2598 C C . LEU A 1 333 ? -13.149 -7.858 -6.026 1.00 96.00 333 LEU A C 1
ATOM 2600 O O . LEU A 1 333 ? -13.860 -8.565 -5.322 1.00 96.00 333 LEU A O 1
ATOM 2604 N N . ALA A 1 334 ? -11.824 -7.811 -5.882 1.00 95.06 334 ALA A N 1
ATOM 2605 C CA . ALA A 1 334 ? -11.108 -8.656 -4.927 1.00 95.06 334 ALA A CA 1
ATOM 2606 C C . ALA A 1 334 ? -11.591 -8.432 -3.479 1.00 95.06 334 ALA A C 1
ATOM 2608 O O . ALA A 1 334 ? -11.784 -9.392 -2.729 1.00 95.06 334 ALA A O 1
ATOM 2609 N N . LYS A 1 335 ? -11.839 -7.177 -3.076 1.00 91.38 335 LYS A N 1
ATOM 2610 C CA . LYS A 1 335 ? -12.237 -6.824 -1.700 1.00 91.38 335 LYS A CA 1
ATOM 2611 C C . LYS A 1 335 ? -13.734 -6.931 -1.415 1.00 91.38 335 LYS A C 1
ATOM 2613 O O . LYS A 1 335 ? -14.106 -7.356 -0.328 1.00 91.38 335 LYS A O 1
ATOM 2618 N N . LYS A 1 336 ? -14.593 -6.505 -2.342 1.00 93.50 336 LYS A N 1
ATOM 2619 C CA . LYS A 1 336 ? -16.048 -6.346 -2.133 1.00 93.50 336 LYS A CA 1
ATOM 2620 C C . LYS A 1 336 ? -16.904 -7.231 -3.038 1.00 93.50 336 LYS A C 1
ATOM 2622 O O . LYS A 1 336 ? -18.122 -7.226 -2.901 1.00 93.50 336 LYS A O 1
ATOM 2627 N N . GLY A 1 337 ? -16.293 -7.971 -3.960 1.00 92.00 337 GLY A N 1
ATOM 2628 C CA . GLY A 1 337 ? -16.983 -8.924 -4.828 1.00 92.00 337 GLY A CA 1
ATOM 2629 C C . GLY A 1 337 ? -17.650 -8.300 -6.052 1.00 92.00 337 GLY A C 1
ATOM 2630 O O . GLY A 1 337 ? -18.267 -9.029 -6.825 1.00 92.00 337 GLY A O 1
ATOM 2631 N N . VAL A 1 338 ? -17.523 -6.983 -6.251 1.00 92.19 338 VAL A N 1
ATOM 2632 C CA . VAL A 1 338 ? -18.133 -6.253 -7.372 1.00 92.19 338 VAL A CA 1
ATOM 2633 C C . VAL A 1 338 ? -17.103 -5.296 -7.981 1.00 92.19 338 VAL A C 1
ATOM 2635 O O . VAL A 1 338 ? -16.578 -4.456 -7.248 1.00 92.19 338 VAL A O 1
ATOM 2638 N N . PRO A 1 339 ? -16.797 -5.381 -9.289 1.00 95.50 339 PRO A N 1
ATOM 2639 C CA . PRO A 1 339 ? -15.869 -4.459 -9.934 1.00 95.50 339 PRO A CA 1
ATOM 2640 C C . PRO A 1 339 ? -16.534 -3.111 -10.228 1.00 95.50 339 PRO A C 1
ATOM 2642 O O . PRO A 1 339 ? -17.755 -3.009 -10.369 1.00 95.50 339 PRO A O 1
ATOM 2645 N N . THR A 1 340 ? -15.725 -2.072 -10.390 1.00 95.06 340 THR A N 1
ATOM 2646 C CA . THR A 1 340 ? -16.157 -0.798 -10.977 1.00 95.06 340 THR A CA 1
ATOM 2647 C C . THR A 1 340 ? -15.938 -0.791 -12.492 1.00 95.06 340 THR A C 1
ATOM 2649 O O . THR A 1 340 ? -15.156 -1.575 -13.025 1.00 95.06 340 THR A O 1
ATOM 2652 N N . ARG A 1 341 ? -16.601 0.121 -13.218 1.00 94.88 341 ARG A N 1
ATOM 2653 C CA . ARG A 1 341 ? -16.388 0.265 -14.673 1.00 94.88 341 ARG A CA 1
ATOM 2654 C C . ARG A 1 341 ? -14.935 0.614 -15.009 1.00 94.88 341 ARG A C 1
ATOM 2656 O O . ARG A 1 341 ? -14.390 0.061 -15.956 1.00 94.88 341 ARG A O 1
ATOM 2663 N N . SER A 1 342 ? -14.311 1.491 -14.221 1.00 94.31 342 SER A N 1
ATOM 2664 C CA . SER A 1 342 ? -12.912 1.880 -14.417 1.00 94.31 342 SER A CA 1
ATOM 2665 C C . SER A 1 342 ? -11.956 0.710 -14.203 1.00 94.31 342 SER A C 1
ATOM 2667 O O . SER A 1 342 ? -10.995 0.590 -14.948 1.00 94.31 342 SER A O 1
ATOM 2669 N N . GLU A 1 343 ? -12.241 -0.189 -13.257 1.00 95.81 343 GLU A N 1
ATOM 2670 C CA . GLU A 1 343 ? -11.423 -1.389 -13.031 1.00 95.81 343 GLU A CA 1
ATOM 2671 C C . GLU A 1 343 ? -11.483 -2.382 -14.194 1.00 95.81 343 GLU A C 1
ATOM 2673 O O . GLU A 1 343 ? -10.481 -3.024 -14.497 1.00 95.81 343 GLU A O 1
ATOM 2678 N N . ILE A 1 344 ? -12.634 -2.508 -14.863 1.00 96.00 344 ILE A N 1
ATOM 2679 C CA . ILE A 1 344 ? -12.751 -3.356 -16.057 1.00 96.00 344 ILE A CA 1
ATOM 2680 C C . ILE A 1 344 ? -11.920 -2.782 -17.205 1.00 96.00 344 ILE A C 1
ATOM 2682 O O . ILE A 1 344 ? -11.191 -3.523 -17.862 1.00 96.00 344 ILE A O 1
ATOM 2686 N N . THR A 1 345 ? -11.999 -1.468 -17.429 1.00 94.69 345 THR A N 1
ATOM 2687 C CA . THR A 1 345 ? -11.186 -0.796 -18.449 1.00 94.69 345 THR A CA 1
ATOM 2688 C C . THR A 1 345 ? -9.695 -0.888 -18.127 1.00 94.69 345 THR A C 1
ATOM 2690 O O . THR A 1 345 ? -8.910 -1.190 -19.018 1.00 94.69 345 THR A O 1
ATOM 2693 N N . ASP A 1 346 ? -9.304 -0.693 -16.866 1.00 95.56 346 ASP A N 1
ATOM 2694 C CA . ASP A 1 346 ? -7.914 -0.832 -16.418 1.00 95.56 346 ASP A CA 1
ATOM 2695 C C . ASP A 1 346 ? -7.379 -2.251 -16.662 1.00 95.56 346 ASP A C 1
ATOM 2697 O O . ASP A 1 346 ? -6.332 -2.420 -17.281 1.00 95.56 346 ASP A O 1
ATOM 2701 N N . ALA A 1 347 ? -8.140 -3.281 -16.278 1.00 96.06 347 ALA A N 1
ATOM 2702 C CA . ALA A 1 347 ? -7.776 -4.676 -16.524 1.00 96.06 347 ALA A CA 1
ATOM 2703 C C . ALA A 1 347 ? -7.666 -5.006 -18.024 1.00 96.06 347 ALA A C 1
ATOM 2705 O O . ALA A 1 347 ? -6.810 -5.792 -18.423 1.00 96.06 347 ALA A O 1
ATOM 2706 N N . ALA A 1 348 ? -8.509 -4.403 -18.867 1.00 94.56 348 ALA A N 1
ATOM 2707 C CA . ALA A 1 348 ? -8.412 -4.555 -20.316 1.00 94.56 348 ALA A CA 1
ATOM 2708 C C . ALA A 1 348 ? -7.149 -3.884 -20.884 1.00 94.56 348 ALA A C 1
ATOM 2710 O O . ALA A 1 348 ? -6.489 -4.458 -21.750 1.00 94.56 348 ALA A O 1
ATOM 2711 N N . TYR A 1 349 ? -6.790 -2.702 -20.376 1.00 92.94 349 TYR A N 1
ATOM 2712 C CA . TYR A 1 349 ? -5.563 -1.989 -20.747 1.00 92.94 349 TYR A CA 1
ATOM 2713 C C . TYR A 1 349 ? -4.293 -2.699 -20.269 1.00 92.94 349 TYR A C 1
ATOM 2715 O O . TYR A 1 349 ? -3.274 -2.647 -20.958 1.00 92.94 349 TYR A O 1
ATOM 2723 N N . ALA A 1 350 ? -4.365 -3.414 -19.146 1.00 94.44 350 ALA A N 1
ATOM 2724 C CA . ALA A 1 350 ? -3.253 -4.182 -18.596 1.00 94.44 350 ALA A CA 1
ATOM 2725 C C . ALA A 1 350 ? -2.760 -5.306 -19.532 1.00 94.44 350 ALA A C 1
ATOM 2727 O O . ALA A 1 350 ? -1.627 -5.749 -19.397 1.00 94.44 350 ALA A O 1
ATOM 2728 N N . GLN A 1 351 ? -3.542 -5.704 -20.549 1.00 91.88 351 GLN A N 1
ATOM 2729 C CA . GLN A 1 351 ? -3.125 -6.640 -21.613 1.00 91.88 351 GLN A CA 1
ATOM 2730 C C . GLN A 1 351 ? -1.886 -6.174 -22.406 1.00 91.88 351 GLN A C 1
ATOM 2732 O O . GLN A 1 351 ? -1.311 -6.941 -23.183 1.00 91.88 351 GLN A O 1
ATOM 2737 N N . ARG A 1 352 ? -1.498 -4.906 -22.259 1.00 92.19 352 ARG A N 1
ATOM 2738 C CA . ARG A 1 352 ? -0.319 -4.324 -22.903 1.00 92.19 352 ARG A CA 1
ATOM 2739 C C . ARG A 1 352 ? 0.996 -4.717 -22.219 1.00 92.19 352 ARG A C 1
ATOM 2741 O O . ARG A 1 352 ? 2.024 -4.559 -22.868 1.00 92.19 352 ARG A O 1
ATOM 2748 N N . ALA A 1 353 ? 0.930 -5.200 -20.978 1.00 94.31 353 ALA A N 1
ATOM 2749 C CA . ALA A 1 353 ? 2.045 -5.712 -20.184 1.00 94.31 353 ALA A CA 1
ATOM 2750 C C . ALA A 1 353 ? 2.218 -7.232 -20.356 1.00 94.31 353 ALA A C 1
ATOM 2752 O O . ALA A 1 353 ? 1.274 -7.929 -20.746 1.00 94.31 353 ALA A O 1
ATOM 2753 N N . GLU A 1 354 ? 3.394 -7.768 -20.019 1.00 94.75 354 GLU A N 1
ATOM 2754 C CA . GLU A 1 354 ? 3.638 -9.219 -19.989 1.00 94.75 354 GLU A CA 1
ATOM 2755 C C . GLU A 1 354 ? 2.889 -9.915 -18.852 1.00 94.75 354 GLU A C 1
ATOM 2757 O O . GLU A 1 354 ? 2.470 -11.066 -18.998 1.00 94.75 354 GLU A O 1
ATOM 2762 N N . CYS A 1 355 ? 2.710 -9.230 -17.722 1.00 95.56 355 CYS A N 1
ATOM 2763 C CA . CYS A 1 355 ? 2.041 -9.775 -16.549 1.00 95.56 355 CYS A CA 1
ATOM 2764 C C . CYS A 1 355 ? 1.129 -8.737 -15.888 1.00 95.56 355 CYS A C 1
ATOM 2766 O O . CYS A 1 355 ? 1.379 -7.535 -15.934 1.00 95.56 355 CYS A O 1
ATOM 2768 N N . VAL A 1 356 ? 0.076 -9.214 -15.225 1.00 96.81 356 VAL A N 1
ATOM 2769 C CA . VAL A 1 356 ? -0.850 -8.383 -14.452 1.00 96.81 356 VAL A CA 1
ATOM 2770 C C . VAL A 1 356 ? -0.933 -8.924 -13.030 1.00 96.81 356 VAL A C 1
ATOM 2772 O O . VAL A 1 356 ? -1.218 -10.104 -12.825 1.00 96.81 356 VAL A O 1
ATOM 2775 N N . MET A 1 357 ? -0.708 -8.063 -12.037 1.00 96.38 357 MET A N 1
ATOM 2776 C CA . MET A 1 357 ? -0.724 -8.435 -10.621 1.00 96.38 357 MET A CA 1
ATOM 2777 C C . MET A 1 357 ? -2.047 -8.036 -9.958 1.00 96.38 357 MET A C 1
ATOM 2779 O O . MET A 1 357 ? -2.456 -6.874 -10.003 1.00 96.38 357 MET A O 1
ATOM 2783 N N . LEU A 1 358 ? -2.682 -8.992 -9.276 1.00 96.06 358 LEU A N 1
ATOM 2784 C CA . LEU A 1 358 ? -3.825 -8.753 -8.393 1.00 96.06 358 LEU A CA 1
ATOM 2785 C C . LEU A 1 358 ? -3.371 -8.686 -6.931 1.00 96.06 358 LEU A C 1
ATOM 2787 O O . LEU A 1 358 ? -2.496 -9.433 -6.501 1.00 96.06 358 LEU A O 1
ATOM 2791 N N . ASN A 1 359 ? -4.009 -7.812 -6.156 1.00 89.94 359 ASN A N 1
ATOM 2792 C CA . ASN A 1 359 ? -3.805 -7.711 -4.712 1.00 89.94 359 ASN A CA 1
ATOM 2793 C C . ASN A 1 359 ? -4.690 -8.703 -3.933 1.00 89.94 359 ASN A C 1
ATOM 2795 O O . ASN A 1 359 ? -5.500 -9.434 -4.496 1.00 89.94 359 ASN A O 1
ATOM 2799 N N . LYS A 1 360 ? -4.570 -8.702 -2.599 1.00 90.81 360 LYS A N 1
ATOM 2800 C CA . LYS A 1 360 ? -5.359 -9.556 -1.696 1.00 90.81 360 LYS A CA 1
ATOM 2801 C C . LYS A 1 360 ? -6.839 -9.162 -1.604 1.00 90.81 360 LYS A C 1
ATOM 2803 O O . LYS A 1 360 ? -7.186 -7.981 -1.590 1.00 90.81 360 LYS A O 1
ATOM 2808 N N . GLY A 1 361 ? -7.702 -10.154 -1.390 1.00 91.62 361 GLY A N 1
ATOM 2809 C CA . GLY A 1 361 ? -9.105 -9.932 -1.056 1.00 91.62 361 GLY A CA 1
ATOM 2810 C C . GLY A 1 361 ? -9.901 -11.225 -0.877 1.00 91.62 361 GLY A C 1
ATOM 2811 O O . GLY A 1 361 ? -9.524 -12.273 -1.390 1.00 91.62 361 GLY A O 1
ATOM 2812 N N . ILE A 1 362 ? -11.012 -11.145 -0.144 1.00 94.31 362 ILE A N 1
ATOM 2813 C CA . ILE A 1 362 ? -11.910 -12.283 0.134 1.00 94.31 362 ILE A CA 1
ATOM 2814 C C . ILE A 1 362 ? -12.552 -12.885 -1.127 1.00 94.31 362 ILE A C 1
ATOM 2816 O O . ILE A 1 362 ? -12.970 -14.035 -1.101 1.00 94.31 362 ILE A O 1
ATOM 2820 N N . TYR A 1 363 ? -12.602 -12.136 -2.232 1.00 95.25 363 TYR A N 1
ATOM 2821 C CA . TYR A 1 363 ? -13.128 -12.577 -3.527 1.00 95.25 363 TYR A CA 1
ATOM 2822 C C . TYR A 1 363 ? -12.024 -12.684 -4.593 1.00 95.25 363 TYR A C 1
ATOM 2824 O O . TYR A 1 363 ? -12.270 -12.446 -5.779 1.00 95.25 363 TYR A O 1
ATOM 2832 N N . ILE A 1 364 ? -10.785 -12.983 -4.184 1.00 96.94 364 ILE A N 1
ATOM 2833 C CA . ILE A 1 364 ? -9.639 -13.053 -5.102 1.00 96.94 364 ILE A CA 1
ATOM 2834 C C . ILE A 1 364 ? -9.833 -14.100 -6.206 1.00 96.94 364 ILE A C 1
ATOM 2836 O O . ILE A 1 364 ? -9.454 -13.863 -7.349 1.00 96.94 364 ILE A O 1
ATOM 2840 N N . ASP A 1 365 ? -10.512 -15.211 -5.915 1.00 97.19 365 ASP A N 1
ATOM 2841 C CA . ASP A 1 365 ? -10.833 -16.246 -6.899 1.00 97.19 365 ASP A CA 1
ATOM 2842 C C . ASP A 1 365 ? -11.719 -15.700 -8.037 1.00 97.19 365 ASP A C 1
ATOM 2844 O O . ASP A 1 365 ? -11.498 -16.005 -9.213 1.00 97.19 365 ASP A O 1
ATOM 2848 N N . LYS A 1 366 ? -12.695 -14.844 -7.702 1.00 96.25 366 LYS A N 1
ATOM 2849 C CA . LYS A 1 366 ? -13.546 -14.158 -8.681 1.00 96.25 366 LYS A CA 1
ATOM 2850 C C . LYS A 1 366 ? -12.743 -13.149 -9.492 1.00 96.25 366 LYS A C 1
ATOM 2852 O O . LYS A 1 366 ? -12.942 -13.065 -10.702 1.00 96.25 366 LYS A O 1
ATOM 2857 N N . ALA A 1 367 ? -11.842 -12.408 -8.847 1.00 97.44 367 ALA A N 1
ATOM 2858 C CA . ALA A 1 367 ? -10.981 -11.440 -9.522 1.00 97.44 367 ALA A CA 1
ATOM 2859 C C . ALA A 1 367 ? -10.056 -12.118 -10.546 1.00 97.44 367 ALA A C 1
ATOM 2861 O O . ALA A 1 367 ? -10.003 -11.669 -11.688 1.00 97.44 367 ALA A O 1
ATOM 2862 N N . VAL A 1 368 ? -9.425 -13.243 -10.190 1.00 97.75 368 VAL A N 1
ATOM 2863 C CA . VAL A 1 368 ? -8.575 -14.034 -11.102 1.00 97.75 368 VAL A CA 1
ATOM 2864 C C . VAL A 1 368 ? -9.369 -14.527 -12.315 1.00 97.75 368 VAL A C 1
ATOM 2866 O O . VAL A 1 368 ? -8.952 -14.310 -13.451 1.00 97.75 368 VAL A O 1
ATOM 2869 N N . LYS A 1 369 ? -10.547 -15.131 -12.101 1.00 97.56 369 LYS A N 1
ATOM 2870 C CA . LYS A 1 369 ? -11.411 -15.622 -13.195 1.00 97.56 369 LYS A CA 1
ATOM 2871 C C . LYS A 1 369 ? -11.870 -14.496 -14.124 1.00 97.56 369 LYS A C 1
ATOM 2873 O O . LYS A 1 369 ? -11.919 -14.673 -15.340 1.00 97.56 369 LYS A O 1
ATOM 2878 N N . MET A 1 370 ? -12.227 -13.344 -13.554 1.00 96.88 370 MET A N 1
ATOM 2879 C CA . MET A 1 370 ? -12.640 -12.173 -14.326 1.00 96.88 370 MET A CA 1
ATOM 2880 C C . MET A 1 370 ? -11.477 -11.619 -15.153 1.00 96.88 370 MET A C 1
ATOM 2882 O O . MET A 1 370 ? -11.662 -11.344 -16.337 1.00 96.88 370 MET A O 1
ATOM 2886 N N . LEU A 1 371 ? -10.288 -11.501 -14.554 1.00 97.50 371 LEU A N 1
ATOM 2887 C CA . LEU A 1 371 ? -9.087 -11.028 -15.237 1.00 97.50 371 LEU A CA 1
ATOM 2888 C C . LEU A 1 371 ? -8.726 -11.934 -16.421 1.00 97.50 371 LEU A C 1
ATOM 2890 O O . LEU A 1 371 ? -8.589 -11.433 -17.532 1.00 97.50 371 LEU A O 1
ATOM 2894 N N . ASP A 1 372 ? -8.671 -13.256 -16.222 1.00 96.75 372 ASP A N 1
ATOM 2895 C CA . ASP A 1 372 ? -8.400 -14.225 -17.299 1.00 96.75 372 ASP A CA 1
ATOM 2896 C C . ASP A 1 372 ? -9.395 -14.074 -18.466 1.00 96.75 372 ASP A C 1
ATOM 2898 O O . ASP A 1 372 ? -8.998 -13.988 -19.632 1.00 96.75 372 ASP A O 1
ATOM 2902 N N . LYS A 1 373 ? -10.693 -13.932 -18.163 1.00 95.50 373 LYS A N 1
ATOM 2903 C CA . LYS A 1 373 ? -11.739 -13.728 -19.178 1.00 95.50 373 LYS A CA 1
ATOM 2904 C C . LYS A 1 373 ? -11.569 -12.410 -19.938 1.00 95.50 373 LYS A C 1
ATOM 2906 O O . LYS A 1 373 ? -11.794 -12.386 -21.150 1.00 95.50 373 LYS A O 1
ATOM 2911 N N . ILE A 1 374 ? -11.207 -11.323 -19.252 1.00 95.38 374 ILE A N 1
ATOM 2912 C CA . ILE A 1 374 ? -10.955 -10.015 -19.874 1.00 95.38 374 ILE A CA 1
ATOM 2913 C C . ILE A 1 374 ? -9.736 -10.103 -20.797 1.00 95.38 374 ILE A C 1
ATOM 2915 O O . ILE A 1 374 ? -9.856 -9.788 -21.981 1.00 95.38 374 ILE A O 1
ATOM 2919 N N . LEU A 1 375 ? -8.601 -10.594 -20.294 1.00 94.12 375 LEU A N 1
ATOM 2920 C CA . LEU A 1 375 ? -7.340 -10.660 -21.038 1.00 94.12 375 LEU A CA 1
ATOM 2921 C C . LEU A 1 375 ? -7.464 -11.535 -22.296 1.00 94.12 375 LEU A C 1
ATOM 2923 O O . LEU A 1 375 ? -7.190 -11.067 -23.401 1.00 94.12 375 LEU A O 1
ATOM 2927 N N . ARG A 1 376 ? -8.019 -12.753 -22.187 1.00 92.50 376 ARG A N 1
ATOM 2928 C CA . ARG A 1 376 ? -8.256 -13.639 -23.350 1.00 92.50 376 ARG A CA 1
ATOM 2929 C C . ARG A 1 376 ? -9.138 -13.013 -24.428 1.00 92.50 376 ARG A C 1
ATOM 2931 O O . ARG A 1 376 ? -8.983 -13.306 -25.612 1.00 92.50 376 ARG A O 1
ATOM 2938 N N . ARG A 1 377 ? -10.105 -12.178 -24.038 1.00 89.56 377 ARG A N 1
ATOM 2939 C CA . ARG A 1 377 ? -10.950 -11.451 -24.996 1.00 89.56 377 ARG A CA 1
ATOM 2940 C C . ARG A 1 377 ? -10.175 -10.315 -25.650 1.00 89.56 377 ARG A C 1
ATOM 2942 O O . ARG A 1 377 ? -10.244 -10.172 -26.870 1.00 89.56 377 ARG A O 1
ATOM 2949 N N . MET A 1 378 ? -9.424 -9.553 -24.858 1.00 90.25 378 MET A N 1
ATOM 2950 C CA . MET A 1 378 ? -8.636 -8.418 -25.334 1.00 90.25 378 MET A CA 1
ATOM 2951 C C . MET A 1 378 ? -7.512 -8.822 -26.284 1.00 90.25 378 MET A C 1
ATOM 2953 O O . MET A 1 378 ? -7.244 -8.075 -27.219 1.00 90.25 378 MET A O 1
ATOM 2957 N N . GLN A 1 379 ? -6.950 -10.027 -26.156 1.00 86.56 379 GLN A N 1
ATOM 2958 C CA . GLN A 1 379 ? -5.962 -10.575 -27.100 1.00 86.56 379 GLN A CA 1
ATOM 2959 C C . GLN A 1 379 ? -6.416 -10.567 -28.574 1.00 86.56 379 GLN A C 1
ATOM 2961 O O . GLN A 1 379 ? -5.583 -10.582 -29.475 1.00 86.56 379 GLN A O 1
ATOM 2966 N N . ARG A 1 380 ? -7.729 -10.531 -28.853 1.00 85.94 380 ARG A N 1
ATOM 2967 C CA . ARG A 1 380 ? -8.266 -10.427 -30.227 1.00 85.94 380 ARG A CA 1
ATOM 2968 C C . ARG A 1 380 ? -8.164 -9.019 -30.812 1.00 85.94 380 ARG A C 1
ATOM 2970 O O . ARG A 1 380 ? -8.153 -8.863 -32.028 1.00 85.94 380 ARG A O 1
ATOM 2977 N N . PHE A 1 381 ? -8.167 -8.017 -29.943 1.00 85.50 381 PHE A N 1
ATOM 2978 C CA . PHE A 1 381 ? -8.200 -6.597 -30.288 1.00 85.50 381 PHE A CA 1
ATOM 2979 C C . PHE A 1 381 ? -6.852 -5.917 -30.049 1.00 85.50 381 PHE A C 1
ATOM 2981 O O . PHE A 1 381 ? -6.624 -4.822 -30.547 1.00 85.50 381 PHE A O 1
ATOM 2988 N N . GLN A 1 382 ? -5.965 -6.547 -29.280 1.00 83.56 382 GLN A N 1
ATOM 2989 C CA . GLN A 1 382 ? -4.738 -5.937 -28.801 1.00 83.56 382 GLN A CA 1
ATOM 2990 C C . GLN A 1 382 ? -3.612 -6.976 -28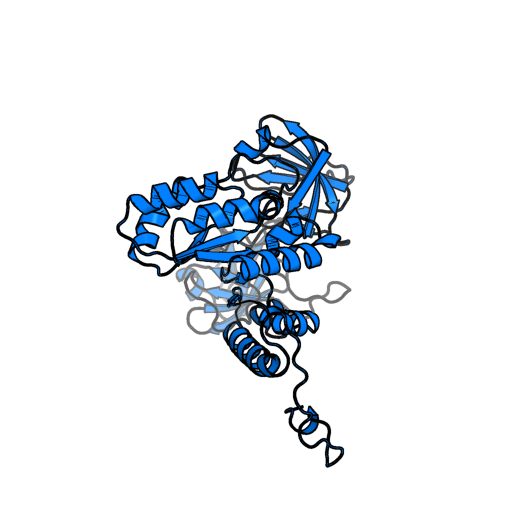.773 1.00 83.56 382 GLN A C 1
ATOM 2992 O O . GLN A 1 382 ? -3.741 -8.020 -28.131 1.00 83.56 382 GLN A O 1
ATOM 2997 N N . LYS A 1 383 ? -2.484 -6.665 -29.417 1.00 82.06 383 LYS A N 1
ATOM 2998 C CA . LYS A 1 383 ? -1.220 -7.394 -29.252 1.00 82.06 383 LYS A CA 1
ATOM 2999 C C . LYS A 1 383 ? -0.186 -6.430 -28.692 1.00 82.06 383 LYS A C 1
ATOM 3001 O O . LYS A 1 383 ? 0.269 -5.530 -29.392 1.00 82.06 383 LYS A O 1
ATOM 3006 N N . LYS A 1 384 ? 0.162 -6.593 -27.412 1.00 81.31 384 LYS A N 1
ATOM 3007 C CA . LYS A 1 384 ? 0.948 -5.601 -26.664 1.00 81.31 384 LYS A CA 1
ATOM 3008 C C . LYS A 1 384 ? 0.383 -4.195 -26.885 1.00 81.31 384 LYS A C 1
ATOM 3010 O O . LYS A 1 384 ? -0.774 -3.956 -26.571 1.00 81.31 384 LYS A O 1
ATOM 3015 N N . LYS A 1 385 ? 1.141 -3.264 -27.465 1.00 76.69 385 LYS A N 1
ATOM 3016 C CA . LYS A 1 385 ? 0.714 -1.874 -27.702 1.00 76.69 385 LYS A CA 1
ATOM 3017 C C . LYS A 1 385 ? 0.050 -1.654 -29.060 1.00 76.69 385 LYS A C 1
ATOM 3019 O O . LYS A 1 385 ? -0.447 -0.561 -29.302 1.00 76.69 385 LYS A O 1
ATOM 3024 N N . GLU A 1 386 ? -0.006 -2.673 -29.908 1.00 76.62 386 GLU A N 1
ATOM 3025 C CA . GLU A 1 386 ? -0.620 -2.587 -31.227 1.00 76.62 386 GLU A CA 1
ATOM 3026 C C . GLU A 1 386 ? -2.108 -2.923 -31.151 1.00 76.62 386 GLU A C 1
ATOM 3028 O O . GLU A 1 386 ? -2.504 -4.004 -30.697 1.00 76.62 386 GLU A O 1
ATOM 3033 N N . THR A 1 387 ? -2.933 -1.990 -31.620 1.00 76.88 387 THR A N 1
ATOM 3034 C CA . THR A 1 387 ? -4.357 -2.238 -31.825 1.00 76.88 387 THR A CA 1
ATOM 3035 C C . THR A 1 387 ? -4.536 -3.092 -33.069 1.00 76.88 387 THR A C 1
ATOM 3037 O O . THR A 1 387 ? -4.080 -2.747 -34.159 1.00 76.88 387 THR A O 1
ATOM 3040 N N . ILE A 1 388 ? -5.257 -4.191 -32.913 1.00 77.81 388 ILE A N 1
ATOM 3041 C CA . ILE A 1 388 ? -5.695 -5.045 -34.005 1.00 77.81 388 ILE A CA 1
ATOM 3042 C C . ILE A 1 388 ? -7.165 -4.724 -34.261 1.00 77.81 388 ILE A C 1
ATOM 3044 O O . ILE A 1 388 ? -7.957 -4.585 -33.330 1.00 77.81 388 ILE A O 1
ATOM 3048 N N . LEU A 1 389 ? -7.547 -4.620 -35.532 1.00 71.88 389 LEU A N 1
ATOM 3049 C CA . LEU A 1 389 ? -8.947 -4.540 -35.938 1.00 71.88 389 LEU A CA 1
ATOM 3050 C C . LEU A 1 389 ? -9.416 -5.946 -36.330 1.00 71.88 389 LEU A C 1
ATOM 3052 O O . LEU A 1 389 ? -9.276 -6.329 -37.496 1.00 71.88 389 LEU A O 1
ATOM 3056 N N . PRO A 1 390 ? -9.922 -6.765 -35.387 1.00 65.19 390 PRO A N 1
ATOM 3057 C CA . PRO A 1 390 ? -10.408 -8.085 -35.737 1.00 65.19 390 PRO A CA 1
ATOM 3058 C C . PRO A 1 390 ? -11.626 -7.967 -36.649 1.00 65.19 390 PRO A C 1
ATOM 3060 O O . PRO A 1 390 ? -12.447 -7.055 -36.527 1.00 65.19 390 PRO A O 1
ATOM 3063 N N . LYS A 1 391 ? -11.767 -8.940 -37.549 1.00 70.50 391 LYS A N 1
ATOM 3064 C CA . LYS A 1 391 ? -12.950 -9.059 -38.400 1.00 70.50 391 LYS A CA 1
ATOM 3065 C C . LYS A 1 391 ? -14.206 -9.114 -37.525 1.00 70.50 391 LYS A C 1
ATOM 3067 O O . LYS A 1 391 ? -14.299 -9.941 -36.618 1.00 70.50 391 LYS A O 1
ATOM 3072 N N . LEU A 1 392 ? -15.186 -8.267 -37.833 1.00 69.25 392 LEU A N 1
ATOM 3073 C CA . LEU A 1 392 ? -16.504 -8.326 -37.208 1.00 69.25 392 LEU A CA 1
ATOM 3074 C C . LEU A 1 392 ? -17.183 -9.650 -37.593 1.00 69.25 392 LEU A C 1
ATOM 3076 O O . LEU A 1 392 ? -17.474 -9.895 -38.768 1.00 69.25 392 LEU A O 1
ATOM 3080 N N . ALA A 1 393 ? -17.382 -10.525 -36.606 1.00 70.31 393 ALA A N 1
ATOM 3081 C CA . ALA A 1 393 ? -18.091 -11.788 -36.792 1.00 70.31 393 ALA A CA 1
ATOM 3082 C C . ALA A 1 393 ? -19.524 -11.520 -37.278 1.00 70.31 393 ALA A C 1
ATOM 3084 O O . ALA A 1 393 ? -20.172 -10.606 -36.780 1.00 70.31 393 ALA A O 1
ATOM 3085 N N . ASP A 1 394 ? -19.981 -12.289 -38.272 1.00 67.44 394 ASP A N 1
ATOM 3086 C CA . ASP A 1 394 ? -21.321 -12.186 -38.877 1.00 67.44 394 ASP A CA 1
ATOM 3087 C C . ASP A 1 394 ? -21.710 -10.799 -39.441 1.00 67.44 394 ASP A C 1
ATOM 3089 O O . ASP A 1 394 ? -22.886 -10.539 -39.700 1.00 67.44 394 ASP A O 1
ATOM 3093 N N . ALA A 1 395 ? -20.735 -9.930 -39.743 1.00 64.81 395 ALA A N 1
ATOM 3094 C CA . ALA A 1 395 ? -20.994 -8.623 -40.360 1.00 64.81 395 ALA A CA 1
ATOM 3095 C C . ALA A 1 395 ? -21.727 -8.722 -41.710 1.00 64.81 395 ALA A C 1
ATOM 3097 O O . ALA A 1 395 ? -22.548 -7.874 -42.047 1.00 64.81 395 ALA A O 1
ATOM 3098 N N . ASN A 1 396 ? -21.491 -9.802 -42.458 1.00 73.62 396 ASN A N 1
ATOM 3099 C CA . ASN A 1 396 ? -22.207 -10.125 -43.695 1.00 73.62 396 ASN A CA 1
ATOM 3100 C C . ASN A 1 396 ? -23.706 -10.405 -43.484 1.00 73.62 396 ASN A C 1
ATOM 3102 O O . ASN A 1 396 ? -24.463 -10.406 -44.447 1.00 73.62 396 ASN A O 1
ATOM 3106 N N . LYS A 1 397 ? -24.131 -10.651 -42.242 1.00 77.12 397 LYS A N 1
ATOM 3107 C CA . LYS A 1 397 ? -25.528 -10.852 -41.844 1.00 77.12 397 LYS A CA 1
ATOM 3108 C C . LYS A 1 397 ? -26.097 -9.643 -41.093 1.00 77.12 397 LYS A C 1
ATOM 3110 O O . LYS A 1 397 ? -27.170 -9.769 -40.511 1.00 77.12 397 LYS A O 1
ATOM 3115 N N . LEU A 1 398 ? -25.375 -8.514 -41.060 1.00 70.31 398 LEU A N 1
ATOM 3116 C CA . LEU A 1 398 ? -25.705 -7.320 -40.265 1.00 70.31 398 LEU A CA 1
ATOM 3117 C C . LEU A 1 398 ? -25.955 -7.622 -38.777 1.00 70.31 398 LEU A C 1
ATOM 3119 O O . LEU A 1 398 ? -26.657 -6.879 -38.096 1.00 70.31 398 LEU A O 1
ATOM 3123 N N . LYS A 1 399 ? -25.367 -8.707 -38.264 1.00 64.38 399 LYS A N 1
ATOM 3124 C CA . LYS A 1 399 ? -25.357 -9.014 -36.836 1.00 64.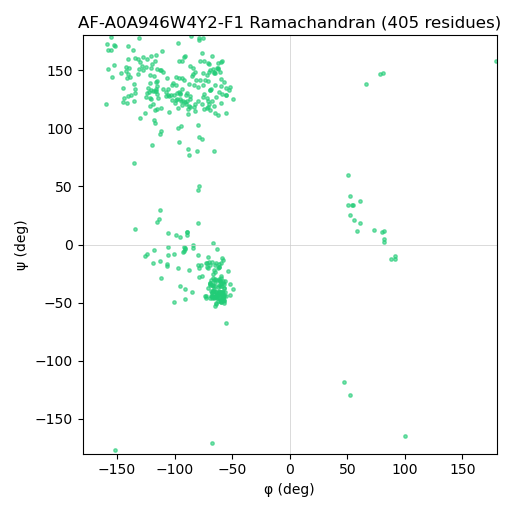38 399 LYS A CA 1
ATOM 3125 C C . LYS A 1 399 ? -24.065 -8.486 -36.251 1.00 64.38 399 LYS A C 1
ATOM 3127 O O . LYS A 1 399 ? -22.987 -8.697 -36.808 1.00 64.38 399 LYS A O 1
ATOM 3132 N N . LEU A 1 400 ? -24.181 -7.749 -35.158 1.00 61.12 400 LEU A N 1
ATOM 3133 C CA . LEU A 1 400 ? -23.018 -7.234 -34.461 1.00 61.12 400 LEU A CA 1
ATOM 3134 C C . LEU A 1 400 ? -22.465 -8.334 -33.556 1.00 61.12 400 LEU A C 1
ATOM 3136 O O . LEU A 1 400 ? -23.203 -9.146 -33.005 1.00 61.12 400 LEU A O 1
ATOM 3140 N N . SER A 1 401 ? -21.148 -8.330 -33.357 1.00 61.62 401 SER A N 1
ATOM 3141 C CA . SER A 1 401 ? -20.451 -9.329 -32.538 1.00 61.62 401 SER A CA 1
ATOM 3142 C C . SER A 1 401 ? -20.939 -9.395 -31.086 1.00 61.62 401 SER A C 1
ATOM 3144 O O . SER A 1 401 ? -20.600 -10.349 -30.388 1.00 61.62 401 SER A O 1
ATOM 3146 N N . HIS A 1 402 ? -21.742 -8.420 -30.643 1.00 62.19 402 HIS A N 1
ATOM 3147 C CA . HIS A 1 402 ? -22.326 -8.415 -29.314 1.00 62.19 402 HIS A CA 1
ATOM 3148 C C . HIS A 1 402 ? -23.422 -9.438 -29.067 1.00 62.19 402 HIS A C 1
ATOM 3150 O O . HIS A 1 402 ? -23.584 -9.843 -27.923 1.00 62.19 402 HIS A O 1
ATOM 3156 N N . ASP A 1 403 ? -24.054 -9.956 -30.117 1.00 56.44 403 ASP A N 1
ATOM 3157 C CA . ASP A 1 403 ? -25.006 -11.066 -29.998 1.00 56.44 403 ASP A CA 1
ATOM 3158 C C . ASP A 1 403 ? -24.318 -12.396 -29.626 1.00 56.44 403 ASP A C 1
ATOM 3160 O O . ASP A 1 403 ? -24.967 -13.336 -29.177 1.00 56.44 403 ASP A O 1
ATOM 3164 N N . ALA A 1 404 ? -22.992 -12.494 -29.803 1.00 55.03 404 ALA A N 1
ATOM 3165 C CA . ALA A 1 404 ? -22.175 -13.615 -29.330 1.00 55.03 404 ALA A CA 1
ATOM 3166 C C . ALA A 1 404 ? -21.606 -13.384 -27.918 1.00 55.03 404 ALA A C 1
ATOM 3168 O O . ALA A 1 404 ? -20.890 -14.238 -27.381 1.00 55.03 404 ALA A O 1
ATOM 3169 N N . PHE A 1 405 ? -21.859 -12.215 -27.326 1.00 57.28 405 PHE A N 1
ATOM 3170 C CA . PHE A 1 405 ? -21.519 -11.951 -25.940 1.00 57.28 405 PHE A CA 1
ATOM 3171 C C . PHE A 1 405 ? -22.703 -12.384 -25.071 1.00 57.28 405 PHE A C 1
ATOM 3173 O O . PHE A 1 405 ? -23.845 -12.050 -25.346 1.00 57.28 405 PHE A O 1
ATOM 3180 N N . ASP A 1 406 ? -22.404 -13.168 -24.039 1.00 48.47 406 ASP A N 1
ATOM 3181 C CA . ASP A 1 406 ? -23.328 -13.566 -22.972 1.00 48.47 406 ASP A CA 1
ATOM 3182 C C . ASP A 1 406 ? -23.707 -12.306 -22.163 1.00 48.47 406 ASP A C 1
ATOM 3184 O O . ASP A 1 406 ? -23.025 -11.973 -21.186 1.00 48.47 406 ASP A O 1
ATOM 3188 N N . ILE A 1 407 ? -24.657 -11.520 -22.690 1.00 47.56 407 ILE A N 1
ATOM 3189 C CA . ILE A 1 407 ? -25.251 -10.321 -22.072 1.00 47.56 407 ILE A CA 1
ATOM 3190 C C . ILE A 1 407 ? -26.475 -10.737 -21.266 1.00 47.56 407 ILE A C 1
ATOM 3192 O O . ILE A 1 407 ? -27.330 -11.452 -21.835 1.00 47.56 407 ILE A O 1
#

pLDDT: mean 89.18, std 9.05, range [46.97, 98.38]